Protein AF-A0A0K1QBB6-F1 (afdb_monomer)

Mean predicted aligned error: 15.77 Å

pLDDT: mean 77.92, std 25.37, range [21.81, 98.69]

Structure (mmCIF, N/CA/C/O backbone):
data_AF-A0A0K1QBB6-F1
#
_entry.id   AF-A0A0K1QBB6-F1
#
loop_
_atom_site.group_PDB
_atom_site.id
_atom_site.type_symbol
_atom_site.label_atom_id
_atom_site.label_alt_id
_atom_site.label_comp_id
_atom_site.label_asym_id
_atom_site.label_entity_id
_atom_site.label_seq_id
_atom_site.pdbx_PDB_ins_code
_atom_site.Cartn_x
_atom_site.Cartn_y
_atom_site.Cartn_z
_atom_site.occupancy
_atom_site.B_iso_or_equiv
_atom_site.auth_seq_id
_atom_site.auth_comp_id
_atom_site.auth_asym_id
_atom_site.auth_atom_id
_atom_site.pdbx_PDB_model_num
ATOM 1 N N . MET A 1 1 ? 6.448 47.707 12.117 1.00 32.66 1 MET A N 1
ATOM 2 C CA . MET A 1 1 ? 6.484 47.465 10.656 1.00 32.66 1 MET A CA 1
ATOM 3 C C . MET A 1 1 ? 7.740 46.661 10.349 1.00 32.66 1 MET A C 1
ATOM 5 O O . MET A 1 1 ? 8.640 46.738 11.169 1.00 32.66 1 MET A O 1
ATOM 9 N N . GLU A 1 2 ? 7.758 45.910 9.237 1.00 24.84 2 GLU A N 1
ATOM 10 C CA . GLU A 1 2 ? 8.889 45.075 8.753 1.00 24.84 2 GLU A CA 1
ATOM 11 C C . GLU A 1 2 ? 9.285 43.947 9.742 1.00 24.84 2 GLU A C 1
ATOM 13 O O . GLU A 1 2 ? 9.901 44.184 10.769 1.00 24.84 2 GLU A O 1
ATOM 18 N N . ILE A 1 3 ? 8.837 42.689 9.620 1.00 25.78 3 ILE A N 1
ATOM 19 C CA . ILE A 1 3 ? 8.789 41.747 8.475 1.00 25.78 3 ILE A CA 1
ATOM 20 C C . ILE A 1 3 ? 10.186 41.372 7.946 1.00 25.78 3 ILE A C 1
ATOM 22 O O . ILE A 1 3 ? 10.563 41.703 6.825 1.00 25.78 3 ILE A O 1
ATOM 26 N N . GLY A 1 4 ? 10.938 40.612 8.748 1.00 23.66 4 GLY A N 1
ATOM 27 C CA . GLY A 1 4 ? 12.129 39.893 8.289 1.00 23.66 4 GLY A CA 1
ATOM 28 C C . GLY A 1 4 ? 11.759 38.596 7.559 1.00 23.66 4 GLY A C 1
ATOM 29 O O . GLY A 1 4 ? 11.060 37.749 8.113 1.00 23.66 4 GLY A O 1
ATOM 30 N N . ARG A 1 5 ? 12.237 38.425 6.320 1.00 26.03 5 ARG A N 1
ATOM 31 C CA . ARG A 1 5 ? 12.089 37.180 5.544 1.00 26.03 5 ARG A CA 1
ATOM 32 C C . ARG A 1 5 ? 13.144 36.155 5.972 1.00 26.03 5 ARG A C 1
ATOM 34 O O . ARG A 1 5 ? 14.333 36.389 5.770 1.00 26.03 5 ARG A O 1
ATOM 41 N N . THR A 1 6 ? 12.728 34.999 6.480 1.00 26.08 6 THR A N 1
ATOM 42 C CA . THR A 1 6 ? 13.603 33.832 6.671 1.00 26.08 6 THR A CA 1
ATOM 43 C C . THR A 1 6 ? 13.519 32.895 5.466 1.00 26.08 6 THR A C 1
ATOM 45 O O . THR A 1 6 ? 12.464 32.348 5.153 1.00 26.08 6 THR A O 1
ATOM 48 N N . HIS A 1 7 ? 14.647 32.693 4.781 1.00 25.08 7 HIS A N 1
ATOM 49 C CA . HIS A 1 7 ? 14.764 31.684 3.728 1.00 25.08 7 HIS A CA 1
ATOM 50 C C . HIS A 1 7 ? 14.782 30.276 4.338 1.00 25.08 7 HIS A C 1
ATOM 52 O O . HIS A 1 7 ? 15.631 29.970 5.176 1.00 25.08 7 HIS A O 1
ATOM 58 N N . ILE A 1 8 ? 13.882 29.404 3.880 1.00 25.44 8 ILE A N 1
ATOM 59 C CA . ILE A 1 8 ? 13.918 27.971 4.193 1.00 25.44 8 ILE A CA 1
ATOM 60 C C . ILE A 1 8 ? 14.919 27.307 3.243 1.00 25.44 8 ILE A C 1
ATOM 62 O O . ILE A 1 8 ? 14.746 27.341 2.025 1.00 25.44 8 ILE A O 1
ATOM 66 N N . ALA A 1 9 ? 15.981 26.721 3.797 1.00 23.47 9 ALA A N 1
ATOM 67 C CA . ALA A 1 9 ? 16.972 25.973 3.030 1.00 23.47 9 ALA A CA 1
ATOM 68 C C . ALA A 1 9 ? 16.453 24.569 2.673 1.00 23.47 9 ALA A C 1
ATOM 70 O O . ALA A 1 9 ? 15.825 23.903 3.497 1.00 23.47 9 ALA A O 1
ATOM 71 N N . ALA A 1 10 ? 16.756 24.100 1.461 1.00 22.92 10 ALA A N 1
ATOM 72 C CA . ALA A 1 10 ? 16.454 22.732 1.046 1.00 22.92 10 ALA A CA 1
ATOM 73 C C . ALA A 1 10 ? 17.330 21.711 1.812 1.00 22.92 10 ALA A C 1
ATOM 75 O O . ALA A 1 10 ? 18.521 21.969 2.019 1.00 22.92 10 ALA A O 1
ATOM 76 N N . PRO A 1 11 ? 16.791 20.545 2.216 1.00 26.17 11 PRO A N 1
ATOM 77 C CA . PRO A 1 11 ? 17.572 19.521 2.903 1.00 26.17 11 PRO A CA 1
ATOM 78 C C . PRO A 1 11 ? 18.544 18.816 1.942 1.00 26.17 11 PRO A C 1
ATOM 80 O O . PRO A 1 11 ? 18.142 18.234 0.936 1.00 26.17 11 PRO A O 1
ATOM 83 N N . ASN A 1 12 ? 19.836 18.834 2.281 1.00 24.56 12 ASN A N 1
ATOM 84 C CA . ASN A 1 12 ? 20.863 18.050 1.592 1.00 24.56 12 ASN A CA 1
ATOM 85 C C . ASN A 1 12 ? 20.707 16.554 1.907 1.00 24.56 12 ASN A C 1
ATOM 87 O O . ASN A 1 12 ? 20.728 16.171 3.078 1.00 24.56 12 ASN A O 1
ATOM 91 N N . TRP A 1 13 ? 20.655 15.699 0.881 1.00 28.27 13 TRP A N 1
ATOM 92 C CA . TRP A 1 13 ? 20.707 14.249 1.086 1.00 28.27 13 TRP A CA 1
ATOM 93 C C . TRP A 1 13 ? 22.130 13.751 1.395 1.00 28.27 13 TRP A C 1
ATOM 95 O O . TRP A 1 13 ? 23.087 14.176 0.738 1.00 28.27 13 TRP A O 1
ATOM 105 N N . PRO A 1 14 ? 22.297 12.824 2.358 1.00 27.02 14 PRO A N 1
ATOM 106 C CA . PRO A 1 14 ? 23.594 12.243 2.665 1.00 27.02 14 PRO A CA 1
ATOM 107 C C . PRO A 1 14 ? 24.024 11.257 1.572 1.00 27.02 14 PRO A C 1
ATOM 109 O O . PRO A 1 14 ? 23.279 10.364 1.171 1.00 27.02 14 PRO A O 1
ATOM 112 N N . LYS A 1 15 ? 25.274 11.385 1.119 1.00 25.48 15 LYS A N 1
ATOM 113 C CA . LYS A 1 15 ? 25.925 10.365 0.291 1.00 25.48 15 LYS A CA 1
ATOM 114 C C . LYS A 1 15 ? 26.259 9.158 1.166 1.00 25.48 15 LYS A C 1
ATOM 116 O O . LYS A 1 15 ? 26.952 9.314 2.171 1.00 25.48 15 LYS A O 1
ATOM 121 N N . PHE A 1 16 ? 25.838 7.963 0.754 1.00 25.41 16 PHE A N 1
ATOM 122 C CA . PHE A 1 16 ? 26.303 6.717 1.364 1.00 25.41 16 PHE A CA 1
ATOM 123 C C . PHE A 1 16 ? 27.833 6.633 1.270 1.00 25.41 16 PHE A C 1
ATOM 125 O O . PHE A 1 16 ? 28.397 6.628 0.177 1.00 25.41 16 PHE A O 1
ATOM 132 N N . SER A 1 17 ? 28.510 6.563 2.417 1.00 27.92 17 SER A N 1
ATOM 133 C CA . SER A 1 17 ? 29.929 6.207 2.482 1.00 27.92 17 SER A CA 1
ATOM 134 C C . SER A 1 17 ? 30.196 5.326 3.701 1.00 27.92 17 SER A C 1
ATOM 136 O O . SER A 1 17 ? 29.800 5.645 4.820 1.00 27.92 17 SER A O 1
ATOM 138 N N . ASP A 1 18 ? 30.826 4.185 3.435 1.00 29.02 18 ASP A N 1
ATOM 139 C CA . ASP A 1 18 ? 31.117 3.106 4.380 1.00 29.02 18 ASP A CA 1
ATOM 140 C C . ASP A 1 18 ? 32.117 3.558 5.461 1.00 29.02 18 ASP A C 1
ATOM 142 O O . ASP A 1 18 ? 33.169 4.116 5.135 1.00 29.02 18 ASP A O 1
ATOM 146 N N . ARG A 1 19 ? 31.820 3.309 6.747 1.00 26.62 19 ARG A N 1
ATOM 147 C CA . ARG A 1 19 ? 32.789 3.461 7.848 1.00 26.62 19 ARG A CA 1
ATOM 148 C C . ARG A 1 19 ? 32.602 2.425 8.952 1.00 26.62 19 ARG A C 1
ATOM 150 O O . ARG A 1 19 ? 31.651 2.465 9.728 1.00 26.62 19 ARG A O 1
ATOM 157 N N . ARG A 1 20 ? 33.623 1.582 9.098 1.00 28.58 20 ARG A N 1
ATOM 158 C CA . ARG A 1 20 ? 33.893 0.770 10.293 1.00 28.58 20 ARG A CA 1
ATOM 159 C C . ARG A 1 20 ? 34.829 1.533 11.238 1.00 28.58 20 ARG A C 1
ATOM 161 O O . ARG A 1 20 ? 35.671 2.289 10.769 1.00 28.58 20 ARG A O 1
ATOM 168 N N . GLY A 1 21 ? 34.784 1.192 12.526 1.00 24.97 21 GLY A N 1
ATOM 169 C CA . GLY A 1 21 ? 35.993 1.088 13.361 1.00 24.97 21 GLY A CA 1
ATOM 170 C C . GLY A 1 21 ? 36.598 2.376 13.943 1.00 24.97 21 GLY A C 1
ATOM 171 O O . GLY A 1 21 ? 37.263 3.151 13.270 1.00 24.97 21 GLY A O 1
ATOM 172 N N . SER A 1 22 ? 36.446 2.515 15.256 1.00 25.45 22 SER A N 1
ATOM 173 C CA . SER A 1 22 ? 37.064 3.481 16.180 1.00 25.45 22 SER A CA 1
ATOM 174 C C . SER A 1 22 ? 38.594 3.670 16.123 1.00 25.45 22 SER A C 1
ATOM 176 O O . SER A 1 22 ? 39.313 2.678 16.040 1.00 25.45 22 SER A O 1
ATOM 178 N N . ALA A 1 23 ? 39.073 4.888 16.437 1.00 25.03 23 ALA A N 1
ATOM 179 C CA . ALA A 1 23 ? 40.121 5.153 17.453 1.00 25.03 23 ALA A CA 1
ATOM 180 C C . ALA A 1 23 ? 40.260 6.668 17.773 1.00 25.03 23 ALA A C 1
ATOM 182 O O . ALA A 1 23 ? 39.929 7.516 16.947 1.00 25.03 23 ALA A O 1
ATOM 183 N N . ARG A 1 24 ? 40.744 7.018 18.979 1.00 23.95 24 ARG A N 1
ATOM 184 C CA . ARG A 1 24 ? 41.030 8.402 19.443 1.00 23.95 24 ARG A CA 1
ATOM 185 C C . ARG A 1 24 ? 42.491 8.797 19.153 1.00 23.95 24 ARG A C 1
ATOM 187 O O . ARG A 1 24 ? 43.341 7.943 19.367 1.00 23.95 24 ARG A O 1
ATOM 194 N N . LEU A 1 25 ? 42.786 10.077 18.850 1.00 24.12 25 LEU A N 1
ATOM 195 C CA . LEU A 1 25 ? 43.541 11.015 19.731 1.00 24.12 25 LEU A CA 1
ATOM 196 C C . LEU A 1 25 ? 43.946 12.367 19.069 1.00 24.12 25 LEU A C 1
ATOM 198 O O . LEU A 1 25 ? 44.456 12.407 17.959 1.00 24.12 25 LEU A O 1
ATOM 202 N N . SER A 1 26 ? 43.729 13.450 19.832 1.00 23.41 26 SER A N 1
ATOM 203 C CA . SER A 1 26 ? 44.477 14.731 19.956 1.00 23.41 26 SER A CA 1
ATOM 204 C C . SER A 1 26 ? 45.086 15.515 18.763 1.00 23.41 26 SER A C 1
ATOM 206 O O . SER A 1 26 ? 46.063 15.094 18.159 1.00 23.41 26 SER A O 1
ATOM 208 N N . LEU A 1 27 ? 44.648 16.786 18.677 1.00 24.84 27 LEU A N 1
ATOM 209 C CA . LEU A 1 27 ? 45.438 18.038 18.551 1.00 24.84 27 LEU A CA 1
ATOM 210 C C . LEU A 1 27 ? 46.470 18.216 17.411 1.00 24.84 27 LEU A C 1
ATOM 212 O O . LEU A 1 27 ? 47.571 17.685 17.487 1.00 24.84 27 LEU A O 1
ATOM 216 N N . LEU A 1 28 ? 46.210 19.183 16.512 1.00 25.55 28 LEU A N 1
ATOM 217 C CA . LEU A 1 28 ? 47.060 20.381 16.308 1.00 25.55 28 LEU A CA 1
ATOM 218 C C . LEU A 1 28 ? 46.410 21.414 15.358 1.00 25.55 28 LEU A C 1
ATOM 220 O O . LEU A 1 28 ? 45.483 21.102 14.615 1.00 25.55 28 LEU A O 1
ATOM 224 N N . GLY A 1 29 ? 46.874 22.667 15.448 1.00 23.73 29 GLY A N 1
ATOM 225 C CA . GLY A 1 29 ? 46.306 23.852 14.788 1.00 23.73 29 GLY A CA 1
ATOM 226 C C . GLY A 1 29 ? 46.699 24.084 13.311 1.00 23.73 29 GLY A C 1
ATOM 227 O O . GLY A 1 29 ? 47.277 23.214 12.663 1.00 23.73 29 GLY A O 1
ATOM 228 N N . PRO A 1 30 ? 46.350 25.258 12.746 1.00 28.75 30 PRO A N 1
ATOM 229 C CA . PRO A 1 30 ? 45.914 25.360 11.350 1.00 28.75 30 PRO A CA 1
ATOM 230 C C . PRO A 1 30 ? 47.009 25.715 10.334 1.00 28.75 30 PRO A C 1
ATOM 232 O O . PRO A 1 30 ? 47.982 26.405 10.644 1.00 28.75 30 PRO A O 1
ATOM 235 N N . ARG A 1 31 ? 46.768 25.379 9.056 1.00 24.70 31 ARG A N 1
ATOM 236 C CA . ARG A 1 31 ? 47.447 26.001 7.905 1.00 24.70 31 ARG A CA 1
ATOM 237 C C . ARG A 1 31 ? 46.450 26.464 6.840 1.00 24.70 31 ARG A C 1
ATOM 239 O O . ARG A 1 31 ? 45.503 25.763 6.503 1.00 24.70 31 ARG A O 1
ATOM 246 N N . ARG A 1 32 ? 46.682 27.681 6.340 1.00 24.14 32 ARG A N 1
ATOM 247 C CA . ARG A 1 32 ? 45.864 28.388 5.340 1.00 24.14 32 ARG A CA 1
ATOM 248 C C . ARG A 1 32 ? 46.019 27.760 3.947 1.00 24.14 32 ARG A C 1
ATOM 250 O O . ARG A 1 32 ? 47.142 27.483 3.536 1.00 24.14 32 ARG A O 1
ATOM 257 N N . GLY A 1 33 ? 44.922 27.664 3.195 1.00 25.03 33 GLY A N 1
ATOM 258 C CA . GLY A 1 33 ? 44.897 27.314 1.770 1.00 25.03 33 GLY A CA 1
ATOM 259 C C . GLY A 1 33 ? 43.828 28.136 1.045 1.00 25.03 33 GLY A C 1
ATOM 260 O O . GLY A 1 33 ? 42.676 28.136 1.458 1.00 25.03 33 GLY A O 1
ATOM 261 N N . LYS A 1 34 ? 44.239 28.897 0.027 1.00 24.27 34 LYS A N 1
ATOM 262 C CA . LYS A 1 34 ? 43.464 29.937 -0.679 1.00 24.27 34 LYS A CA 1
ATOM 263 C C . LYS A 1 34 ? 42.098 29.453 -1.207 1.00 24.27 34 LYS A C 1
ATOM 265 O O . LYS A 1 34 ? 42.050 28.451 -1.913 1.00 24.27 34 LYS A O 1
ATOM 270 N N . LEU A 1 35 ? 41.039 30.242 -0.989 1.00 22.39 35 LEU A N 1
ATOM 271 C CA . LEU A 1 35 ? 39.879 30.254 -1.891 1.00 22.39 35 LEU A CA 1
ATOM 272 C C . LEU A 1 35 ? 40.231 31.044 -3.161 1.00 22.39 35 LEU A C 1
ATOM 274 O O . LEU A 1 35 ? 40.903 32.073 -3.079 1.00 22.39 35 LEU A O 1
ATOM 278 N N . ALA A 1 36 ? 39.723 30.593 -4.307 1.00 24.67 36 ALA A N 1
ATOM 279 C CA . ALA A 1 36 ? 39.559 31.414 -5.503 1.00 24.67 36 ALA A CA 1
ATOM 280 C C . ALA A 1 36 ? 38.068 31.751 -5.646 1.00 24.67 36 ALA A C 1
ATOM 282 O O . ALA A 1 36 ? 37.221 30.876 -5.464 1.00 24.67 36 ALA A O 1
ATOM 283 N N . ALA A 1 37 ? 37.756 33.018 -5.912 1.00 21.81 37 ALA A N 1
ATOM 284 C CA . ALA A 1 37 ? 36.385 33.496 -6.051 1.00 21.81 37 ALA A CA 1
ATOM 285 C C . ALA A 1 37 ? 35.818 33.192 -7.447 1.00 21.81 37 ALA A C 1
ATOM 287 O O . ALA A 1 37 ? 36.556 33.188 -8.431 1.00 21.81 37 ALA A O 1
ATOM 288 N N . ILE A 1 38 ? 34.501 32.999 -7.520 1.00 24.09 38 ILE A N 1
ATOM 289 C CA . ILE A 1 38 ? 33.714 33.082 -8.755 1.00 24.09 38 ILE A CA 1
ATOM 290 C C . ILE A 1 38 ? 32.534 34.008 -8.446 1.00 24.09 38 ILE A C 1
ATOM 292 O O . ILE A 1 38 ? 31.835 33.807 -7.453 1.00 24.09 38 ILE A O 1
ATOM 296 N N . GLU A 1 39 ? 32.374 35.051 -9.256 1.00 24.98 39 GLU A N 1
ATOM 297 C CA . GLU A 1 39 ? 31.355 36.094 -9.093 1.00 24.98 39 GLU A CA 1
ATOM 298 C C . GLU A 1 39 ? 29.965 35.637 -9.585 1.00 24.98 39 GLU A C 1
ATOM 300 O O . GLU A 1 39 ? 29.873 34.739 -10.429 1.00 24.98 39 GLU A O 1
ATOM 305 N N . PRO A 1 40 ? 28.868 36.232 -9.075 1.00 22.17 40 PRO A N 1
ATOM 306 C CA . PRO A 1 40 ? 27.514 35.909 -9.513 1.00 22.17 40 PRO A CA 1
ATOM 307 C C . PRO A 1 40 ? 27.161 36.611 -10.833 1.00 22.17 40 PRO A C 1
ATOM 309 O O . PRO A 1 40 ? 27.481 37.780 -11.032 1.00 22.17 40 PRO A O 1
ATOM 312 N N . VAL A 1 41 ? 26.423 35.923 -11.710 1.00 23.59 41 VAL A N 1
ATOM 313 C CA . VAL A 1 41 ? 25.808 36.537 -12.898 1.00 23.59 41 VAL A CA 1
ATOM 314 C C . VAL A 1 41 ? 24.328 36.779 -12.624 1.00 23.59 41 VAL A C 1
ATOM 316 O O . VAL A 1 41 ? 23.553 35.834 -12.478 1.00 23.59 41 VAL A O 1
ATOM 319 N N . GLU A 1 42 ? 23.942 38.051 -12.561 1.00 22.59 42 GLU A N 1
ATOM 320 C CA . GLU A 1 42 ? 22.547 38.468 -12.433 1.00 22.59 42 GLU A CA 1
ATOM 321 C C . GLU A 1 42 ? 21.785 38.468 -13.770 1.00 22.59 42 GLU A C 1
ATOM 323 O O . GLU A 1 42 ? 22.344 38.586 -14.861 1.00 22.59 42 GLU A O 1
ATOM 328 N N . ALA A 1 43 ? 20.466 38.351 -13.618 1.00 23.08 43 ALA A N 1
ATOM 329 C CA . ALA A 1 43 ? 19.374 38.635 -14.544 1.00 23.08 43 ALA A CA 1
ATOM 330 C C . ALA A 1 43 ? 19.689 39.236 -15.935 1.00 23.08 43 ALA A C 1
ATOM 332 O O . ALA A 1 43 ? 20.149 40.370 -16.074 1.00 23.08 43 ALA A O 1
ATOM 333 N N . ARG A 1 44 ? 19.171 38.564 -16.975 1.00 22.88 44 ARG A N 1
ATOM 334 C CA . ARG A 1 44 ? 18.618 39.235 -18.163 1.00 22.88 44 ARG A CA 1
ATOM 335 C C . ARG A 1 44 ? 17.254 38.659 -18.522 1.00 22.88 44 ARG A C 1
ATOM 337 O O . ARG A 1 44 ? 17.146 37.514 -18.948 1.00 22.88 44 ARG A O 1
ATOM 344 N N . THR A 1 45 ? 16.223 39.476 -18.353 1.00 22.77 45 THR A N 1
ATOM 345 C CA . THR A 1 45 ? 14.871 39.245 -18.865 1.00 22.77 45 THR A CA 1
ATOM 346 C C . THR A 1 45 ? 14.666 39.925 -20.224 1.00 22.77 45 THR A C 1
ATOM 348 O O . THR A 1 45 ? 15.349 40.891 -20.557 1.00 22.77 45 THR A O 1
ATOM 351 N N . ASN A 1 46 ? 13.632 39.444 -20.924 1.00 22.83 46 ASN A N 1
ATOM 352 C CA . ASN A 1 46 ? 12.883 40.056 -22.033 1.00 22.83 46 ASN A CA 1
ATOM 353 C C . ASN A 1 46 ? 13.246 39.740 -23.496 1.00 22.83 46 ASN A C 1
ATOM 355 O O . ASN A 1 46 ? 14.397 39.624 -23.899 1.00 22.83 46 ASN A O 1
ATOM 359 N N . ALA A 1 47 ? 12.150 39.728 -24.269 1.00 22.55 47 ALA A N 1
ATOM 360 C CA . ALA A 1 47 ? 12.017 39.763 -25.724 1.00 22.55 47 ALA A CA 1
ATOM 361 C C . ALA A 1 47 ? 12.367 38.488 -26.515 1.00 22.55 47 ALA A C 1
ATOM 363 O O . ALA A 1 47 ? 13.402 38.408 -27.166 1.00 22.55 47 ALA A O 1
ATOM 364 N N . LEU A 1 48 ? 11.396 37.568 -26.580 1.00 24.62 48 LEU A N 1
ATOM 365 C CA . LEU A 1 48 ? 10.969 36.916 -27.829 1.00 24.62 48 LEU A CA 1
ATOM 366 C C . LEU A 1 48 ? 9.508 36.445 -27.668 1.00 24.62 48 LEU A C 1
ATOM 368 O O . LEU A 1 48 ? 9.236 35.385 -27.110 1.00 24.62 48 LEU A O 1
ATOM 372 N N . HIS A 1 49 ? 8.569 37.287 -28.102 1.00 24.98 49 HIS A N 1
ATOM 373 C CA . HIS A 1 49 ? 7.159 36.933 -28.307 1.00 24.98 49 HIS A CA 1
ATOM 374 C C . HIS A 1 49 ? 6.934 36.563 -29.785 1.00 24.98 49 HIS A C 1
ATOM 376 O O . HIS A 1 49 ? 7.750 36.910 -30.637 1.00 24.98 49 HIS A O 1
ATOM 382 N N . ASP A 1 50 ? 5.818 35.885 -30.057 1.00 25.47 50 ASP A N 1
ATOM 383 C CA . ASP A 1 50 ? 5.253 35.603 -31.384 1.00 25.47 50 ASP A CA 1
ATOM 384 C C . ASP A 1 50 ? 6.155 34.950 -32.445 1.00 25.47 50 ASP A C 1
ATOM 386 O O . ASP A 1 50 ? 6.730 35.615 -33.308 1.00 25.47 50 ASP A O 1
ATOM 390 N N . ARG A 1 51 ? 6.088 33.610 -32.508 1.00 24.75 51 ARG A N 1
ATOM 391 C CA . ARG A 1 51 ? 5.647 32.900 -33.730 1.00 24.75 51 ARG A CA 1
ATOM 392 C C . ARG A 1 51 ? 4.718 31.751 -33.342 1.00 24.75 51 ARG A C 1
ATOM 394 O O . ARG A 1 51 ? 4.992 31.028 -32.389 1.00 24.75 51 ARG A O 1
ATOM 401 N N . GLY A 1 52 ? 3.602 31.625 -34.057 1.00 27.41 52 GLY A N 1
ATOM 402 C CA . GLY A 1 52 ? 2.472 30.803 -33.630 1.00 27.41 52 GLY A CA 1
ATOM 403 C C . GLY A 1 52 ? 2.710 29.292 -33.678 1.00 27.41 52 GLY A C 1
ATOM 404 O O . GLY A 1 52 ? 3.332 28.766 -34.598 1.00 27.41 52 GLY A O 1
ATOM 405 N N . CYS A 1 53 ? 2.108 28.593 -32.716 1.00 22.58 53 CYS A N 1
ATOM 406 C CA . CYS A 1 53 ? 1.685 27.206 -32.869 1.00 22.58 53 CYS A CA 1
ATOM 407 C C . CYS A 1 53 ? 0.156 27.186 -32.908 1.00 22.58 53 CYS A C 1
A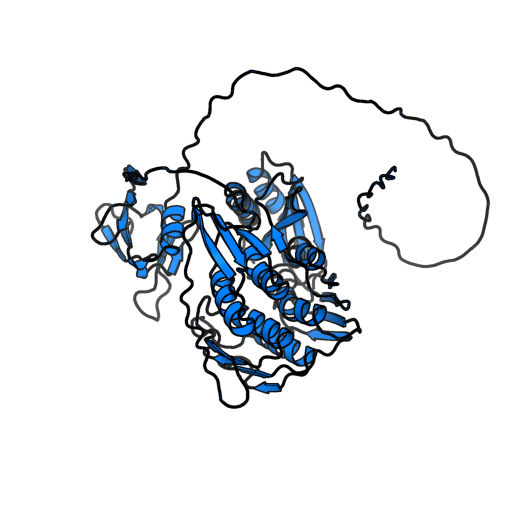TOM 409 O O . CYS A 1 53 ? -0.495 27.164 -31.865 1.00 22.58 53 CYS A O 1
ATOM 411 N N . GLU A 1 54 ? -0.420 27.207 -34.112 1.00 25.14 54 GLU A N 1
ATOM 412 C CA . GLU A 1 54 ? -1.839 26.894 -34.280 1.00 25.14 54 GLU A CA 1
ATOM 413 C C . GLU A 1 54 ? -2.123 25.488 -33.741 1.00 25.14 54 GLU A C 1
ATOM 415 O O . GLU A 1 54 ? -1.360 24.540 -33.955 1.00 25.14 54 GLU A O 1
ATOM 420 N N . GLY A 1 55 ? -3.224 25.359 -33.003 1.00 28.38 55 GLY A N 1
ATOM 421 C CA . GLY A 1 55 ? -3.529 24.149 -32.256 1.00 28.38 55 GLY A CA 1
ATOM 422 C C . GLY A 1 55 ? -3.788 22.946 -33.158 1.00 28.38 55 GLY A C 1
ATOM 423 O O . GLY A 1 55 ? -4.900 22.760 -33.655 1.00 28.38 55 GLY A O 1
ATOM 424 N N . ARG A 1 56 ? -2.819 22.027 -33.245 1.00 24.03 56 ARG A N 1
ATOM 425 C CA . ARG A 1 56 ? -3.138 20.626 -33.536 1.00 24.03 56 ARG A CA 1
ATOM 426 C C . ARG A 1 56 ? -3.920 20.063 -32.354 1.00 24.03 56 ARG A C 1
ATOM 428 O O . ARG A 1 56 ? -3.333 19.562 -31.400 1.00 24.03 56 ARG A O 1
ATOM 435 N N . LYS A 1 57 ? -5.254 20.095 -32.448 1.00 23.56 57 LYS A N 1
ATOM 436 C CA . LYS A 1 57 ? -6.118 19.180 -31.693 1.00 23.56 57 LYS A CA 1
ATOM 437 C C . LYS A 1 57 ? -5.726 17.752 -32.078 1.00 23.56 57 LYS A C 1
ATOM 439 O O . LYS A 1 57 ? -6.206 17.223 -33.080 1.00 23.56 57 LYS A O 1
ATOM 444 N N . VAL A 1 58 ? -4.829 17.141 -31.305 1.00 22.62 58 VAL A N 1
ATOM 445 C CA . VAL A 1 58 ? -4.540 15.709 -31.407 1.00 22.62 58 VAL A CA 1
ATOM 446 C C . VAL A 1 58 ? -5.804 14.987 -30.961 1.00 22.62 58 VAL A C 1
ATOM 448 O O . VAL A 1 58 ? -6.140 14.947 -29.781 1.00 22.62 58 VAL A O 1
ATOM 451 N N . ARG A 1 59 ? -6.563 14.490 -31.937 1.00 23.92 59 ARG A N 1
ATOM 452 C CA . ARG A 1 59 ? -7.801 13.751 -31.707 1.00 23.92 59 ARG A CA 1
ATOM 453 C C . ARG A 1 59 ? -7.423 12.416 -31.068 1.00 23.92 59 ARG A C 1
ATOM 455 O O . ARG A 1 59 ? -6.938 11.533 -31.769 1.00 23.92 59 ARG A O 1
ATOM 462 N N . VAL A 1 60 ? -7.606 12.296 -29.752 1.00 27.62 60 VAL A N 1
ATOM 463 C CA . VAL A 1 60 ? -7.319 11.070 -28.992 1.00 27.62 60 VAL A CA 1
ATOM 464 C C . VAL A 1 60 ? -8.120 9.920 -29.602 1.00 27.62 60 VAL A C 1
ATOM 466 O O . VAL A 1 60 ? -9.342 9.849 -29.460 1.00 27.62 60 VAL A O 1
ATOM 469 N N . MET A 1 61 ? -7.442 9.028 -30.324 1.00 29.30 61 MET A N 1
ATOM 470 C CA . MET A 1 61 ? -8.062 7.828 -30.878 1.00 29.30 61 MET A CA 1
ATOM 471 C C . MET A 1 61 ? -8.152 6.780 -29.773 1.00 29.30 61 MET A C 1
ATOM 473 O O . MET A 1 61 ? -7.263 5.946 -29.628 1.00 29.30 61 MET A O 1
ATOM 477 N N . SER A 1 62 ? -9.221 6.846 -28.976 1.00 49.00 62 SER A N 1
ATOM 478 C CA . SER A 1 62 ? -9.449 5.884 -27.896 1.00 49.00 62 SER A CA 1
ATOM 479 C C . SER A 1 62 ? -9.482 4.459 -28.444 1.00 49.00 62 SER A C 1
ATOM 481 O O . SER A 1 62 ? -10.236 4.174 -29.380 1.00 49.00 62 SER A O 1
ATOM 483 N N . THR A 1 63 ? -8.695 3.568 -27.854 1.00 70.88 63 THR A N 1
ATOM 484 C CA . THR A 1 63 ? -8.578 2.184 -28.304 1.00 70.88 63 THR A CA 1
ATOM 485 C C . THR A 1 63 ? -9.803 1.357 -27.905 1.00 70.88 63 THR A C 1
ATOM 487 O O . THR A 1 63 ? -10.594 1.724 -27.033 1.00 70.88 63 THR A O 1
ATOM 490 N N . LEU A 1 64 ? -9.936 0.175 -28.509 1.00 71.00 64 LEU A N 1
ATOM 491 C CA . LEU A 1 64 ? -10.941 -0.824 -28.135 1.00 71.00 64 LEU A CA 1
ATOM 492 C C . LEU A 1 64 ? -10.840 -1.234 -26.649 1.00 71.00 64 LEU A C 1
ATOM 494 O O . LEU A 1 64 ? -11.858 -1.458 -25.995 1.00 71.00 64 LEU A O 1
ATOM 498 N N . ARG A 1 65 ? -9.620 -1.260 -26.094 1.00 74.75 65 ARG A N 1
ATOM 499 C CA . ARG A 1 65 ? -9.370 -1.476 -24.661 1.00 74.75 65 ARG A CA 1
ATOM 500 C C . ARG A 1 65 ? -9.957 -0.343 -23.817 1.00 74.75 65 ARG A C 1
ATOM 502 O O . ARG A 1 65 ? -10.561 -0.615 -22.785 1.00 74.75 65 ARG A O 1
ATOM 509 N N . ASP A 1 66 ? -9.846 0.903 -24.272 1.00 67.50 66 ASP A N 1
ATOM 510 C CA . ASP A 1 66 ? -10.369 2.080 -23.564 1.00 67.50 66 ASP A CA 1
ATOM 511 C C . ASP A 1 66 ? -11.896 2.169 -23.645 1.00 67.50 66 ASP A C 1
ATOM 513 O O . ASP A 1 66 ? -12.540 2.634 -22.709 1.00 67.50 66 ASP A O 1
ATOM 517 N N . LEU A 1 67 ? -12.512 1.702 -24.738 1.00 77.31 67 LEU A N 1
ATOM 518 C CA . LEU A 1 67 ? -13.964 1.500 -24.803 1.00 77.31 67 LEU A CA 1
ATOM 519 C C . LEU A 1 67 ? -14.421 0.494 -23.740 1.00 77.31 67 LEU A C 1
ATOM 521 O O . LEU A 1 67 ? -15.289 0.822 -22.934 1.00 77.31 67 LEU A O 1
ATOM 525 N N . LEU A 1 68 ? -13.823 -0.701 -23.705 1.00 74.19 68 LEU A N 1
ATOM 526 C CA . LEU A 1 68 ? -14.230 -1.767 -22.782 1.00 74.19 68 LEU A CA 1
ATOM 527 C C . LEU A 1 68 ? -13.942 -1.400 -21.320 1.00 74.19 68 LEU A C 1
ATOM 529 O O . LEU A 1 68 ? -14.768 -1.653 -20.447 1.00 74.19 68 LEU A O 1
ATOM 533 N N . ASN A 1 69 ? -12.817 -0.734 -21.047 1.00 65.69 69 ASN A N 1
ATOM 534 C CA . ASN A 1 69 ? -12.533 -0.175 -19.729 1.00 65.69 69 ASN A CA 1
ATOM 535 C C . ASN A 1 69 ? -13.570 0.887 -19.332 1.00 65.69 69 ASN A C 1
ATOM 537 O O . ASN A 1 69 ? -14.112 0.800 -18.237 1.00 65.69 69 ASN A O 1
ATOM 541 N N . ARG A 1 70 ? -13.908 1.852 -20.201 1.00 66.50 70 ARG A N 1
ATOM 542 C CA . ARG A 1 70 ? -14.942 2.861 -19.890 1.00 66.50 70 AR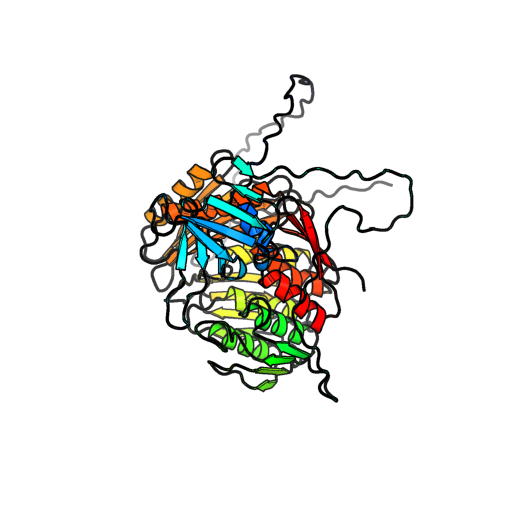G A CA 1
ATOM 543 C C . ARG A 1 70 ? -16.311 2.226 -19.633 1.00 66.50 70 ARG A C 1
ATOM 545 O O . ARG A 1 70 ? -16.978 2.613 -18.680 1.00 66.50 70 ARG A O 1
ATOM 552 N N . ALA A 1 71 ? -16.712 1.235 -20.429 1.00 69.56 71 ALA A N 1
ATOM 553 C CA . ALA A 1 71 ? -17.979 0.527 -20.242 1.00 69.56 71 ALA A CA 1
ATOM 554 C C . ALA A 1 71 ? -18.030 -0.251 -18.917 1.00 69.56 71 ALA A C 1
ATOM 556 O O . ALA A 1 71 ? -19.002 -0.137 -18.178 1.00 69.56 71 ALA A O 1
ATOM 557 N N . ARG A 1 72 ? -16.942 -0.939 -18.539 1.00 63.16 72 ARG A N 1
ATOM 558 C CA . ARG A 1 72 ? -16.807 -1.636 -17.244 1.00 63.16 72 ARG A CA 1
ATOM 559 C C . ARG A 1 72 ? -17.096 -0.754 -16.020 1.00 63.16 72 ARG A C 1
ATOM 561 O O . ARG A 1 72 ? -17.438 -1.297 -14.973 1.00 63.16 72 ARG A O 1
ATOM 568 N N . TRP A 1 73 ? -16.951 0.567 -16.133 1.00 47.31 73 TRP A N 1
ATOM 569 C CA . TRP A 1 73 ? -17.039 1.500 -15.007 1.00 47.31 73 TRP A CA 1
ATOM 570 C C . TRP A 1 73 ? -18.276 2.414 -14.999 1.00 47.31 73 TRP A C 1
ATOM 572 O O . TRP A 1 73 ? -18.385 3.244 -14.096 1.00 47.31 73 TRP A O 1
ATOM 582 N N . ARG A 1 74 ? -19.209 2.248 -15.947 1.00 57.16 74 ARG A N 1
ATOM 583 C CA . ARG A 1 74 ? -20.514 2.936 -15.976 1.00 57.16 74 ARG A CA 1
ATOM 584 C C . ARG A 1 74 ? -21.606 2.109 -15.286 1.00 57.16 74 ARG A C 1
ATOM 586 O O . ARG A 1 74 ? -21.472 0.892 -15.157 1.00 57.16 74 ARG A O 1
ATOM 593 N N . ASP A 1 75 ? -22.709 2.759 -14.912 1.00 36.31 75 ASP A N 1
ATOM 594 C CA . ASP A 1 75 ? -23.987 2.064 -14.686 1.00 36.31 75 ASP A CA 1
ATOM 595 C C . ASP A 1 75 ? -24.332 1.274 -15.964 1.00 36.31 75 ASP A C 1
ATOM 597 O O . ASP A 1 75 ? -24.073 1.775 -17.060 1.00 36.31 75 ASP A O 1
ATOM 601 N N . GLY A 1 76 ? -24.814 0.033 -15.841 1.00 51.03 76 GLY A N 1
ATOM 602 C CA . GLY A 1 76 ? -24.959 -0.890 -16.984 1.00 51.03 76 GLY A CA 1
ATOM 603 C C . GLY A 1 76 ? -23.697 -1.707 -17.335 1.00 51.03 76 GLY A C 1
ATOM 604 O O . GLY A 1 76 ? -23.761 -2.739 -18.008 1.00 51.03 76 GLY A O 1
ATOM 605 N N . GLY A 1 77 ? -22.530 -1.304 -16.815 1.00 65.69 77 GLY A N 1
ATOM 606 C CA . GLY A 1 77 ? -21.270 -2.054 -16.855 1.00 65.69 77 GLY A CA 1
ATOM 607 C C . GLY A 1 77 ? -20.885 -2.630 -18.228 1.00 65.69 77 GLY A C 1
ATOM 608 O O . GLY A 1 77 ? -21.142 -2.060 -19.285 1.00 65.69 77 GLY A O 1
ATOM 609 N N . LEU A 1 78 ? -20.263 -3.816 -18.218 1.00 74.25 78 LEU A N 1
ATOM 610 C CA . LEU A 1 78 ? -20.103 -4.626 -19.436 1.00 74.25 78 LEU A CA 1
ATOM 611 C C . LEU A 1 78 ? -21.367 -5.432 -19.780 1.00 74.25 78 LEU A C 1
ATOM 613 O O . LEU A 1 78 ? -21.419 -6.030 -20.849 1.00 74.25 78 LEU A O 1
ATOM 617 N N . HIS A 1 79 ? -22.368 -5.502 -18.898 1.00 75.94 79 HIS A N 1
ATOM 618 C CA . HIS A 1 79 ? -23.516 -6.392 -19.088 1.00 75.94 79 HIS A CA 1
ATOM 619 C C . HIS A 1 79 ? -24.500 -5.900 -20.157 1.00 75.94 79 HIS A C 1
ATOM 621 O O . HIS A 1 79 ? -25.174 -6.726 -20.763 1.00 75.94 79 HIS A O 1
ATOM 627 N N . GLU A 1 80 ? -24.513 -4.600 -20.450 1.00 76.88 80 GLU A N 1
ATOM 628 C CA . GLU A 1 80 ? -25.273 -4.008 -21.557 1.00 76.88 80 GLU A CA 1
ATOM 629 C C . GLU A 1 80 ? -24.581 -4.114 -22.930 1.00 76.88 80 GLU A C 1
ATOM 631 O O . GLU A 1 80 ? -25.123 -3.621 -23.917 1.00 76.88 80 GLU A O 1
ATOM 636 N N . LEU A 1 81 ? -23.393 -4.727 -23.033 1.00 84.19 81 LEU A N 1
ATOM 637 C CA . LEU A 1 81 ? -22.646 -4.804 -24.294 1.00 84.19 81 LEU A CA 1
ATOM 638 C C . LEU A 1 81 ? -22.757 -6.154 -25.009 1.00 84.19 81 LEU A C 1
ATOM 640 O O . LEU A 1 81 ? -22.683 -7.220 -24.399 1.00 84.19 81 LEU A O 1
ATOM 644 N N . GLU A 1 82 ? -22.778 -6.087 -26.337 1.00 88.19 82 GLU A N 1
ATOM 645 C CA . GLU A 1 82 ? -22.544 -7.207 -27.246 1.00 88.19 82 GLU A CA 1
ATOM 646 C C . GLU A 1 82 ? -21.209 -7.019 -27.974 1.00 88.19 82 GLU A C 1
ATOM 648 O O . GLU A 1 82 ? -20.938 -5.985 -28.591 1.00 88.19 82 GLU A O 1
ATOM 653 N N . VAL A 1 83 ? -20.345 -8.032 -27.894 1.00 87.06 83 VAL A N 1
ATOM 654 C CA . VAL A 1 83 ? -19.021 -8.040 -28.523 1.00 87.06 83 VAL A CA 1
ATOM 655 C C . VAL A 1 83 ? -19.018 -9.048 -29.668 1.00 87.06 83 VAL A C 1
ATOM 657 O O . VAL A 1 83 ? -19.044 -10.260 -29.455 1.00 87.06 83 VAL A O 1
ATOM 660 N N . HIS A 1 84 ? -18.962 -8.551 -30.900 1.00 87.00 84 HIS A N 1
ATOM 661 C CA . HIS A 1 84 ? -18.956 -9.370 -32.108 1.00 87.00 84 HIS A CA 1
ATOM 662 C C . HIS A 1 84 ? -17.517 -9.772 -32.435 1.00 87.00 84 HIS A C 1
ATOM 664 O O . HIS A 1 84 ? -16.656 -8.909 -32.617 1.00 87.00 84 HIS A O 1
ATOM 670 N N . VAL A 1 85 ? -17.242 -11.073 -32.538 1.00 87.25 85 VAL A N 1
ATOM 671 C CA . VAL A 1 85 ? -15.895 -11.608 -32.787 1.00 87.25 85 VAL A CA 1
ATOM 672 C C . VAL A 1 85 ? -15.865 -12.661 -33.887 1.00 87.25 85 VAL A C 1
ATOM 674 O O . VAL A 1 85 ? -16.830 -13.388 -34.122 1.00 87.25 85 VAL A O 1
ATOM 677 N N . LEU A 1 86 ? -14.702 -12.784 -34.522 1.00 81.56 86 LEU A N 1
ATOM 678 C CA . LEU A 1 86 ? -14.361 -13.877 -35.417 1.00 81.56 86 LEU A CA 1
ATOM 679 C C . LEU A 1 86 ? -13.984 -15.121 -34.599 1.00 81.56 86 LEU A C 1
ATOM 681 O O . LEU A 1 86 ? -12.970 -15.142 -33.892 1.00 81.56 86 LEU A O 1
ATOM 685 N N . HIS A 1 87 ? -14.792 -16.170 -34.690 1.00 72.75 87 HIS A N 1
ATOM 686 C CA . HIS A 1 87 ? -14.558 -17.431 -34.001 1.00 72.75 87 HIS A CA 1
ATOM 687 C C . HIS A 1 87 ? -13.540 -18.280 -34.782 1.00 72.75 87 HIS A C 1
ATOM 689 O O . HIS A 1 87 ? -13.554 -18.353 -36.009 1.00 72.75 87 HIS A O 1
ATOM 695 N N . ARG A 1 88 ? -12.567 -18.852 -34.057 1.00 67.38 88 ARG A N 1
ATOM 696 C CA . ARG A 1 88 ? -11.464 -19.705 -34.566 1.00 67.38 88 ARG A CA 1
ATOM 697 C C . ARG A 1 88 ? -10.587 -19.140 -35.702 1.00 67.38 88 ARG A C 1
ATOM 699 O O . ARG A 1 88 ? -9.647 -19.811 -36.107 1.00 67.38 88 ARG A O 1
ATOM 706 N N . GLY A 1 89 ? -10.812 -17.906 -36.156 1.00 56.59 89 GLY A N 1
ATOM 707 C CA . GLY A 1 89 ? -10.058 -17.275 -37.246 1.00 56.59 89 GLY A CA 1
ATOM 708 C C . GLY A 1 89 ? -10.637 -17.500 -38.649 1.00 56.59 89 GLY A C 1
ATOM 709 O O . GLY A 1 89 ? -10.039 -17.038 -39.616 1.00 56.59 89 GLY A O 1
ATOM 710 N N . ALA A 1 90 ? -11.784 -18.175 -38.783 1.00 58.62 90 ALA A N 1
ATOM 711 C CA . ALA A 1 90 ? -12.419 -18.401 -40.082 1.00 58.62 90 ALA A CA 1
ATOM 712 C C . ALA A 1 90 ? -13.240 -17.161 -40.510 1.00 58.62 90 ALA A C 1
ATOM 714 O O . ALA A 1 90 ? -14.083 -16.725 -39.728 1.00 58.62 90 ALA A O 1
ATOM 715 N N . PRO A 1 91 ? -13.068 -16.602 -41.731 1.00 53.50 91 PRO A N 1
ATOM 716 C CA . PRO A 1 91 ? -13.662 -15.312 -42.132 1.00 53.50 91 PRO A CA 1
ATOM 717 C C . PRO A 1 91 ? -15.188 -15.178 -41.978 1.00 53.50 91 PRO A C 1
ATOM 719 O O . PRO A 1 91 ? -15.694 -14.073 -41.777 1.00 53.50 91 PRO A O 1
ATOM 722 N N . ASN A 1 92 ? -15.910 -16.299 -42.054 1.00 65.25 92 ASN A N 1
ATOM 723 C CA . ASN A 1 92 ? -17.374 -16.349 -42.014 1.00 65.25 92 ASN A CA 1
ATOM 724 C C . ASN A 1 92 ? -17.937 -16.929 -40.701 1.00 65.25 92 ASN A C 1
ATOM 726 O O . ASN A 1 92 ? -19.153 -16.996 -40.551 1.00 65.25 92 ASN A O 1
ATOM 730 N N . ASP A 1 93 ? -17.088 -17.334 -39.750 1.00 74.75 93 ASP A N 1
ATOM 731 C CA . ASP A 1 93 ? -17.515 -17.860 -38.446 1.00 74.75 93 ASP A CA 1
ATOM 732 C C . ASP A 1 93 ? -17.538 -16.710 -37.427 1.00 74.75 93 ASP A C 1
ATOM 734 O O . ASP A 1 93 ? -16.502 -16.263 -36.927 1.00 74.75 93 ASP A O 1
ATOM 738 N N . ARG A 1 94 ? -18.730 -16.158 -37.179 1.00 83.62 94 ARG A N 1
ATOM 739 C CA . ARG A 1 94 ? -18.947 -14.998 -36.302 1.00 83.62 94 ARG A CA 1
ATOM 740 C C . ARG A 1 94 ? -19.698 -15.431 -35.048 1.00 83.62 94 ARG A C 1
ATOM 742 O O . ARG A 1 94 ? -20.702 -16.131 -35.141 1.00 83.62 94 ARG A O 1
ATOM 749 N N . ARG A 1 95 ? -19.259 -14.961 -33.879 1.00 85.62 95 ARG A N 1
ATOM 750 C CA . ARG A 1 95 ? -19.975 -15.120 -32.604 1.00 85.62 95 ARG A CA 1
ATOM 751 C C . ARG A 1 95 ? -20.229 -13.768 -31.952 1.00 85.62 95 ARG A C 1
ATOM 753 O O . ARG A 1 95 ? -19.403 -12.865 -32.059 1.00 85.62 95 ARG A O 1
ATOM 760 N N . VAL A 1 96 ? -21.344 -13.671 -31.237 1.00 86.56 96 VAL A N 1
ATOM 761 C CA . VAL A 1 96 ? -21.620 -12.584 -30.293 1.00 86.56 96 VAL A CA 1
ATOM 762 C C . VAL A 1 96 ? -21.287 -13.085 -28.892 1.00 86.56 96 VAL A C 1
ATOM 764 O O . VAL A 1 96 ? -21.720 -14.166 -28.494 1.00 86.56 96 VAL A O 1
ATOM 767 N N . ILE A 1 97 ? -20.484 -12.321 -28.161 1.00 86.75 97 ILE A N 1
ATOM 768 C CA . ILE A 1 97 ? -20.190 -12.536 -26.747 1.00 86.75 97 ILE A CA 1
ATOM 769 C C . ILE A 1 97 ? -20.977 -11.484 -25.968 1.00 86.75 97 ILE A C 1
ATOM 771 O O . ILE A 1 97 ? -20.728 -10.289 -26.128 1.00 86.75 97 ILE A O 1
ATOM 775 N N . ALA A 1 98 ? -21.897 -11.925 -25.112 1.00 84.62 98 ALA A N 1
ATOM 776 C CA . ALA A 1 98 ? -22.527 -11.050 -24.130 1.00 84.62 98 ALA A CA 1
ATOM 777 C C . ALA A 1 98 ? -21.462 -10.543 -23.145 1.00 84.62 98 ALA A C 1
ATOM 779 O O . ALA A 1 98 ? -20.691 -11.332 -22.589 1.00 84.62 98 ALA A O 1
ATOM 780 N N . GLY A 1 99 ? -21.392 -9.230 -22.931 1.00 80.06 99 GLY A N 1
ATOM 781 C CA . GLY A 1 99 ? -20.314 -8.603 -22.169 1.00 80.06 99 GLY A CA 1
ATOM 782 C C . GLY A 1 99 ? -20.322 -8.949 -20.674 1.00 80.06 99 GLY A C 1
ATOM 783 O O . GLY A 1 99 ? -19.284 -8.853 -20.021 1.00 80.06 99 GLY A O 1
ATOM 784 N N . ASN A 1 100 ? -21.432 -9.479 -20.146 1.00 80.19 100 ASN A N 1
ATOM 785 C CA . ASN A 1 100 ? -21.490 -10.082 -18.808 1.00 80.19 100 ASN A CA 1
ATOM 786 C C . ASN A 1 100 ? -20.566 -11.309 -18.643 1.00 80.19 100 ASN A C 1
ATOM 788 O O . ASN A 1 100 ? -20.209 -11.647 -17.517 1.00 80.19 100 ASN A O 1
ATOM 792 N N . ARG A 1 101 ? -20.135 -11.950 -19.739 1.00 84.12 101 ARG A N 1
ATOM 793 C CA . ARG A 1 101 ? -19.141 -13.032 -19.709 1.00 84.12 101 ARG A CA 1
ATOM 794 C C . ARG A 1 101 ? -17.712 -12.535 -19.509 1.00 84.12 101 ARG A C 1
ATOM 796 O O . ARG A 1 101 ? -16.843 -13.364 -19.263 1.00 84.12 101 ARG A O 1
ATOM 803 N N . ILE A 1 102 ? -17.434 -11.236 -19.640 1.00 83.69 102 ILE A N 1
ATOM 804 C CA . ILE A 1 102 ? -16.070 -10.693 -19.608 1.00 83.69 102 ILE A CA 1
ATOM 805 C C . ILE A 1 102 ? -15.590 -10.561 -18.159 1.00 83.69 102 ILE A C 1
ATOM 807 O O . ILE A 1 102 ? -16.058 -9.709 -17.406 1.00 83.69 102 ILE A O 1
ATOM 811 N N . THR A 1 103 ? -14.613 -11.382 -17.776 1.00 79.06 103 THR A N 1
ATOM 812 C CA . THR A 1 103 ? -14.048 -11.422 -16.417 1.00 79.06 103 THR A CA 1
ATOM 813 C C . THR A 1 103 ? -12.815 -10.532 -16.261 1.00 79.06 103 THR A C 1
ATOM 815 O O . THR A 1 103 ? -12.555 -10.033 -15.164 1.00 79.06 103 THR A O 1
ATOM 818 N N . ALA A 1 104 ? -12.071 -10.274 -17.343 1.00 73.81 104 ALA A N 1
ATOM 819 C CA . ALA A 1 104 ? -10.975 -9.307 -17.349 1.00 73.81 104 ALA A CA 1
ATOM 820 C C . ALA A 1 104 ? -10.770 -8.641 -18.718 1.00 73.81 104 ALA A C 1
ATOM 822 O O . ALA A 1 104 ? -10.907 -9.267 -19.767 1.00 73.81 104 ALA A O 1
ATOM 823 N N . VAL A 1 105 ? -10.345 -7.375 -18.691 1.00 77.88 105 VAL A N 1
ATOM 824 C CA . VAL A 1 105 ? -9.868 -6.620 -19.858 1.00 77.88 105 VAL A CA 1
ATOM 825 C C . VAL A 1 105 ? -8.343 -6.515 -19.749 1.00 77.88 105 VAL A C 1
ATOM 827 O O . VAL A 1 105 ? -7.820 -5.942 -18.792 1.00 77.88 105 VAL A O 1
ATOM 830 N N . ARG A 1 106 ? -7.610 -7.121 -20.688 1.00 72.62 106 ARG A N 1
ATOM 831 C CA . ARG A 1 106 ? -6.137 -7.193 -20.707 1.00 72.62 106 ARG A CA 1
ATOM 832 C C . ARG A 1 106 ? -5.550 -6.232 -21.746 1.00 72.62 106 ARG A C 1
ATOM 834 O O . ARG A 1 106 ? -6.270 -5.576 -22.498 1.00 72.62 106 ARG A O 1
ATOM 841 N N . ALA A 1 107 ? -4.221 -6.143 -21.804 1.00 69.38 107 ALA A N 1
ATOM 842 C CA . ALA A 1 107 ? -3.519 -5.308 -22.784 1.00 69.38 107 ALA A CA 1
ATOM 843 C C . ALA A 1 107 ? -3.689 -5.797 -24.238 1.00 69.38 107 ALA A C 1
ATOM 845 O O . ALA A 1 107 ? -3.677 -4.991 -25.160 1.00 69.38 107 ALA A O 1
ATOM 846 N N . ASN A 1 108 ? -3.889 -7.103 -24.440 1.00 75.44 108 ASN A N 1
ATOM 847 C CA . ASN A 1 108 ? -3.914 -7.775 -25.745 1.00 75.44 108 ASN A CA 1
ATOM 848 C C . ASN A 1 108 ? -5.252 -8.475 -26.083 1.00 75.44 108 ASN A C 1
ATOM 850 O O . ASN A 1 108 ? -5.388 -9.041 -27.172 1.00 75.44 108 ASN A O 1
ATOM 854 N N . GLY A 1 109 ? -6.237 -8.450 -25.182 1.00 83.06 109 GLY A N 1
ATOM 855 C CA . GLY A 1 109 ? -7.541 -9.087 -25.369 1.00 83.06 109 GLY A CA 1
ATOM 856 C C . GLY A 1 109 ? -8.416 -9.033 -24.120 1.00 83.06 109 GLY A C 1
ATOM 857 O O . GLY A 1 109 ? -8.140 -8.275 -23.192 1.00 83.06 109 GLY A O 1
ATOM 858 N N . ILE A 1 110 ? -9.440 -9.878 -24.089 1.00 85.12 110 ILE A N 1
ATOM 859 C CA . ILE A 1 110 ? -10.328 -10.091 -22.941 1.00 85.12 110 ILE A CA 1
ATOM 860 C C . ILE A 1 110 ? -10.258 -11.543 -22.460 1.00 85.12 110 ILE A C 1
ATOM 862 O O . ILE A 1 110 ? -9.976 -12.450 -23.241 1.00 85.12 110 ILE A O 1
ATOM 866 N N . GLU A 1 111 ? -10.541 -11.760 -21.181 1.00 85.19 111 GLU A N 1
ATOM 867 C CA . GLU A 1 111 ? -10.814 -13.082 -20.611 1.00 85.19 111 GLU A CA 1
ATOM 868 C C . GLU A 1 111 ? -12.318 -13.228 -20.396 1.00 85.19 111 GLU A C 1
ATOM 870 O O . GLU A 1 111 ? -12.983 -12.284 -19.957 1.00 85.19 111 GLU A O 1
ATOM 875 N N . LEU A 1 112 ? -12.846 -14.407 -20.717 1.00 84.62 112 LEU A N 1
ATOM 876 C CA . LEU A 1 112 ? -14.238 -14.772 -20.498 1.00 84.62 112 LEU A CA 1
ATOM 877 C C . LEU A 1 112 ? -14.365 -15.795 -19.372 1.00 84.62 112 LEU A C 1
ATOM 879 O O . LEU A 1 112 ? -13.474 -16.621 -19.161 1.00 84.62 112 LEU A O 1
ATOM 883 N N . ALA A 1 113 ? -15.518 -15.790 -18.712 1.00 79.56 113 ALA A N 1
ATOM 884 C CA . ALA A 1 113 ? -15.951 -16.900 -17.881 1.00 79.56 113 ALA A CA 1
ATOM 885 C C . ALA A 1 113 ? -16.024 -18.200 -18.719 1.00 79.56 113 ALA A C 1
ATOM 887 O O . ALA A 1 113 ? -16.508 -18.150 -19.867 1.00 79.56 113 ALA A O 1
ATOM 888 N N . PRO A 1 114 ? -15.542 -19.334 -18.170 1.00 75.06 114 PRO A N 1
ATOM 889 C CA . PRO A 1 114 ? -15.639 -20.644 -18.813 1.00 75.06 114 PRO A CA 1
ATOM 890 C C . PRO A 1 114 ? -17.103 -21.060 -19.039 1.00 75.06 114 PRO A C 1
ATOM 892 O O . PRO A 1 114 ? -18.016 -20.458 -18.473 1.00 75.06 114 PRO A O 1
ATOM 895 N N . GLU A 1 115 ? -17.343 -22.056 -19.901 1.00 69.94 115 GLU A N 1
ATOM 896 C CA . GLU A 1 115 ? -18.710 -22.526 -20.203 1.00 69.94 115 GLU A CA 1
ATOM 897 C C . GLU A 1 115 ? -19.192 -23.614 -19.224 1.00 69.94 115 GLU A C 1
ATOM 899 O O . GLU A 1 115 ? -20.397 -23.830 -19.105 1.00 69.94 115 GLU A O 1
ATOM 904 N N . ALA A 1 116 ? -18.273 -24.209 -18.453 1.00 67.44 116 ALA A N 1
ATOM 905 C CA . ALA A 1 116 ? -18.539 -25.046 -17.282 1.00 67.44 116 ALA A CA 1
ATOM 906 C C . ALA A 1 116 ? -17.533 -24.752 -16.147 1.00 67.44 116 ALA A C 1
ATOM 908 O O . ALA A 1 116 ? -16.426 -24.282 -16.404 1.00 67.44 116 ALA A O 1
ATOM 909 N N . ASP A 1 117 ? -17.891 -25.059 -14.894 1.00 55.94 117 ASP A N 1
ATOM 910 C CA . ASP A 1 117 ? -17.091 -24.712 -13.699 1.00 55.94 117 ASP A CA 1
ATOM 911 C C . ASP A 1 117 ? -15.690 -25.367 -13.640 1.00 55.94 117 ASP A C 1
ATOM 913 O O . ASP A 1 117 ? -14.813 -24.876 -12.927 1.00 55.94 117 ASP A O 1
ATOM 917 N N . ASP A 1 118 ? -15.467 -26.443 -14.404 1.00 51.91 118 ASP A N 1
ATOM 918 C CA . ASP A 1 118 ? -14.203 -27.195 -14.471 1.00 51.91 118 ASP A CA 1
ATOM 919 C C . ASP A 1 118 ? -13.286 -26.795 -15.656 1.00 51.91 118 ASP A C 1
ATOM 921 O O . ASP A 1 118 ? -12.240 -27.415 -15.861 1.00 51.91 118 ASP A O 1
ATOM 925 N N . GLU A 1 119 ? -13.639 -25.773 -16.449 1.00 65.50 119 GLU A N 1
ATOM 926 C CA . GLU A 1 119 ? -12.840 -25.318 -17.604 1.00 65.50 119 GLU A CA 1
ATOM 927 C C . GLU A 1 119 ? -11.970 -24.074 -17.314 1.00 65.50 119 GLU A C 1
ATOM 929 O O . GLU A 1 119 ? -12.279 -23.229 -16.471 1.00 65.50 119 GLU A O 1
ATOM 934 N N . ASP A 1 120 ? -10.871 -23.924 -18.065 1.00 65.25 120 ASP A N 1
ATOM 935 C CA . ASP A 1 120 ? -10.019 -22.730 -18.007 1.00 65.25 120 ASP A CA 1
ATOM 936 C C . ASP A 1 120 ? -10.700 -21.492 -18.650 1.00 65.25 120 ASP A C 1
ATOM 938 O O . ASP A 1 120 ? -11.409 -21.619 -19.654 1.00 65.25 120 ASP A O 1
ATOM 942 N N . PRO A 1 121 ? -10.451 -20.263 -18.145 1.00 71.06 121 PRO A N 1
ATOM 943 C CA . PRO A 1 121 ? -10.984 -19.030 -18.728 1.00 71.06 121 PRO A CA 1
ATOM 944 C C . PRO A 1 121 ? -10.604 -18.838 -20.204 1.00 71.06 121 PRO A C 1
ATOM 946 O O . PRO A 1 121 ? -9.433 -18.919 -20.586 1.00 71.06 121 PRO A O 1
ATOM 949 N N . ILE A 1 122 ? -11.586 -18.504 -21.043 1.00 84.31 122 ILE A N 1
ATOM 950 C CA . ILE A 1 122 ? -11.384 -18.382 -22.493 1.00 84.31 122 ILE A CA 1
ATOM 951 C C . ILE A 1 122 ? -10.793 -17.004 -22.819 1.00 84.31 122 ILE A C 1
ATOM 953 O O . ILE A 1 122 ? -11.444 -15.977 -22.626 1.00 84.31 122 ILE A O 1
ATOM 957 N N . PHE A 1 123 ? -9.578 -16.967 -23.368 1.00 86.44 123 PHE A N 1
ATOM 958 C CA . PHE A 1 123 ? -8.941 -15.725 -23.818 1.00 86.44 123 PHE A CA 1
ATOM 959 C C . PHE A 1 123 ? -9.295 -15.376 -25.275 1.00 86.44 123 PHE A C 1
ATOM 961 O O . PHE A 1 123 ? -9.118 -16.188 -26.188 1.00 86.44 123 PHE A O 1
ATOM 968 N N . VAL A 1 124 ? -9.738 -14.137 -25.515 1.00 83.94 124 VAL A N 1
ATOM 969 C CA . VAL A 1 124 ? -10.095 -13.617 -26.846 1.00 83.94 124 VAL A CA 1
ATOM 970 C C . VAL A 1 124 ? -9.250 -12.376 -27.181 1.00 83.94 124 VAL A C 1
ATOM 972 O O . VAL A 1 124 ? -9.473 -11.309 -26.607 1.00 83.94 124 VAL A O 1
ATOM 975 N N . PRO A 1 125 ? -8.283 -12.468 -28.116 1.00 82.12 125 PRO A N 1
ATOM 976 C CA . PRO A 1 125 ? -7.411 -11.349 -28.472 1.00 82.12 125 PRO A CA 1
ATOM 977 C C . PRO A 1 125 ? -8.115 -10.284 -29.328 1.00 82.12 125 PRO A C 1
ATOM 979 O O . PRO A 1 125 ? -8.936 -10.609 -30.190 1.00 82.12 125 PRO A O 1
ATOM 982 N N . TYR A 1 126 ? -7.726 -9.013 -29.163 1.00 82.56 126 TYR A N 1
ATOM 983 C CA . TYR A 1 126 ? -8.404 -7.868 -29.799 1.00 82.56 126 TYR A CA 1
ATOM 984 C C . TYR A 1 126 ? -8.479 -7.929 -31.334 1.00 82.56 126 TYR A C 1
ATOM 986 O O . TYR A 1 126 ? -9.458 -7.469 -31.912 1.00 82.56 126 TYR A O 1
ATOM 994 N N . HIS A 1 127 ? -7.515 -8.557 -32.017 1.00 79.75 127 HIS A N 1
ATOM 995 C CA . HIS A 1 127 ? -7.528 -8.671 -33.486 1.00 79.75 127 HIS A CA 1
ATOM 996 C C . HIS A 1 127 ? -8.730 -9.465 -34.047 1.00 79.75 127 HIS A C 1
ATOM 998 O O . HIS A 1 127 ? -9.030 -9.366 -35.243 1.00 79.75 127 HIS A O 1
ATOM 1004 N N . ARG A 1 128 ? -9.412 -10.256 -33.200 1.00 82.69 128 ARG A N 1
ATOM 1005 C CA . ARG A 1 128 ? -10.623 -11.015 -33.554 1.00 82.69 128 ARG A CA 1
ATOM 1006 C C . ARG 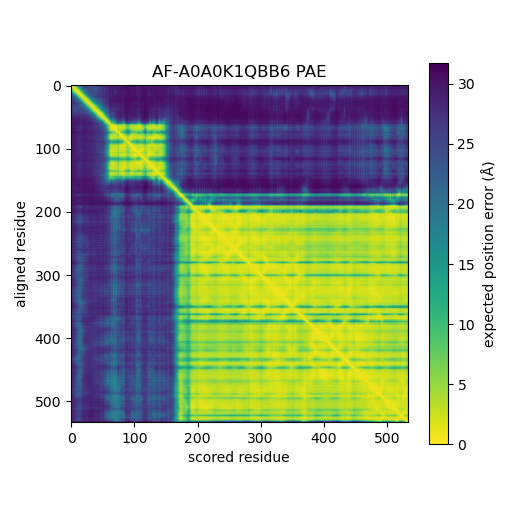A 1 128 ? -11.911 -10.206 -33.433 1.00 82.69 128 ARG A C 1
ATOM 1008 O O . ARG A 1 128 ? -12.939 -10.693 -33.887 1.00 82.69 128 ARG A O 1
ATOM 1015 N N . PHE A 1 129 ? -11.887 -9.016 -32.840 1.00 87.94 129 PHE A N 1
ATOM 1016 C CA . PHE A 1 129 ? -13.087 -8.200 -32.677 1.00 87.94 129 PHE A CA 1
ATOM 1017 C C . PHE A 1 129 ? -13.514 -7.615 -34.025 1.00 87.94 129 PHE A C 1
ATOM 1019 O O . PHE A 1 129 ? -12.677 -7.201 -34.827 1.00 87.94 129 PHE A O 1
ATOM 1026 N N . LEU A 1 130 ? -14.823 -7.613 -34.261 1.00 84.31 130 LEU A N 1
ATOM 1027 C CA . LEU A 1 130 ? -15.486 -7.094 -35.455 1.00 84.31 130 LEU A CA 1
ATOM 1028 C C . LEU A 1 130 ? -16.298 -5.840 -35.114 1.00 84.31 130 LEU A C 1
ATOM 1030 O O . LEU A 1 130 ? -16.203 -4.854 -35.836 1.00 84.31 130 LEU A O 1
ATOM 1034 N N . ALA A 1 131 ? -17.032 -5.864 -33.997 1.00 86.25 131 ALA A N 1
ATOM 1035 C CA . ALA A 1 131 ? -17.774 -4.721 -33.471 1.00 86.25 131 ALA A CA 1
ATOM 1036 C C . ALA A 1 131 ? -18.008 -4.838 -31.956 1.00 86.25 131 ALA A C 1
ATOM 1038 O O . ALA A 1 131 ? -17.922 -5.930 -31.387 1.00 86.25 131 ALA A O 1
ATOM 1039 N N . VAL A 1 132 ? -18.325 -3.713 -31.317 1.00 84.94 132 VAL A N 1
ATOM 1040 C CA . VAL A 1 132 ? -18.887 -3.635 -29.964 1.00 84.94 132 VAL A CA 1
ATOM 1041 C C . VAL A 1 132 ? -20.089 -2.699 -30.007 1.00 84.94 132 VAL A C 1
ATOM 1043 O O . VAL A 1 132 ? -19.961 -1.551 -30.434 1.00 84.94 132 VAL A O 1
ATOM 1046 N N . ALA A 1 133 ? -21.241 -3.179 -29.554 1.00 84.62 133 ALA A N 1
ATOM 1047 C CA . ALA A 1 133 ? -22.500 -2.441 -29.531 1.00 84.62 133 ALA A CA 1
ATOM 1048 C C . ALA A 1 133 ? -23.156 -2.527 -28.149 1.00 84.62 133 ALA A C 1
ATOM 1050 O O . ALA A 1 133 ? -22.830 -3.408 -27.353 1.00 84.62 133 ALA A O 1
ATOM 1051 N N . VAL A 1 134 ? -24.093 -1.621 -27.870 1.00 81.19 134 VAL A N 1
ATOM 1052 C CA . VAL A 1 134 ? -25.074 -1.829 -26.794 1.00 81.19 134 VAL A CA 1
ATOM 1053 C C . VAL A 1 134 ? -26.059 -2.906 -27.261 1.00 81.19 134 VAL A C 1
ATOM 1055 O O . VAL A 1 134 ? -26.479 -2.876 -28.417 1.00 81.19 134 VAL A O 1
ATOM 1058 N N . ALA A 1 135 ? -26.429 -3.847 -26.394 1.00 74.62 135 ALA A N 1
ATOM 1059 C CA . ALA A 1 135 ? -27.354 -4.934 -26.713 1.00 74.62 135 ALA A CA 1
ATOM 1060 C C . ALA A 1 135 ? -28.700 -4.379 -27.219 1.00 74.62 135 ALA A C 1
ATOM 1062 O O . ALA A 1 135 ? -29.381 -3.633 -26.515 1.00 74.62 135 ALA A O 1
ATOM 1063 N N . GLY A 1 136 ? -29.061 -4.695 -28.468 1.00 68.00 136 GLY A N 1
ATOM 1064 C CA . GLY A 1 136 ? -30.244 -4.132 -29.139 1.00 68.00 136 GLY A CA 1
ATOM 1065 C C . GLY A 1 136 ? -30.194 -2.616 -29.413 1.00 68.00 136 GLY A C 1
ATOM 1066 O O . GLY A 1 136 ? -31.227 -2.025 -29.723 1.00 68.00 136 GLY A O 1
ATOM 1067 N N . GLY A 1 137 ? -29.024 -1.982 -29.286 1.00 75.19 137 GLY A N 1
ATOM 1068 C CA . GLY A 1 137 ? -28.826 -0.534 -29.360 1.00 75.19 137 GLY A CA 1
ATOM 1069 C C . GLY A 1 137 ? -27.764 -0.100 -30.376 1.00 75.19 137 GLY A C 1
ATOM 1070 O O . GLY A 1 137 ? -27.577 -0.716 -31.423 1.00 75.19 137 GLY A O 1
ATOM 1071 N N . ALA A 1 138 ? -27.091 1.018 -30.092 1.00 75.94 138 ALA A N 1
ATOM 1072 C CA . ALA A 1 138 ? -26.129 1.626 -31.010 1.00 75.94 138 ALA A CA 1
ATOM 1073 C C . ALA A 1 138 ? -24.777 0.888 -31.042 1.00 75.94 138 ALA A C 1
ATOM 1075 O O . ALA A 1 138 ? -24.253 0.471 -30.004 1.00 75.94 138 ALA A O 1
ATOM 1076 N N . GLU A 1 139 ? -24.172 0.807 -32.231 1.00 79.94 139 GLU A N 1
ATOM 1077 C CA . GLU A 1 139 ? -22.771 0.409 -32.388 1.00 79.94 139 GLU A CA 1
ATOM 1078 C C . GLU A 1 139 ? -21.858 1.481 -31.776 1.00 79.94 139 GLU A C 1
ATOM 1080 O O . GLU A 1 139 ? -21.958 2.666 -32.095 1.00 79.94 139 GLU A O 1
ATOM 1085 N N . LEU A 1 140 ? -20.967 1.064 -30.877 1.00 78.81 140 LEU A N 1
ATOM 1086 C CA . LEU A 1 140 ? -20.003 1.938 -30.206 1.00 78.81 140 LEU A CA 1
ATOM 1087 C C . LEU A 1 140 ? -18.650 1.936 -30.933 1.00 78.81 140 LEU A C 1
ATOM 1089 O O . LEU A 1 140 ? -17.933 2.940 -30.921 1.00 78.81 140 LEU A O 1
ATOM 1093 N N . TRP A 1 141 ? -18.304 0.806 -31.556 1.00 86.06 141 TRP A N 1
ATOM 1094 C CA . TRP A 1 141 ? -17.079 0.610 -32.326 1.00 86.06 141 TRP A CA 1
ATOM 1095 C C . TRP A 1 141 ? -17.238 -0.509 -33.361 1.00 86.06 141 TRP A C 1
ATOM 1097 O O . TRP A 1 141 ? -17.801 -1.554 -33.034 1.00 86.06 141 TRP A O 1
ATOM 1107 N N . SER A 1 142 ? -16.645 -0.359 -34.546 1.00 83.88 142 SER A N 1
ATOM 1108 C CA . SER A 1 142 ? -16.412 -1.466 -35.488 1.00 83.88 142 SER A CA 1
ATOM 1109 C C . SER A 1 142 ? -15.007 -1.464 -36.081 1.00 83.88 142 SER A C 1
ATOM 1111 O O . SER A 1 142 ? -14.315 -0.447 -36.139 1.00 83.88 142 SER A O 1
ATOM 1113 N N . LYS A 1 143 ? -14.581 -2.641 -36.546 1.00 77.44 143 LYS A N 1
ATOM 1114 C CA . LYS A 1 143 ? -13.265 -2.882 -37.149 1.00 77.44 143 LYS A CA 1
ATOM 1115 C C . LYS A 1 143 ? -13.023 -2.053 -38.413 1.00 77.44 143 LYS A C 1
ATOM 1117 O O . LYS A 1 143 ? -11.883 -1.672 -38.663 1.00 77.44 143 LYS A O 1
ATOM 1122 N N . ASP A 1 144 ? -14.085 -1.769 -39.165 1.00 70.19 144 ASP A N 1
ATOM 1123 C CA . ASP A 1 144 ? -14.010 -1.087 -40.460 1.00 70.19 144 ASP A CA 1
ATOM 1124 C C . ASP A 1 144 ? -14.140 0.447 -40.339 1.00 70.19 144 ASP A C 1
ATOM 1126 O O . ASP A 1 144 ? -13.603 1.168 -41.178 1.00 70.19 144 ASP A O 1
ATOM 1130 N N . HIS A 1 145 ? -14.797 0.961 -39.285 1.00 60.88 145 HIS A N 1
ATOM 1131 C CA . HIS A 1 145 ? -15.090 2.400 -39.121 1.00 60.88 145 HIS A CA 1
ATOM 1132 C C . HIS A 1 145 ? -14.479 3.049 -37.864 1.00 60.88 145 HIS A C 1
ATOM 1134 O O . HIS A 1 145 ? -14.429 4.276 -37.768 1.00 60.88 145 HIS A O 1
ATOM 1140 N N . GLY A 1 146 ? -13.983 2.265 -36.903 1.00 59.66 146 GLY A N 1
ATOM 1141 C CA . GLY A 1 146 ? -13.496 2.769 -35.620 1.00 59.66 146 GLY A CA 1
ATOM 1142 C C . GLY A 1 146 ? -14.632 3.122 -34.654 1.00 59.66 146 GLY A C 1
ATOM 1143 O O . GLY A 1 146 ? -15.648 2.439 -34.610 1.00 59.66 146 GLY A O 1
ATOM 1144 N N . MET A 1 147 ? -14.437 4.159 -33.834 1.00 58.75 147 MET A N 1
ATOM 1145 C CA . MET A 1 147 ? -15.414 4.622 -32.834 1.00 58.75 147 MET A CA 1
ATOM 1146 C C . MET A 1 147 ? -16.561 5.419 -33.475 1.00 58.75 147 MET A C 1
ATOM 1148 O O . MET A 1 147 ? -16.306 6.329 -34.266 1.00 58.75 147 MET A O 1
ATOM 1152 N N . ALA A 1 148 ? -17.801 5.173 -33.048 1.00 48.50 148 ALA A N 1
ATOM 1153 C CA . ALA A 1 148 ? -18.945 5.999 -33.433 1.00 48.50 148 ALA A CA 1
ATOM 1154 C C . ALA A 1 148 ? -18.893 7.398 -32.778 1.00 48.50 148 ALA A C 1
ATOM 1156 O O . ALA A 1 148 ? -18.484 7.550 -31.624 1.00 48.50 148 ALA A O 1
ATOM 1157 N N . SER A 1 149 ? -19.320 8.435 -33.508 1.00 34.66 149 SER A N 1
ATOM 1158 C CA . SER A 1 149 ? -19.362 9.816 -32.998 1.00 34.66 149 SER A CA 1
ATOM 1159 C C . SER A 1 149 ? -20.712 10.103 -32.323 1.00 34.66 149 SER A C 1
ATOM 1161 O O . SER A 1 149 ? -21.740 9.916 -32.974 1.00 34.66 149 SER A O 1
ATOM 1163 N N . PRO A 1 150 ? -20.755 10.593 -31.069 1.00 38.38 150 PRO A N 1
ATOM 1164 C CA . PRO A 1 150 ? -22.013 10.920 -30.406 1.00 38.38 150 PRO A CA 1
ATOM 1165 C C . PRO A 1 150 ? -22.658 12.169 -31.025 1.00 38.38 150 PRO A C 1
ATOM 1167 O O . PRO A 1 150 ? -21.987 13.178 -31.252 1.00 38.38 150 PRO A O 1
ATOM 1170 N N . ALA A 1 151 ? -23.968 12.112 -31.270 1.00 27.62 151 ALA A N 1
ATOM 1171 C CA . ALA A 1 151 ? -24.766 13.282 -31.626 1.00 27.62 151 ALA A CA 1
ATOM 1172 C C . ALA A 1 151 ? -25.077 14.099 -30.359 1.00 27.62 151 ALA A C 1
ATOM 1174 O O . ALA A 1 151 ? -25.498 13.539 -29.346 1.00 27.62 151 ALA A O 1
ATOM 1175 N N . ALA A 1 152 ? -24.848 15.412 -30.402 1.00 26.05 152 ALA A N 1
ATOM 1176 C CA . ALA A 1 152 ? -25.017 16.290 -29.246 1.00 26.05 152 ALA A CA 1
ATOM 1177 C C . ALA A 1 152 ? -26.477 16.744 -29.065 1.00 26.05 152 ALA A C 1
ATOM 1179 O O . ALA A 1 152 ? -27.132 17.135 -30.030 1.00 26.05 152 ALA A O 1
ATOM 1180 N N . ALA A 1 153 ? -26.944 16.765 -27.814 1.00 24.66 153 ALA A N 1
ATOM 1181 C CA . ALA A 1 153 ? -28.144 17.490 -27.395 1.00 24.66 153 ALA A CA 1
ATOM 1182 C C . ALA A 1 153 ? -27.731 18.816 -26.713 1.00 24.66 153 ALA A C 1
ATOM 1184 O O . ALA A 1 153 ? -26.701 18.836 -26.033 1.00 24.66 153 ALA A O 1
ATOM 1185 N N . PRO A 1 154 ? -28.475 19.923 -26.896 1.00 25.19 154 PRO A N 1
ATOM 1186 C CA . PRO A 1 154 ? -28.069 21.239 -26.406 1.00 25.19 154 PRO A CA 1
ATOM 1187 C C . PRO A 1 154 ? -28.402 21.456 -24.921 1.00 25.19 154 PRO A C 1
ATOM 1189 O O . PRO A 1 154 ? -29.404 20.953 -24.416 1.00 25.19 154 PRO A O 1
ATOM 1192 N N . VAL A 1 155 ? -27.590 22.277 -24.250 1.00 25.55 155 VAL A N 1
ATOM 1193 C CA . VAL A 1 155 ? -27.817 22.791 -22.888 1.00 25.55 155 VAL A CA 1
ATOM 1194 C C . VAL A 1 155 ? -27.802 24.323 -22.950 1.00 25.55 155 VAL A C 1
ATOM 1196 O O . VAL A 1 155 ? -27.031 24.888 -23.723 1.00 25.55 155 VAL A O 1
ATOM 1199 N N . ALA A 1 156 ? -28.675 24.984 -22.186 1.00 25.31 156 ALA A N 1
ATOM 1200 C CA . ALA A 1 156 ? -28.810 26.444 -22.154 1.00 25.31 156 ALA A CA 1
ATOM 1201 C C . ALA A 1 156 ? -28.014 27.083 -20.996 1.00 25.31 156 ALA A C 1
ATOM 1203 O O . ALA A 1 156 ? -27.826 26.459 -19.953 1.00 25.31 156 ALA A O 1
ATOM 1204 N N . GLU A 1 157 ? -27.572 28.329 -21.186 1.00 26.14 157 GLU A N 1
ATOM 1205 C CA . GLU A 1 157 ? -26.713 29.098 -20.265 1.00 26.14 157 GLU A CA 1
ATOM 1206 C C . GLU A 1 157 ? -27.508 30.022 -19.311 1.00 26.14 157 GLU A C 1
ATOM 1208 O O . GLU A 1 157 ? -28.650 30.384 -19.601 1.00 26.14 157 GLU A O 1
ATOM 1213 N N . GLY A 1 158 ? -26.892 30.450 -18.193 1.00 24.61 158 GLY A N 1
ATOM 1214 C CA . GLY A 1 158 ? -27.428 31.490 -17.292 1.00 24.61 158 GLY A CA 1
ATOM 1215 C C . GLY A 1 158 ? -26.549 31.827 -16.063 1.00 24.61 158 GLY A C 1
ATOM 1216 O O . GLY A 1 158 ? -26.009 30.927 -15.425 1.00 24.61 158 GLY A O 1
ATOM 1217 N N . GLU A 1 159 ? -26.442 33.122 -15.721 1.00 26.02 159 GLU A N 1
ATOM 1218 C CA . GLU A 1 159 ? -25.569 33.737 -14.683 1.00 26.02 159 GLU A CA 1
ATOM 1219 C C . GLU A 1 159 ? -26.391 34.349 -13.502 1.00 26.02 159 GLU A C 1
ATOM 1221 O O . GLU A 1 159 ? -27.618 34.360 -13.570 1.00 26.02 159 GLU A O 1
ATOM 1226 N N . GLU A 1 160 ? -25.863 34.886 -12.383 1.00 26.83 160 GLU A N 1
ATOM 1227 C CA . GLU A 1 160 ? -24.482 35.128 -11.903 1.00 26.83 160 GLU A CA 1
ATOM 1228 C C . GLU A 1 160 ? -24.404 35.020 -10.344 1.00 26.83 160 GLU A C 1
ATOM 1230 O O . GLU A 1 160 ? -25.355 35.350 -9.639 1.00 26.83 160 GLU A O 1
ATOM 1235 N N . ALA A 1 161 ? -23.216 34.683 -9.819 1.00 24.52 161 ALA A N 1
ATOM 1236 C CA . ALA A 1 161 ? -22.548 35.331 -8.666 1.00 24.52 161 ALA A CA 1
ATOM 1237 C C . ALA A 1 161 ? -22.909 35.141 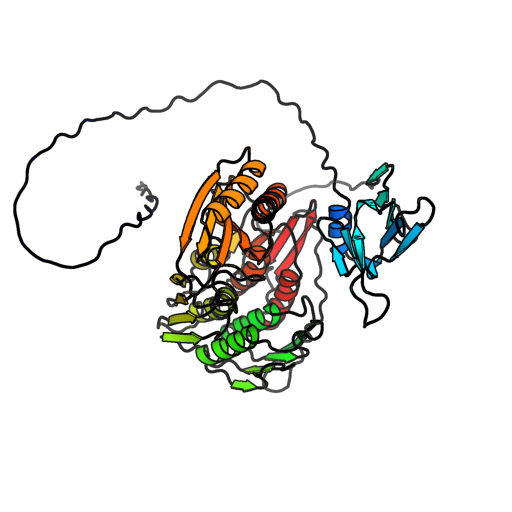-7.160 1.00 24.52 161 ALA A C 1
ATOM 1239 O O . ALA A 1 161 ? -23.970 35.500 -6.662 1.00 24.52 161 ALA A O 1
ATOM 1240 N N . ARG A 1 162 ? -21.805 34.897 -6.416 1.00 24.12 162 ARG A N 1
ATOM 1241 C CA . ARG A 1 162 ? -21.429 35.343 -5.042 1.00 24.12 162 ARG A CA 1
ATOM 1242 C C . ARG A 1 162 ? -21.979 34.626 -3.793 1.00 24.12 162 ARG A C 1
ATOM 1244 O O . ARG A 1 162 ? -23.011 34.976 -3.234 1.00 24.12 162 ARG A O 1
ATOM 1251 N N . GLY A 1 163 ? -21.088 33.833 -3.188 1.00 22.80 163 GLY A N 1
ATOM 1252 C CA . GLY A 1 163 ? -21.052 33.520 -1.752 1.00 22.80 163 GLY A CA 1
ATOM 1253 C C . GLY A 1 163 ? -19.915 32.540 -1.446 1.00 22.80 163 GLY A C 1
ATOM 1254 O O . GLY A 1 163 ? -19.889 31.460 -2.015 1.00 22.80 163 GLY A O 1
ATOM 1255 N N . ALA A 1 164 ? -18.939 32.897 -0.603 1.00 30.91 164 ALA A N 1
ATOM 1256 C CA . ALA A 1 164 ? -17.724 32.087 -0.429 1.00 30.91 164 ALA A CA 1
ATOM 1257 C C . ALA A 1 164 ? -17.954 30.800 0.396 1.00 30.91 164 ALA A C 1
ATOM 1259 O O . ALA A 1 164 ? -17.691 30.754 1.599 1.00 30.91 164 ALA A O 1
ATOM 1260 N N . ARG A 1 165 ? -18.389 29.7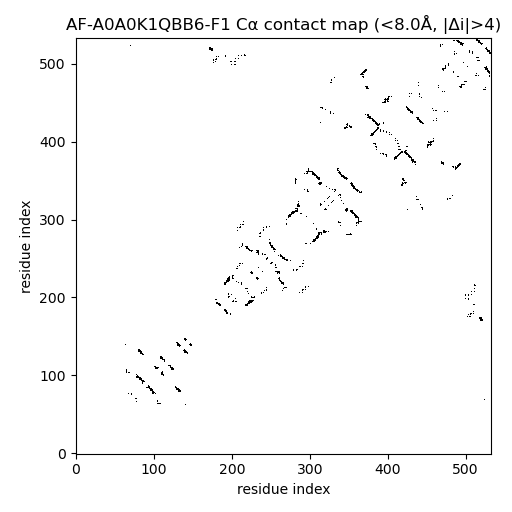36 -0.282 1.00 27.73 165 ARG A N 1
ATOM 1261 C CA . ARG A 1 165 ? -18.194 28.330 0.098 1.00 27.73 165 ARG A CA 1
ATOM 1262 C C . ARG A 1 165 ? -17.241 27.675 -0.904 1.00 27.73 165 ARG A C 1
ATOM 1264 O O . ARG A 1 165 ? -17.147 28.104 -2.049 1.00 27.73 165 ARG A O 1
ATOM 1271 N N . LEU A 1 166 ? -16.571 26.599 -0.489 1.00 31.27 166 LEU A N 1
ATOM 1272 C CA . LEU A 1 166 ? -16.040 25.611 -1.434 1.00 31.27 166 LEU A CA 1
ATOM 1273 C C . LEU A 1 166 ? -17.216 24.764 -1.934 1.00 31.27 166 LEU A C 1
ATOM 1275 O O . LEU A 1 166 ? -17.399 23.620 -1.518 1.00 31.27 166 LEU A O 1
ATOM 1279 N N . ASP A 1 167 ? -18.054 25.368 -2.775 1.00 27.22 167 ASP A N 1
ATOM 1280 C CA . ASP A 1 167 ? -19.117 24.643 -3.455 1.00 27.22 167 ASP A CA 1
ATOM 1281 C C . ASP A 1 167 ? -18.480 23.681 -4.463 1.00 27.22 167 ASP A C 1
ATOM 1283 O O . ASP A 1 167 ? -17.607 24.048 -5.253 1.00 27.22 167 ASP A O 1
ATOM 1287 N N . VAL A 1 168 ? -18.903 22.417 -4.412 1.00 36.84 168 VAL A N 1
ATOM 1288 C CA . VAL A 1 168 ? -18.445 21.366 -5.326 1.00 36.84 168 VAL A CA 1
ATOM 1289 C C . VAL A 1 168 ? -19.137 21.573 -6.673 1.00 36.84 168 VAL A C 1
ATOM 1291 O O . VAL A 1 168 ? -20.105 20.893 -7.001 1.00 36.84 168 VAL A O 1
ATOM 1294 N N . VAL A 1 169 ? -18.645 22.542 -7.444 1.00 39.56 169 VAL A N 1
ATOM 1295 C CA . VAL A 1 169 ? -19.111 22.826 -8.803 1.00 39.56 169 VAL A CA 1
ATOM 1296 C C . VAL A 1 169 ? -17.956 22.616 -9.772 1.00 39.56 169 VAL A C 1
ATOM 1298 O O . VAL A 1 169 ? -17.237 23.551 -10.104 1.00 39.56 169 VAL A O 1
ATOM 1301 N N . ASP A 1 170 ? -17.777 21.370 -10.217 1.00 41.91 170 ASP A N 1
ATOM 1302 C CA . ASP A 1 170 ? -17.164 21.123 -11.524 1.00 41.91 170 ASP A CA 1
ATOM 1303 C C . ASP A 1 170 ? -17.589 19.764 -12.116 1.00 41.91 170 ASP A C 1
ATOM 1305 O O . ASP A 1 170 ? -17.126 18.711 -11.673 1.00 41.91 170 ASP A O 1
ATOM 1309 N N . ALA A 1 171 ? -18.516 19.843 -13.077 1.00 47.34 171 ALA A N 1
ATOM 1310 C CA . ALA A 1 171 ? -18.809 18.973 -14.232 1.00 47.34 171 ALA A CA 1
ATOM 1311 C C . ALA A 1 171 ? -18.797 17.421 -14.159 1.00 47.34 171 ALA A C 1
ATOM 1313 O O . ALA A 1 171 ? -19.088 16.789 -15.174 1.00 47.34 171 ALA A O 1
ATOM 1314 N N . GLY A 1 172 ? -18.492 16.774 -13.033 1.00 46.25 172 GLY A N 1
ATOM 1315 C CA . GLY A 1 172 ? -18.372 15.313 -12.962 1.00 46.25 172 GLY A CA 1
ATOM 1316 C C . GLY A 1 172 ? -19.669 14.569 -12.622 1.00 46.25 172 GLY A C 1
ATOM 1317 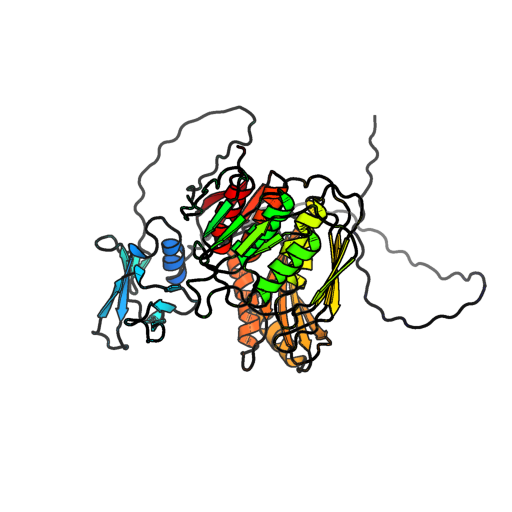O O . GLY A 1 172 ? -20.416 14.991 -11.737 1.00 46.25 172 GLY A O 1
ATOM 1318 N N . LYS A 1 173 ? -19.915 13.406 -13.247 1.00 66.38 173 LYS A N 1
ATOM 1319 C CA . LYS A 1 173 ? -21.015 12.513 -12.828 1.00 66.38 173 LYS A CA 1
ATOM 1320 C C . LYS A 1 173 ? -20.624 11.810 -11.526 1.00 66.38 173 LYS A C 1
ATOM 1322 O O . LYS A 1 173 ? -19.600 11.130 -11.481 1.00 66.38 173 LYS A O 1
ATOM 1327 N N . GLU A 1 174 ? -21.440 11.942 -10.481 1.00 70.00 174 GLU A N 1
ATOM 1328 C CA . GLU A 1 174 ? -21.245 11.188 -9.237 1.00 70.00 174 GLU A CA 1
ATOM 1329 C C . GLU A 1 174 ? -21.392 9.679 -9.489 1.00 70.00 174 GLU A C 1
ATOM 1331 O O . GLU A 1 174 ? -22.360 9.226 -10.102 1.00 70.00 174 GLU A O 1
ATOM 1336 N N . ILE A 1 175 ? -20.419 8.904 -9.010 1.00 64.06 175 ILE A N 1
ATOM 1337 C CA . ILE A 1 175 ? -20.425 7.444 -9.058 1.00 64.06 175 ILE A CA 1
ATOM 1338 C C . ILE A 1 175 ? -20.927 6.943 -7.708 1.00 64.06 175 ILE A C 1
ATOM 1340 O O . ILE A 1 175 ? -20.200 6.992 -6.712 1.00 64.06 175 ILE A O 1
ATOM 1344 N N . VAL A 1 176 ? -22.149 6.416 -7.684 1.00 58.28 176 VAL A N 1
ATOM 1345 C CA . VAL A 1 176 ? -22.661 5.709 -6.509 1.00 58.28 176 VAL A CA 1
ATOM 1346 C C . VAL A 1 176 ? -21.974 4.346 -6.421 1.00 58.28 176 VAL A C 1
ATOM 1348 O O . VAL A 1 176 ? -21.839 3.612 -7.401 1.00 58.28 176 VAL A O 1
ATOM 1351 N N . SER A 1 177 ? -21.489 4.026 -5.229 1.00 52.91 177 SER A N 1
ATOM 1352 C CA . SER A 1 177 ? -20.941 2.721 -4.890 1.00 52.91 177 SER A CA 1
ATOM 1353 C C . SER A 1 177 ? -22.051 1.914 -4.218 1.00 52.91 177 SER A C 1
ATOM 1355 O O . SER A 1 177 ? -22.441 2.211 -3.095 1.00 52.91 177 SER A O 1
ATOM 1357 N N . GLU A 1 178 ? -22.604 0.922 -4.918 1.00 49.53 178 GLU A N 1
ATOM 1358 C CA . GLU A 1 178 ? -23.581 -0.011 -4.347 1.00 49.53 178 GLU A CA 1
ATOM 1359 C C . GLU A 1 178 ? -22.918 -1.371 -4.097 1.00 49.53 178 GLU A C 1
ATOM 1361 O O . GLU A 1 178 ? -22.922 -2.262 -4.947 1.00 49.53 178 GLU A O 1
ATOM 1366 N N . PHE A 1 179 ? -22.336 -1.543 -2.907 1.00 52.09 179 PHE A N 1
ATOM 1367 C CA . PHE A 1 179 ? -21.885 -2.849 -2.419 1.00 52.09 179 PHE A CA 1
ATOM 1368 C C . PHE A 1 179 ? -22.436 -3.112 -1.018 1.00 52.09 179 PHE A C 1
ATOM 1370 O O . PHE A 1 179 ? -22.409 -2.250 -0.145 1.00 52.09 179 PHE A O 1
ATOM 1377 N N . GLY A 1 180 ? -22.929 -4.331 -0.792 1.00 46.16 180 GLY A N 1
ATOM 1378 C CA . GLY A 1 180 ? -23.607 -4.715 0.446 1.00 46.16 180 GLY A CA 1
ATOM 1379 C C . GLY A 1 180 ? -22.685 -4.871 1.659 1.00 46.16 180 GLY A C 1
ATOM 1380 O O . GLY A 1 180 ? -22.453 -5.992 2.108 1.00 46.16 180 GLY A O 1
ATOM 1381 N N . VAL A 1 181 ? -22.220 -3.766 2.249 1.00 46.94 181 VAL A N 1
ATOM 1382 C CA . VAL A 1 181 ? -21.777 -3.759 3.653 1.00 46.94 181 VAL A CA 1
ATOM 1383 C C . VAL A 1 181 ? -23.021 -3.670 4.533 1.00 46.94 181 VAL A C 1
ATOM 1385 O O . VAL A 1 181 ? -23.575 -2.597 4.765 1.00 46.94 181 VAL A O 1
ATOM 1388 N N . VAL A 1 182 ? -23.505 -4.825 4.992 1.00 45.81 182 VAL A N 1
ATOM 1389 C CA . VAL A 1 182 ? -24.738 -4.895 5.781 1.00 45.81 182 VAL A CA 1
ATOM 1390 C C . VAL A 1 182 ? -24.456 -4.517 7.235 1.00 45.81 182 VAL A C 1
ATOM 1392 O O . VAL A 1 182 ? -24.125 -5.368 8.059 1.00 45.81 182 VAL A O 1
ATOM 1395 N N . LEU A 1 183 ? -24.648 -3.237 7.559 1.00 44.34 183 LEU A N 1
ATOM 1396 C CA . LEU A 1 183 ? -24.684 -2.744 8.936 1.00 44.34 183 LEU A CA 1
ATOM 1397 C C . LEU A 1 183 ? -25.819 -3.442 9.708 1.00 44.34 183 LEU A C 1
ATOM 1399 O O . LEU A 1 183 ? -26.981 -3.051 9.621 1.00 44.34 183 LEU A O 1
ATOM 1403 N N . ARG A 1 184 ? -25.483 -4.501 10.451 1.00 45.00 184 ARG A N 1
ATOM 1404 C CA . ARG A 1 184 ? -26.377 -5.162 11.407 1.00 45.00 184 ARG A CA 1
ATOM 1405 C C . ARG A 1 184 ? -25.903 -4.835 12.809 1.00 45.00 184 ARG A C 1
ATOM 1407 O O . ARG A 1 184 ? -24.876 -5.357 13.227 1.00 45.00 184 ARG A O 1
ATOM 1414 N N . GLU A 1 185 ? -26.657 -4.017 13.532 1.00 39.88 185 GLU A N 1
ATOM 1415 C CA . GLU A 1 185 ? -26.433 -3.843 14.965 1.00 39.88 185 GLU A CA 1
ATOM 1416 C C . GLU A 1 185 ? -26.741 -5.162 15.686 1.00 39.88 185 GLU A C 1
ATOM 1418 O O . GLU A 1 185 ? -27.898 -5.534 15.884 1.00 39.88 185 GLU A O 1
ATOM 1423 N N . ALA A 1 186 ? -25.693 -5.892 16.072 1.00 38.56 186 ALA A N 1
ATOM 1424 C CA . ALA A 1 186 ? -25.822 -6.896 17.117 1.00 38.56 186 ALA A CA 1
ATOM 1425 C C . ALA A 1 186 ? -26.041 -6.163 18.451 1.00 38.56 186 ALA A C 1
ATOM 1427 O O . ALA A 1 186 ? -25.333 -5.212 18.776 1.00 38.56 186 ALA A O 1
ATOM 1428 N N . THR A 1 187 ? -27.061 -6.566 19.202 1.00 42.34 187 THR A N 1
ATOM 1429 C CA . THR A 1 187 ? -27.544 -5.835 20.382 1.00 42.34 187 THR A CA 1
ATOM 1430 C C . THR A 1 187 ? -26.519 -5.758 21.522 1.00 42.34 187 THR A C 1
ATOM 1432 O O . THR A 1 187 ? -25.837 -6.738 21.809 1.00 42.34 187 THR A O 1
ATOM 1435 N N . ASN A 1 188 ? -26.509 -4.619 22.225 1.00 44.53 188 ASN A N 1
ATOM 1436 C CA . ASN A 1 188 ? -25.700 -4.256 23.406 1.00 44.53 188 ASN A CA 1
ATOM 1437 C C . ASN A 1 188 ? -24.176 -4.094 23.255 1.00 44.53 188 ASN A C 1
ATOM 1439 O O . ASN A 1 188 ? -23.594 -3.431 24.105 1.00 44.53 188 ASN A O 1
ATOM 1443 N N . ASP A 1 189 ? -23.555 -4.565 22.175 1.00 54.41 189 ASP A N 1
ATOM 1444 C CA . ASP A 1 189 ? -22.217 -4.132 21.741 1.00 54.41 189 ASP A CA 1
ATOM 1445 C C . ASP A 1 189 ? -22.285 -3.903 20.230 1.00 54.41 189 ASP A C 1
ATOM 1447 O O . ASP A 1 189 ? -22.404 -4.872 19.477 1.00 54.41 189 ASP A O 1
ATOM 1451 N N . SER A 1 190 ? -22.247 -2.641 19.780 1.00 69.38 190 SER A N 1
ATOM 1452 C CA . SER A 1 190 ? -22.523 -2.243 18.388 1.00 69.38 190 SER A CA 1
ATOM 1453 C C . SER A 1 190 ? -21.450 -2.728 17.405 1.00 69.38 190 SER A C 1
ATOM 1455 O O . SER A 1 190 ? -20.540 -2.014 16.981 1.00 69.38 190 SER A O 1
ATOM 1457 N N . LEU A 1 191 ? -21.574 -4.000 17.046 1.00 81.00 191 LEU A N 1
ATOM 1458 C CA . LEU A 1 191 ? -20.634 -4.739 16.227 1.00 81.00 191 LEU A CA 1
ATOM 1459 C C . LEU A 1 191 ? -20.962 -4.598 14.740 1.00 81.00 191 LEU A C 1
ATOM 1461 O O . LEU A 1 191 ? -22.074 -4.878 14.305 1.00 81.00 191 LEU A O 1
ATOM 1465 N N . LEU A 1 192 ? -19.963 -4.213 13.949 1.00 88.94 192 LEU A N 1
ATOM 1466 C CA . LEU A 1 192 ? -20.092 -4.091 12.498 1.00 88.94 192 LEU A CA 1
ATOM 1467 C C . LEU A 1 192 ? -19.981 -5.469 11.834 1.00 88.94 192 LEU A C 1
ATOM 1469 O O . LEU A 1 192 ? -19.031 -6.201 12.094 1.00 88.94 192 LEU A O 1
ATOM 1473 N N . VAL A 1 193 ? -20.909 -5.820 10.942 1.00 89.19 193 VAL A N 1
ATOM 1474 C CA . VAL A 1 193 ? -20.831 -7.048 10.132 1.00 89.19 193 VAL A CA 1
ATOM 1475 C C . VAL A 1 193 ? -20.432 -6.684 8.704 1.00 89.19 193 VAL A C 1
ATOM 1477 O O . VAL A 1 193 ? -21.012 -5.788 8.095 1.00 89.19 193 VAL A O 1
ATOM 1480 N N . ILE A 1 194 ? -19.413 -7.360 8.175 1.00 88.88 194 ILE A N 1
ATOM 1481 C CA . ILE A 1 194 ? -18.790 -7.040 6.888 1.00 88.88 194 ILE A CA 1
ATOM 1482 C C . ILE A 1 194 ? -18.716 -8.304 6.030 1.00 88.88 194 ILE A C 1
ATOM 1484 O O . ILE A 1 194 ? -18.286 -9.365 6.487 1.00 88.88 194 ILE A O 1
ATOM 1488 N N . ASP A 1 195 ? -19.106 -8.185 4.763 1.00 87.00 195 ASP A N 1
ATOM 1489 C CA . ASP A 1 195 ? -19.045 -9.275 3.794 1.00 87.00 195 ASP A CA 1
ATOM 1490 C C . ASP A 1 195 ? -17.706 -9.276 3.040 1.00 87.00 195 ASP A C 1
ATOM 1492 O O . ASP A 1 195 ? -17.486 -8.516 2.099 1.00 87.00 195 ASP A O 1
ATOM 1496 N N . GLY A 1 196 ? -16.807 -10.178 3.433 1.00 85.25 196 GLY A N 1
ATOM 1497 C CA . GLY A 1 196 ? -15.477 -10.382 2.855 1.00 85.25 196 GLY A CA 1
ATOM 1498 C C . GLY A 1 196 ? -15.445 -10.974 1.443 1.00 85.25 196 GLY A C 1
ATOM 1499 O O . GLY A 1 196 ? -14.356 -11.293 0.951 1.00 85.25 196 GLY A O 1
ATOM 1500 N N . SER A 1 197 ? -16.603 -11.142 0.799 1.00 81.50 197 SER A N 1
ATOM 1501 C CA . SER A 1 197 ? -16.729 -11.490 -0.620 1.00 81.50 197 SER A CA 1
ATOM 1502 C C . SER A 1 197 ? -17.210 -10.332 -1.502 1.00 81.50 197 SER A C 1
ATOM 1504 O O . SER A 1 197 ? -17.075 -10.425 -2.721 1.00 81.50 197 SER A O 1
ATOM 1506 N N . ALA A 1 198 ? -17.709 -9.240 -0.912 1.00 69.88 198 ALA A N 1
ATOM 1507 C CA . ALA A 1 198 ? -18.098 -8.037 -1.642 1.00 69.88 198 ALA A CA 1
ATOM 1508 C C . ALA A 1 198 ? -16.878 -7.279 -2.207 1.00 69.88 198 ALA A C 1
ATOM 1510 O O . ALA A 1 198 ? -15.732 -7.488 -1.790 1.00 69.88 198 ALA A O 1
ATOM 1511 N N . GLY A 1 199 ? -17.133 -6.383 -3.167 1.00 72.62 199 GLY A N 1
ATOM 1512 C CA . GLY A 1 199 ? -16.105 -5.554 -3.797 1.00 72.62 199 GLY A CA 1
ATOM 1513 C C . GLY A 1 199 ? -15.016 -6.393 -4.471 1.00 72.62 199 GLY A C 1
ATOM 1514 O O . GLY A 1 199 ? -15.279 -7.162 -5.391 1.00 72.62 199 GLY A O 1
ATOM 1515 N N . GLU A 1 200 ? -13.771 -6.260 -4.017 1.00 76.69 200 GLU A N 1
ATOM 1516 C CA . GLU A 1 200 ? -12.640 -7.024 -4.562 1.00 76.69 200 GLU A CA 1
ATOM 1517 C C . GLU A 1 200 ? -12.618 -8.520 -4.144 1.00 76.69 200 GLU A C 1
ATOM 1519 O O . GLU A 1 200 ? -11.797 -9.290 -4.659 1.00 76.69 200 GLU A O 1
ATOM 1524 N N . GLY A 1 201 ? -13.394 -8.920 -3.123 1.00 69.00 201 GLY A N 1
ATOM 1525 C CA . GLY A 1 201 ? -13.333 -10.252 -2.498 1.00 69.00 201 GLY A CA 1
ATOM 1526 C C . GLY A 1 201 ? -11.916 -10.677 -2.072 1.00 69.00 201 GLY A C 1
ATOM 1527 O O . GLY A 1 201 ? -11.475 -11.788 -2.381 1.00 69.00 201 GLY A O 1
ATOM 1528 N N . GLY A 1 202 ? -11.136 -9.766 -1.483 1.00 79.50 202 GLY A N 1
ATOM 1529 C CA . GLY A 1 202 ? -9.678 -9.878 -1.346 1.00 79.50 202 GLY A CA 1
ATOM 1530 C C . GLY A 1 202 ? -9.144 -9.656 0.066 1.00 79.50 202 GLY A C 1
ATOM 1531 O O . GLY A 1 202 ? -9.718 -10.110 1.051 1.00 79.50 202 GLY A O 1
ATOM 1532 N N . GLY A 1 203 ? -7.959 -9.053 0.147 1.00 84.81 203 GLY A N 1
ATOM 1533 C CA . GLY A 1 203 ? -7.231 -8.858 1.402 1.00 84.81 203 GLY A CA 1
ATOM 1534 C C . GLY A 1 203 ? -7.313 -7.435 1.954 1.00 84.81 203 GLY A C 1
ATOM 1535 O O . GLY A 1 203 ? -7.017 -7.250 3.132 1.00 84.81 203 GLY A O 1
ATOM 1536 N N . GLN A 1 204 ? -7.688 -6.443 1.139 1.00 90.00 204 GLN A N 1
ATOM 1537 C CA . GLN A 1 204 ? -7.753 -5.043 1.560 1.00 90.00 204 GLN A CA 1
ATOM 1538 C C . GLN A 1 204 ? -8.922 -4.811 2.510 1.00 90.00 204 GLN A C 1
ATOM 1540 O O . GLN A 1 204 ? -8.709 -4.208 3.554 1.00 90.00 204 GLN A O 1
ATOM 1545 N N . ILE A 1 205 ? -10.104 -5.377 2.221 1.00 91.88 205 ILE A N 1
ATOM 1546 C CA . ILE A 1 205 ? -11.291 -5.267 3.089 1.00 91.88 205 ILE A CA 1
ATOM 1547 C C . ILE A 1 205 ? -10.967 -5.614 4.550 1.00 91.88 205 ILE A C 1
ATOM 1549 O O . ILE A 1 205 ? -11.335 -4.882 5.465 1.00 91.88 205 ILE A O 1
ATOM 1553 N N . LEU A 1 206 ? -10.178 -6.672 4.762 1.00 94.81 206 LEU A N 1
ATOM 1554 C CA . LEU A 1 206 ? -9.701 -7.091 6.076 1.00 94.81 206 LEU A CA 1
ATOM 1555 C C . LEU A 1 206 ? -8.724 -6.080 6.688 1.00 94.81 206 LEU A C 1
ATOM 1557 O O . LEU A 1 206 ? -8.891 -5.715 7.845 1.00 94.81 206 LEU A O 1
ATOM 1561 N N . ARG A 1 207 ? -7.707 -5.634 5.938 1.00 96.12 207 ARG A N 1
ATOM 1562 C CA . ARG A 1 207 ? -6.698 -4.681 6.437 1.00 96.12 207 ARG A CA 1
ATOM 1563 C C . ARG A 1 207 ? -7.328 -3.345 6.819 1.00 96.12 207 ARG A C 1
ATOM 1565 O O . ARG A 1 207 ? -7.138 -2.898 7.943 1.00 96.12 207 ARG A O 1
ATOM 1572 N N . THR A 1 208 ? -8.139 -2.769 5.932 1.00 96.31 208 THR A N 1
ATOM 1573 C CA . THR A 1 208 ? -8.880 -1.526 6.177 1.00 96.31 208 THR A CA 1
ATOM 1574 C C . THR A 1 208 ? -9.795 -1.669 7.398 1.00 96.31 208 THR A C 1
ATOM 1576 O O . THR A 1 208 ? -9.786 -0.793 8.260 1.00 96.31 208 THR A O 1
ATOM 1579 N N . SER A 1 209 ? -10.501 -2.800 7.544 1.00 96.25 209 SER A N 1
ATOM 1580 C CA . SER A 1 209 ? -11.338 -3.070 8.727 1.00 96.25 209 SER A CA 1
ATOM 1581 C C . SER A 1 209 ? -10.526 -3.196 10.019 1.00 96.25 209 SER A C 1
ATOM 1583 O O . SER A 1 209 ? -10.918 -2.627 11.030 1.00 96.25 209 SER A O 1
ATOM 1585 N N . LEU A 1 210 ? -9.375 -3.881 10.005 1.00 98.31 210 LEU A N 1
ATOM 1586 C CA . LEU A 1 210 ? -8.480 -3.974 11.167 1.00 98.31 210 LEU A CA 1
ATOM 1587 C C . LEU A 1 210 ? -7.964 -2.590 11.582 1.00 98.31 210 LEU A C 1
ATOM 1589 O O . LEU A 1 210 ? -8.043 -2.239 12.758 1.00 98.31 210 LEU A O 1
ATOM 1593 N N . SER A 1 211 ? -7.475 -1.786 10.631 1.00 98.12 211 SER A N 1
ATOM 1594 C CA . SER A 1 211 ? -6.987 -0.431 10.909 1.00 98.12 211 SER A CA 1
ATOM 1595 C C . SER A 1 211 ? -8.079 0.463 11.488 1.00 98.12 211 SER A C 1
ATOM 1597 O O . SER A 1 211 ? -7.862 1.118 12.504 1.00 98.12 211 SER A O 1
ATOM 1599 N N . LEU A 1 212 ? -9.264 0.475 10.875 1.00 97.31 212 LEU A N 1
ATOM 1600 C CA . LEU A 1 212 ? -10.387 1.288 11.337 1.00 97.31 212 LEU A CA 1
ATOM 1601 C C . LEU A 1 212 ? -10.934 0.807 12.680 1.00 97.31 212 LEU A C 1
ATOM 1603 O O . LEU A 1 212 ? -11.245 1.634 13.531 1.00 97.31 212 LEU A O 1
ATOM 1607 N N . SER A 1 213 ? -10.999 -0.503 12.909 1.00 97.56 213 SER A N 1
ATOM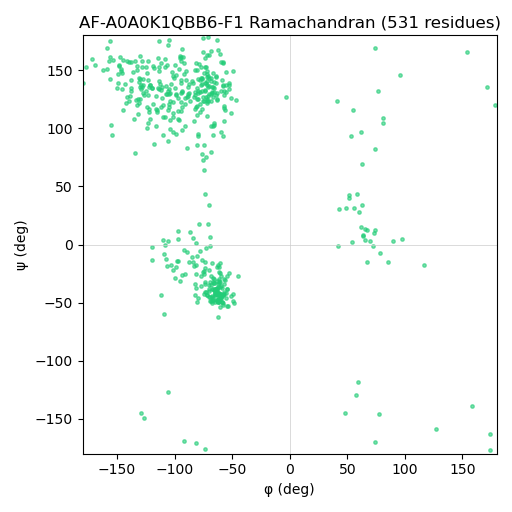 1608 C CA . SER A 1 213 ? -11.384 -1.083 14.195 1.00 97.56 213 SER A CA 1
ATOM 1609 C C . SER A 1 213 ? -10.442 -0.625 15.311 1.00 97.56 213 SER A C 1
ATOM 1611 O O . SER A 1 213 ? -10.905 -0.065 16.301 1.00 97.56 213 SER A O 1
ATOM 1613 N N . MET A 1 214 ? -9.122 -0.731 15.112 1.00 97.50 214 MET A N 1
ATOM 1614 C CA . MET A 1 214 ? -8.132 -0.228 16.075 1.00 97.50 214 MET A CA 1
ATOM 1615 C C . MET A 1 214 ? -8.221 1.291 16.285 1.00 97.50 214 MET A C 1
ATOM 1617 O O . MET A 1 214 ? -8.137 1.749 17.419 1.00 97.50 214 MET A O 1
ATOM 1621 N N . ALA A 1 215 ? -8.410 2.076 15.218 1.00 95.44 215 ALA A N 1
ATOM 1622 C CA . ALA A 1 215 ? -8.470 3.538 15.301 1.00 95.44 215 ALA A CA 1
ATOM 1623 C C . ALA A 1 215 ? -9.783 4.084 15.897 1.00 95.44 215 ALA A C 1
ATOM 1625 O O . ALA A 1 215 ? -9.795 5.194 16.419 1.00 95.44 215 ALA A O 1
ATOM 1626 N N . THR A 1 216 ? -10.891 3.340 15.805 1.00 94.38 216 THR A N 1
ATOM 1627 C CA . THR A 1 216 ? -12.225 3.784 16.267 1.00 94.38 216 THR A CA 1
ATOM 1628 C C . THR A 1 216 ? -12.728 3.057 17.514 1.00 94.38 216 THR A C 1
ATOM 1630 O O . THR A 1 216 ? -13.775 3.426 18.041 1.00 94.38 216 THR A O 1
ATOM 1633 N N . GLY A 1 217 ? -12.038 2.005 17.965 1.00 94.88 217 GLY A N 1
ATOM 1634 C CA . GLY A 1 217 ? -12.491 1.125 19.047 1.00 94.88 217 GLY A CA 1
ATOM 1635 C C . GLY A 1 217 ? -13.690 0.235 18.686 1.00 94.88 217 GLY A C 1
ATOM 1636 O O . GLY A 1 217 ? -14.176 -0.502 19.539 1.00 94.88 217 GLY A O 1
ATOM 1637 N N . LYS A 1 218 ? -14.187 0.275 17.441 1.00 94.25 218 LYS A N 1
ATOM 1638 C CA . LYS A 1 218 ? -15.384 -0.474 17.036 1.00 94.25 218 LYS A CA 1
ATOM 1639 C C . LYS A 1 218 ? -15.057 -1.942 16.732 1.00 94.25 218 LYS A C 1
ATOM 1641 O O . LYS A 1 218 ? -14.202 -2.192 15.874 1.00 94.25 218 LYS A O 1
ATOM 1646 N N . PRO A 1 219 ? -15.732 -2.920 17.362 1.00 95.56 219 PRO A N 1
ATOM 1647 C CA . PRO A 1 219 ? -15.563 -4.329 17.033 1.00 95.56 219 PRO A CA 1
ATOM 1648 C C . PRO A 1 219 ? -16.241 -4.674 15.699 1.00 95.56 219 PRO A C 1
ATOM 1650 O O . PRO A 1 219 ? -17.231 -4.050 15.309 1.00 95.56 219 PRO A O 1
ATOM 1653 N N . PHE A 1 220 ? -15.735 -5.696 15.007 1.00 94.62 220 PHE A N 1
ATOM 1654 C CA . PHE A 1 220 ? -16.339 -6.174 13.761 1.00 94.62 220 PHE A CA 1
ATOM 1655 C C . PHE A 1 220 ? -16.309 -7.696 13.604 1.00 94.62 220 PHE A C 1
ATOM 1657 O O . PHE A 1 220 ? -15.484 -8.402 14.185 1.00 94.62 220 PHE A O 1
ATOM 1664 N N . VAL A 1 221 ? -17.212 -8.188 12.762 1.00 95.12 221 VAL A N 1
ATOM 1665 C CA . VAL A 1 221 ? -17.202 -9.521 12.167 1.00 95.12 221 VAL A CA 1
ATOM 1666 C C . VAL A 1 221 ? -16.944 -9.361 10.676 1.00 95.12 221 VAL A C 1
ATOM 1668 O O . VAL A 1 221 ? -17.605 -8.563 10.015 1.00 95.12 221 VAL A O 1
ATOM 1671 N N . LEU A 1 222 ? -16.023 -10.152 10.130 1.00 93.31 222 LEU A N 1
ATOM 1672 C CA . LEU A 1 222 ? -15.838 -10.284 8.686 1.00 93.31 222 LEU A CA 1
ATOM 1673 C C . LEU A 1 222 ? -16.173 -11.718 8.287 1.00 93.31 222 LEU A C 1
ATOM 1675 O O . LEU A 1 222 ? -15.495 -12.649 8.721 1.00 93.31 222 LEU A O 1
ATOM 1679 N N . GLU A 1 223 ? -17.212 -11.888 7.476 1.00 93.00 223 GLU A N 1
ATOM 1680 C CA . GLU A 1 223 ? -17.706 -13.185 6.998 1.00 93.00 223 GLU A CA 1
ATOM 1681 C C . GLU A 1 223 ? -17.327 -13.411 5.530 1.00 93.00 223 GLU A C 1
ATOM 1683 O O . GLU A 1 223 ? -16.812 -12.513 4.870 1.00 93.00 223 GLU A O 1
ATOM 1688 N N . ARG A 1 224 ? -17.555 -14.620 5.003 1.00 89.94 224 ARG A N 1
ATOM 1689 C CA . ARG A 1 224 ? -17.297 -14.997 3.595 1.00 89.94 224 ARG A CA 1
ATOM 1690 C C . ARG A 1 224 ? -15.901 -14.600 3.078 1.00 89.94 224 ARG A C 1
ATOM 1692 O O . ARG A 1 224 ? -15.736 -14.319 1.890 1.00 89.94 224 ARG A O 1
ATOM 1699 N N . ILE A 1 225 ? -14.889 -14.587 3.955 1.00 92.69 225 ILE A N 1
ATOM 1700 C CA . ILE A 1 225 ? -13.542 -14.062 3.673 1.00 92.69 225 ILE A CA 1
ATOM 1701 C C . ILE A 1 225 ? -13.000 -14.678 2.382 1.00 92.69 225 ILE A C 1
ATOM 1703 O O . ILE A 1 225 ? -12.705 -15.874 2.330 1.00 92.69 225 ILE A O 1
ATOM 1707 N N . ARG A 1 226 ? -12.837 -13.851 1.342 1.00 90.00 226 ARG A N 1
ATOM 1708 C CA . ARG A 1 226 ? -12.270 -14.248 0.044 1.00 90.00 226 ARG A CA 1
ATOM 1709 C C . ARG A 1 226 ? -12.999 -15.419 -0.629 1.00 90.00 226 ARG A C 1
ATOM 1711 O O . ARG A 1 226 ? -12.360 -16.186 -1.348 1.00 90.00 226 ARG A O 1
ATOM 1718 N N . ALA A 1 227 ? -14.309 -15.565 -0.416 1.00 88.00 227 ALA A N 1
ATOM 1719 C CA . ALA A 1 227 ? -15.091 -16.687 -0.948 1.00 88.00 227 ALA A CA 1
ATOM 1720 C C . ALA A 1 227 ? -14.967 -16.846 -2.478 1.00 88.00 227 ALA A C 1
ATOM 1722 O O . ALA A 1 227 ? -14.814 -17.961 -2.960 1.00 88.00 227 ALA A O 1
ATOM 1723 N N . GLY A 1 228 ? -14.922 -15.740 -3.232 1.00 82.69 228 GLY A N 1
ATOM 1724 C CA . GLY A 1 228 ? -14.741 -15.737 -4.693 1.00 82.69 228 GLY A CA 1
ATOM 1725 C C . GLY A 1 228 ? -13.301 -15.940 -5.195 1.00 82.69 228 GLY A C 1
ATOM 1726 O O . GLY A 1 228 ? -12.993 -15.572 -6.326 1.00 82.69 228 GLY A O 1
ATOM 1727 N N . ARG A 1 229 ? -12.367 -16.448 -4.377 1.00 84.88 229 ARG A N 1
ATOM 1728 C CA . ARG A 1 229 ? -10.960 -16.668 -4.774 1.00 84.88 229 ARG A CA 1
ATOM 1729 C C . ARG A 1 229 ? -10.629 -18.161 -4.800 1.00 84.88 229 ARG A C 1
ATOM 1731 O O . ARG A 1 229 ? -10.930 -18.862 -3.844 1.00 84.88 229 ARG A O 1
ATOM 1738 N N . LYS A 1 230 ? -9.842 -18.604 -5.798 1.00 86.56 230 LYS A N 1
ATOM 1739 C CA . LYS A 1 230 ? -9.350 -19.999 -5.986 1.00 86.56 230 LYS A CA 1
ATOM 1740 C C . LYS A 1 230 ? -8.813 -20.695 -4.721 1.00 86.56 230 LYS A C 1
ATOM 1742 O O . LYS A 1 230 ? -8.824 -21.915 -4.628 1.00 86.56 230 LYS A O 1
ATOM 1747 N N . LYS A 1 231 ? -8.304 -19.928 -3.755 1.00 86.56 231 LYS A N 1
ATOM 1748 C CA . LYS A 1 231 ? -8.050 -20.388 -2.382 1.00 86.56 231 LYS A CA 1
ATOM 1749 C C . LYS A 1 231 ? -8.808 -19.444 -1.448 1.00 86.56 231 LYS A C 1
ATOM 1751 O O . LYS A 1 231 ? -8.292 -18.334 -1.273 1.00 86.56 231 LYS A O 1
ATOM 1756 N N . PRO A 1 232 ? -9.989 -19.801 -0.915 1.00 91.81 232 PRO A N 1
ATOM 1757 C CA . PRO A 1 232 ? -10.783 -18.918 -0.059 1.00 91.81 232 PRO A CA 1
ATOM 1758 C C . PRO A 1 232 ? -10.192 -18.795 1.358 1.00 91.81 232 PRO A C 1
ATOM 1760 O O . PRO A 1 232 ? -9.157 -19.388 1.668 1.00 91.81 232 PRO A O 1
ATOM 1763 N N . GLY A 1 233 ? -10.813 -17.972 2.203 1.00 94.50 233 GLY A N 1
ATOM 1764 C CA . GLY A 1 233 ? -10.467 -17.801 3.616 1.00 94.50 233 GLY A CA 1
ATOM 1765 C C . GLY A 1 233 ? -9.189 -17.001 3.901 1.00 94.50 233 GLY A C 1
ATOM 1766 O O . GLY A 1 233 ? -8.588 -16.364 3.024 1.00 94.50 233 GLY A O 1
ATOM 1767 N N . LEU A 1 234 ? -8.754 -17.010 5.162 1.00 94.06 234 LEU A N 1
ATOM 1768 C CA . LEU A 1 234 ? -7.495 -16.396 5.590 1.00 94.06 234 LEU A CA 1
ATOM 1769 C C . LEU A 1 234 ? -6.276 -17.152 5.029 1.00 94.06 234 LEU A C 1
ATOM 1771 O O . LEU A 1 234 ? -6.062 -18.332 5.296 1.00 94.06 234 LEU A O 1
ATOM 1775 N N . MET A 1 235 ? -5.412 -16.431 4.314 1.00 91.62 235 MET A N 1
ATOM 1776 C CA . MET A 1 235 ? -4.073 -16.893 3.927 1.00 91.62 235 MET A CA 1
ATOM 1777 C C . MET A 1 235 ? -3.066 -16.414 4.976 1.00 91.62 235 MET A C 1
ATOM 1779 O O . MET A 1 235 ? -3.387 -15.518 5.755 1.00 91.62 235 MET A O 1
ATOM 1783 N N . ARG A 1 236 ? -1.825 -16.924 4.954 1.00 89.25 236 ARG A N 1
ATOM 1784 C CA . ARG A 1 236 ? -0.775 -16.534 5.920 1.00 89.25 236 ARG A CA 1
ATOM 1785 C C . ARG A 1 236 ? -0.644 -15.017 6.084 1.00 89.25 236 ARG A C 1
ATOM 1787 O O . ARG A 1 236 ? -0.778 -14.541 7.197 1.00 89.25 236 ARG A O 1
ATOM 1794 N N . GLN A 1 237 ? -0.528 -14.259 4.989 1.00 87.69 237 GLN A N 1
ATOM 1795 C CA . GLN A 1 237 ? -0.437 -12.791 5.045 1.00 87.69 237 GLN A CA 1
ATOM 1796 C C . GLN A 1 237 ? -1.651 -12.119 5.723 1.00 87.69 237 GLN A C 1
ATOM 1798 O O . GLN A 1 237 ? -1.488 -11.152 6.460 1.00 87.69 237 GLN A O 1
ATOM 1803 N N . HIS A 1 238 ? -2.866 -12.646 5.515 1.00 92.44 238 HIS A N 1
ATOM 1804 C CA . HIS A 1 238 ? -4.095 -12.130 6.130 1.00 92.44 238 HIS A CA 1
ATOM 1805 C C . HIS A 1 238 ? -4.098 -12.432 7.631 1.00 92.44 238 HIS A C 1
ATOM 1807 O O . HIS A 1 238 ? -4.361 -11.552 8.445 1.00 92.44 238 HIS A O 1
ATOM 1813 N N . LEU A 1 239 ? -3.726 -13.663 7.992 1.00 94.62 239 LEU A N 1
ATOM 1814 C CA . LEU A 1 239 ? -3.601 -14.092 9.377 1.00 94.62 239 LEU A CA 1
ATOM 1815 C C . LEU A 1 239 ? -2.509 -13.314 10.127 1.00 94.62 239 LEU A C 1
ATOM 1817 O O . LEU A 1 239 ? -2.717 -12.969 11.286 1.00 94.62 239 LEU A O 1
ATOM 1821 N N . THR A 1 240 ? -1.381 -12.987 9.487 1.00 94.81 240 THR A N 1
ATOM 1822 C CA . THR A 1 240 ? -0.354 -12.140 10.109 1.00 94.81 240 THR A CA 1
ATOM 1823 C C . THR A 1 240 ? -0.866 -10.723 10.345 1.00 94.81 240 THR A C 1
ATOM 1825 O O . THR A 1 240 ? -0.617 -10.195 11.420 1.00 94.81 240 THR A O 1
ATOM 1828 N N . CYS A 1 241 ? -1.643 -10.130 9.427 1.00 96.56 241 CYS A N 1
ATOM 1829 C CA . CYS A 1 241 ? -2.276 -8.824 9.671 1.00 96.56 241 CYS A CA 1
ATOM 1830 C C . CYS A 1 241 ? -3.217 -8.868 10.890 1.00 96.56 241 CYS A C 1
ATOM 1832 O O . CYS A 1 241 ? -3.123 -8.005 11.758 1.00 96.56 241 CYS A O 1
ATOM 1834 N N . VAL A 1 242 ? -4.064 -9.902 11.003 1.00 97.69 242 VAL A N 1
ATOM 1835 C CA . VAL A 1 242 ? -4.964 -10.097 12.160 1.00 97.69 242 VAL A CA 1
ATOM 1836 C C . VAL A 1 242 ? -4.175 -10.262 13.461 1.00 97.69 242 VAL A C 1
ATOM 1838 O O . VAL A 1 242 ? -4.460 -9.581 14.441 1.00 97.69 242 VAL A O 1
ATOM 1841 N N . LYS A 1 243 ? -3.156 -11.132 13.476 1.00 97.12 243 LYS A N 1
ATOM 1842 C CA . LYS A 1 243 ? -2.317 -11.374 14.661 1.00 97.12 243 LYS A CA 1
ATOM 1843 C C . LYS A 1 243 ? -1.502 -10.146 15.066 1.00 97.12 243 LYS A C 1
ATOM 1845 O O . LYS A 1 243 ? -1.364 -9.887 16.254 1.00 97.12 243 LYS A O 1
ATOM 1850 N N . ALA A 1 244 ? -0.988 -9.389 14.101 1.00 97.44 244 ALA A N 1
ATOM 1851 C CA . ALA A 1 244 ? -0.249 -8.157 14.345 1.00 97.44 244 ALA A CA 1
ATOM 1852 C C . ALA A 1 244 ? -1.151 -7.059 14.926 1.00 97.44 244 ALA A C 1
ATOM 1854 O O . ALA A 1 244 ? -0.786 -6.433 15.916 1.00 97.44 244 ALA A O 1
ATOM 1855 N N . ALA A 1 245 ? -2.350 -6.875 14.364 1.00 98.25 245 ALA A N 1
ATOM 1856 C CA . ALA A 1 245 ? -3.351 -5.966 14.912 1.00 98.25 245 ALA A CA 1
ATOM 1857 C C . ALA A 1 245 ? -3.740 -6.372 16.345 1.00 98.25 245 ALA A C 1
ATOM 1859 O O . ALA A 1 245 ? -3.736 -5.539 17.248 1.00 98.25 245 ALA A O 1
ATOM 1860 N N . ALA A 1 246 ? -3.988 -7.665 16.581 1.00 98.06 246 ALA A N 1
ATOM 1861 C CA . ALA A 1 246 ? -4.324 -8.190 17.902 1.00 98.06 246 ALA A CA 1
ATOM 1862 C C . ALA A 1 246 ? -3.193 -8.031 18.929 1.00 98.06 246 ALA A C 1
ATOM 1864 O O . ALA A 1 246 ? -3.465 -7.701 20.077 1.00 98.06 246 ALA A O 1
ATOM 1865 N N . LEU A 1 247 ? -1.932 -8.205 18.523 1.00 97.12 247 LEU A N 1
ATOM 1866 C CA . LEU A 1 247 ? -0.762 -7.933 19.362 1.00 97.12 247 LEU A CA 1
ATOM 1867 C C . LEU A 1 247 ? -0.694 -6.447 19.755 1.00 97.12 247 LEU A C 1
ATOM 1869 O O . LEU A 1 247 ? -0.539 -6.126 20.933 1.00 97.12 247 LEU A O 1
ATOM 1873 N N . VAL A 1 248 ? -0.857 -5.554 18.773 1.00 96.88 248 VAL A N 1
ATOM 1874 C CA . VAL A 1 248 ? -0.724 -4.102 18.950 1.00 96.88 248 VAL A CA 1
ATOM 1875 C C . VAL A 1 248 ? -1.857 -3.495 19.778 1.00 96.88 248 VAL A C 1
ATOM 1877 O O . VAL A 1 248 ? -1.585 -2.613 20.582 1.00 96.88 248 VAL A O 1
ATOM 1880 N N . CYS A 1 249 ? -3.108 -3.943 19.645 1.00 97.00 249 CYS A N 1
ATOM 1881 C CA . CYS A 1 249 ? -4.229 -3.417 20.446 1.00 97.00 249 CYS A CA 1
ATOM 1882 C C . CYS A 1 249 ? -4.727 -4.356 21.553 1.00 97.00 249 CYS A C 1
ATOM 1884 O O . CYS A 1 249 ? -5.682 -4.035 22.250 1.00 97.00 249 CYS A O 1
ATOM 1886 N N . GLY A 1 250 ? -4.099 -5.518 21.746 1.00 96.50 250 GLY A N 1
ATOM 1887 C CA . GLY A 1 250 ? -4.549 -6.497 22.734 1.00 96.50 250 GLY A CA 1
ATOM 1888 C C . GLY A 1 250 ? -5.949 -7.053 22.468 1.00 96.50 250 GLY A C 1
ATOM 1889 O O . GLY A 1 250 ? -6.680 -7.273 23.429 1.00 96.50 250 GLY A O 1
ATOM 1890 N N . ALA A 1 251 ? -6.328 -7.211 21.197 1.00 97.69 251 ALA A N 1
ATOM 1891 C CA . ALA A 1 251 ? -7.681 -7.598 20.802 1.00 97.69 251 ALA A CA 1
ATOM 1892 C C . ALA A 1 251 ? -8.061 -9.019 21.230 1.00 97.69 251 ALA A C 1
ATOM 1894 O O . ALA A 1 251 ? -7.249 -9.945 21.148 1.00 97.69 251 ALA A O 1
ATOM 1895 N N . GLU A 1 252 ? -9.344 -9.211 21.534 1.00 98.00 252 GLU A N 1
ATOM 1896 C CA . GLU A 1 252 ? -9.960 -10.536 21.503 1.00 98.00 252 GLU A CA 1
ATOM 1897 C C . GLU A 1 252 ? -10.300 -10.889 20.052 1.00 98.00 252 GLU A C 1
ATOM 1899 O O . GLU A 1 252 ? -10.865 -10.073 19.314 1.00 98.00 252 GLU A O 1
ATOM 1904 N N . VAL A 1 253 ? -9.933 -12.099 19.617 1.00 98.06 253 VAL A N 1
ATOM 1905 C CA . VAL A 1 253 ? -10.111 -12.519 18.223 1.00 98.06 253 VAL A CA 1
ATOM 1906 C C . VAL A 1 253 ? -10.580 -13.965 18.126 1.00 98.06 253 VAL A C 1
ATOM 1908 O O . VAL A 1 253 ? -9.895 -14.889 18.564 1.00 98.06 253 VAL A O 1
ATOM 1911 N N . GLU A 1 254 ? -11.710 -14.167 17.456 1.00 97.88 254 GLU A N 1
ATOM 1912 C CA . GLU A 1 254 ? -12.239 -15.484 17.102 1.00 97.88 254 GLU A CA 1
ATOM 1913 C C . GLU A 1 254 ? -11.967 -15.787 15.622 1.00 97.88 254 GLU A C 1
ATOM 1915 O O . GLU A 1 254 ? -11.957 -14.891 14.775 1.00 97.88 254 GLU A O 1
ATOM 1920 N N . GLY A 1 255 ? -11.776 -17.064 15.278 1.00 96.25 255 GLY A N 1
ATOM 1921 C CA . GLY A 1 255 ? -11.639 -17.500 13.880 1.00 96.25 255 GLY A CA 1
ATOM 1922 C C . GLY A 1 255 ? -10.313 -17.135 13.197 1.00 96.25 255 GLY A C 1
ATOM 1923 O O . GLY A 1 255 ? -10.181 -17.327 11.989 1.00 96.25 255 GLY A O 1
ATOM 1924 N N . ALA A 1 256 ? -9.311 -16.641 13.933 1.00 96.12 256 ALA A N 1
ATOM 1925 C CA . ALA A 1 256 ? -7.978 -16.313 13.413 1.00 96.12 256 ALA A CA 1
ATOM 1926 C C . ALA A 1 256 ? -7.117 -17.565 13.129 1.00 96.12 256 ALA A C 1
ATOM 1928 O O . ALA A 1 256 ? -6.064 -17.789 13.732 1.00 96.12 256 ALA A O 1
ATOM 1929 N N . THR A 1 257 ? -7.557 -18.386 12.176 1.00 96.31 257 THR A N 1
ATOM 1930 C CA . THR A 1 257 ? -6.879 -19.604 11.707 1.00 96.31 257 THR A CA 1
ATOM 1931 C C . THR A 1 257 ? -6.738 -19.599 10.182 1.00 96.31 257 THR A C 1
ATOM 1933 O O . THR A 1 257 ? -7.451 -18.889 9.472 1.00 96.31 257 THR A O 1
ATOM 1936 N N . LEU A 1 258 ? -5.779 -20.363 9.645 1.00 95.19 258 LEU A N 1
ATOM 1937 C CA . LEU A 1 258 ? -5.613 -20.484 8.191 1.00 95.19 258 LEU A CA 1
ATOM 1938 C C . LEU A 1 258 ? -6.839 -21.156 7.564 1.00 95.19 258 LEU A C 1
ATOM 1940 O O . LEU A 1 258 ? -7.362 -22.123 8.105 1.00 95.19 258 LEU A O 1
ATOM 1944 N N . GLY A 1 259 ? -7.277 -20.643 6.416 1.00 94.94 259 GLY A N 1
ATOM 1945 C CA . GLY A 1 259 ? -8.474 -21.107 5.715 1.00 94.94 259 GLY A CA 1
ATOM 1946 C C . GLY A 1 259 ? -9.797 -20.606 6.301 1.00 94.94 259 GLY A C 1
ATOM 1947 O O . GLY A 1 259 ? -10.824 -20.799 5.659 1.00 94.94 259 GLY A O 1
ATOM 1948 N N . SER A 1 260 ? -9.800 -19.923 7.455 1.00 96.94 260 SER A N 1
ATOM 1949 C CA . SER A 1 260 ? -11.046 -19.439 8.057 1.00 96.94 260 SER A CA 1
ATOM 1950 C C . SER A 1 260 ? -11.795 -18.474 7.137 1.00 96.94 260 SER A C 1
ATOM 1952 O O . SER A 1 260 ? -11.210 -17.527 6.603 1.00 96.94 260 SER A O 1
ATOM 1954 N N . SER A 1 261 ? -13.097 -18.713 6.976 1.00 95.12 261 SER A N 1
ATOM 1955 C CA . SER A 1 261 ? -14.033 -17.874 6.225 1.00 95.12 261 SER A CA 1
ATOM 1956 C C . SER A 1 261 ? -14.690 -16.784 7.077 1.00 95.12 261 SER A C 1
ATOM 1958 O O . SER A 1 261 ? -15.403 -15.948 6.521 1.00 95.12 261 SER A O 1
ATOM 1960 N N . ARG A 1 262 ? -14.461 -16.776 8.399 1.00 95.69 262 ARG A N 1
ATOM 1961 C CA . ARG A 1 262 ? -15.058 -15.829 9.348 1.00 95.69 262 ARG A CA 1
ATOM 1962 C C . ARG A 1 262 ? -14.079 -15.441 10.455 1.00 95.69 262 ARG A C 1
ATOM 1964 O O . ARG A 1 262 ? -13.419 -16.309 11.022 1.00 95.69 262 ARG A O 1
ATOM 1971 N N . ILE A 1 263 ? -14.037 -14.159 10.812 1.00 97.19 263 ILE A N 1
ATOM 1972 C CA . ILE A 1 263 ? -13.404 -13.687 12.053 1.00 97.19 263 ILE A CA 1
ATOM 1973 C C . ILE A 1 263 ? -14.350 -12.803 12.857 1.00 97.19 263 ILE A C 1
ATOM 1975 O O . ILE A 1 263 ? -15.196 -12.121 12.280 1.00 97.19 263 ILE A O 1
ATOM 1979 N N . VAL A 1 264 ? -14.148 -12.781 14.173 1.00 97.31 264 VAL A N 1
ATOM 1980 C CA . VAL A 1 264 ? -14.626 -11.720 15.070 1.00 97.31 264 VAL A CA 1
ATOM 1981 C C . VAL A 1 264 ? -13.390 -11.015 15.615 1.00 97.31 264 VAL A C 1
ATOM 1983 O O . VAL A 1 264 ? -12.447 -11.694 16.015 1.00 97.31 264 VAL A O 1
ATOM 1986 N N . PHE A 1 265 ? -13.368 -9.686 15.618 1.00 97.94 265 PHE A N 1
ATOM 1987 C CA . PHE A 1 265 ? -12.250 -8.890 16.118 1.00 97.94 265 PHE A CA 1
ATOM 1988 C C . PHE A 1 265 ? -12.774 -7.785 17.039 1.00 97.94 265 PHE A C 1
ATOM 1990 O O . PHE A 1 265 ? -13.574 -6.944 16.616 1.00 97.94 265 PHE A O 1
ATOM 1997 N N . ARG A 1 266 ? -12.329 -7.794 18.299 1.00 97.94 266 ARG A N 1
ATOM 1998 C CA . ARG A 1 266 ? -12.686 -6.804 19.324 1.00 97.94 266 ARG A CA 1
ATOM 1999 C C . ARG A 1 266 ? -11.427 -6.040 19.733 1.00 97.94 266 ARG A C 1
ATOM 2001 O O . ARG A 1 266 ? -10.607 -6.609 20.452 1.00 97.94 266 ARG A O 1
ATOM 2008 N N . PRO A 1 267 ? -11.219 -4.804 19.251 1.00 97.62 267 PRO A N 1
ATOM 2009 C CA . PRO A 1 267 ? -10.014 -4.042 19.555 1.00 97.62 267 PRO A CA 1
ATOM 2010 C C . PRO A 1 267 ? -9.971 -3.700 21.047 1.00 97.62 267 PRO A C 1
ATOM 2012 O O . PRO A 1 267 ? -10.960 -3.241 21.613 1.00 97.62 267 PRO A O 1
ATOM 2015 N N . GLY A 1 268 ? -8.813 -3.892 21.675 1.00 96.69 268 GLY A N 1
ATOM 2016 C CA . GLY A 1 268 ? -8.518 -3.289 22.972 1.00 96.69 268 GLY A CA 1
ATOM 2017 C C . GLY A 1 268 ? -7.826 -1.931 22.806 1.00 96.69 268 GLY A C 1
ATOM 2018 O O . GLY A 1 268 ? -7.722 -1.384 21.705 1.00 96.69 268 GLY A O 1
ATOM 2019 N N . ALA A 1 269 ? -7.307 -1.385 23.906 1.00 95.06 269 ALA A N 1
ATOM 2020 C CA . ALA A 1 269 ? -6.478 -0.183 23.861 1.00 95.06 269 ALA A CA 1
ATOM 2021 C C . ALA A 1 269 ? -5.134 -0.451 23.152 1.00 95.06 269 ALA A C 1
ATOM 2023 O O . ALA A 1 269 ? -4.456 -1.441 23.437 1.00 95.06 269 ALA A O 1
ATOM 2024 N N . ILE A 1 270 ? -4.726 0.459 22.262 1.00 95.75 270 ILE A N 1
ATOM 2025 C CA . ILE A 1 270 ? -3.451 0.375 21.532 1.00 95.75 270 ILE A CA 1
ATOM 2026 C C . ILE A 1 270 ? -2.266 0.444 22.506 1.00 95.75 270 ILE A C 1
ATOM 2028 O O . ILE A 1 270 ? -2.124 1.387 23.284 1.00 95.75 270 ILE A O 1
ATOM 2032 N N . ARG A 1 271 ? -1.398 -0.566 22.431 1.00 94.62 271 ARG A N 1
ATOM 2033 C CA . ARG A 1 271 ? -0.231 -0.793 23.285 1.00 94.62 271 ARG A CA 1
ATOM 2034 C C . ARG A 1 271 ? 1.027 -0.304 22.571 1.00 94.62 271 ARG A C 1
ATOM 2036 O O . ARG A 1 271 ? 1.620 -1.037 21.774 1.00 94.62 271 ARG A O 1
ATOM 2043 N N . SER A 1 272 ? 1.429 0.932 22.861 1.00 93.69 272 SER A N 1
ATOM 2044 C CA . SER A 1 272 ? 2.711 1.472 22.395 1.00 93.69 272 SER A CA 1
ATOM 2045 C C . SER A 1 272 ? 3.900 0.623 22.855 1.00 93.69 272 SER A C 1
ATOM 2047 O O . SER A 1 272 ? 3.830 -0.053 23.883 1.00 93.69 272 SER A O 1
ATOM 2049 N N . GLY A 1 273 ? 5.007 0.720 22.123 1.00 94.62 273 GLY A N 1
ATOM 2050 C CA . GLY A 1 273 ? 6.285 0.098 22.467 1.00 94.62 273 GLY A CA 1
ATOM 2051 C C . GLY A 1 273 ? 6.860 -0.760 21.343 1.00 94.62 273 GLY A C 1
ATOM 2052 O O . GLY A 1 273 ? 6.527 -0.589 20.166 1.00 94.62 273 GLY A O 1
ATOM 2053 N N . ASP A 1 274 ? 7.748 -1.673 21.720 1.00 97.50 274 ASP A N 1
ATOM 2054 C CA . ASP A 1 274 ? 8.526 -2.481 20.786 1.00 97.50 274 ASP A CA 1
ATOM 2055 C C . ASP A 1 274 ? 7.809 -3.796 20.466 1.00 97.50 274 ASP A C 1
ATOM 2057 O O . ASP A 1 274 ? 7.560 -4.621 21.346 1.00 97.50 274 ASP A O 1
ATOM 2061 N N . HIS A 1 275 ? 7.518 -4.019 19.183 1.00 96.81 275 HIS A N 1
ATOM 2062 C CA . HIS A 1 275 ? 6.857 -5.231 18.693 1.00 96.81 275 HIS A CA 1
ATOM 2063 C C . HIS A 1 275 ? 7.648 -5.832 17.530 1.00 96.81 275 HIS A C 1
ATOM 2065 O O . HIS A 1 275 ? 8.087 -5.116 16.630 1.00 96.81 275 HIS A O 1
ATOM 2071 N N . THR A 1 276 ? 7.800 -7.158 17.513 1.00 97.56 276 THR A N 1
ATOM 2072 C CA . THR A 1 276 ? 8.402 -7.894 16.386 1.00 97.56 276 THR A CA 1
ATOM 2073 C C . THR A 1 276 ? 7.367 -8.822 15.762 1.00 97.56 276 THR A C 1
ATOM 2075 O O . THR A 1 276 ? 6.727 -9.604 16.464 1.00 97.56 276 THR A O 1
ATOM 2078 N N . ILE A 1 277 ? 7.190 -8.729 14.443 1.00 96.69 277 ILE A N 1
ATOM 2079 C CA . ILE A 1 277 ? 6.187 -9.474 13.679 1.00 96.69 277 ILE A CA 1
ATOM 2080 C C . ILE A 1 277 ? 6.882 -10.302 12.599 1.00 96.69 277 ILE A C 1
ATOM 2082 O O . ILE A 1 277 ? 7.428 -9.778 11.628 1.00 96.69 277 ILE A O 1
ATOM 2086 N N . GLU A 1 278 ? 6.794 -11.619 12.745 1.00 93.75 278 GLU A N 1
ATOM 2087 C CA . GLU A 1 278 ? 7.308 -12.593 11.785 1.00 93.75 278 GLU A CA 1
ATOM 2088 C C . GLU A 1 278 ? 6.187 -13.019 10.820 1.00 93.75 278 GLU A C 1
ATOM 2090 O O . GLU A 1 278 ? 5.212 -13.659 11.222 1.00 93.75 278 GLU A O 1
ATOM 2095 N N . ILE A 1 279 ? 6.307 -12.701 9.525 1.00 90.44 279 ILE A N 1
ATOM 2096 C CA . ILE A 1 279 ? 5.377 -13.206 8.494 1.00 90.44 279 ILE A CA 1
ATOM 2097 C C . ILE A 1 279 ? 5.669 -14.687 8.171 1.00 90.44 279 ILE A C 1
ATOM 2099 O O . ILE A 1 279 ? 4.792 -15.414 7.693 1.00 90.44 279 ILE A O 1
ATOM 2103 N N . GLY A 1 280 ? 6.902 -15.148 8.423 1.00 77.88 280 GLY A N 1
ATOM 2104 C CA . GLY A 1 280 ? 7.338 -16.544 8.262 1.00 77.88 280 GLY A CA 1
ATOM 2105 C C . GLY A 1 280 ? 7.332 -17.074 6.820 1.00 77.88 280 GLY A C 1
ATOM 2106 O O . GLY A 1 280 ? 7.570 -18.255 6.596 1.00 77.88 280 GLY A O 1
ATOM 2107 N N . THR A 1 281 ? 7.020 -16.222 5.839 1.00 76.12 281 THR A N 1
ATOM 2108 C CA . THR A 1 281 ? 6.980 -16.505 4.394 1.00 76.12 281 THR A CA 1
ATOM 2109 C C . THR A 1 281 ? 7.174 -15.197 3.616 1.00 76.12 281 THR A C 1
ATOM 2111 O O . THR A 1 281 ? 7.172 -14.120 4.213 1.00 76.12 281 THR A O 1
ATOM 2114 N N . ALA A 1 282 ? 7.263 -15.258 2.284 1.00 76.75 282 ALA A N 1
ATOM 2115 C CA . ALA A 1 282 ? 7.319 -14.089 1.393 1.00 76.75 282 ALA A CA 1
ATOM 2116 C C . ALA A 1 282 ? 5.995 -13.285 1.290 1.00 76.75 282 ALA A C 1
ATOM 2118 O O . ALA A 1 282 ? 5.665 -12.747 0.236 1.00 76.75 282 ALA A O 1
ATOM 2119 N N . GLY A 1 283 ? 5.218 -13.200 2.375 1.00 87.88 283 GLY A N 1
ATOM 2120 C CA . GLY A 1 283 ? 4.119 -12.240 2.480 1.00 87.88 283 GLY A CA 1
ATOM 2121 C C . GLY A 1 283 ? 4.657 -10.816 2.642 1.00 87.88 283 GLY A C 1
ATOM 2122 O O . GLY A 1 283 ? 5.738 -10.611 3.196 1.00 87.88 283 GLY A O 1
ATOM 2123 N N . SER A 1 284 ? 3.906 -9.839 2.140 1.00 94.25 284 SER A N 1
ATOM 2124 C CA . SER A 1 284 ? 4.352 -8.446 2.076 1.00 94.25 284 SER A CA 1
ATOM 2125 C C . SER A 1 284 ? 4.417 -7.781 3.450 1.00 94.25 284 SER A C 1
ATOM 2127 O O . SER A 1 284 ? 3.405 -7.680 4.149 1.00 94.25 284 SER A O 1
ATOM 2129 N N . ILE A 1 285 ? 5.599 -7.268 3.795 1.00 97.12 285 ILE A N 1
ATOM 2130 C CA . ILE A 1 285 ? 5.820 -6.397 4.954 1.00 97.12 285 ILE A CA 1
ATOM 2131 C C . ILE A 1 285 ? 4.981 -5.121 4.835 1.00 97.12 285 ILE A C 1
ATOM 2133 O O . ILE A 1 285 ? 4.339 -4.719 5.805 1.00 97.12 285 ILE A O 1
ATOM 2137 N N . SER A 1 286 ? 4.921 -4.523 3.641 1.00 96.75 286 SER A N 1
ATOM 2138 C CA . SER A 1 286 ? 4.234 -3.252 3.399 1.00 96.75 286 SER A CA 1
ATOM 2139 C C . SER A 1 286 ? 2.767 -3.283 3.830 1.00 96.75 286 SER A C 1
ATOM 2141 O O . SER A 1 286 ? 2.284 -2.362 4.484 1.00 96.75 286 SER A O 1
ATOM 2143 N N . LEU A 1 287 ? 2.077 -4.390 3.534 1.00 96.00 287 LEU A N 1
ATOM 2144 C CA . LEU A 1 287 ? 0.667 -4.579 3.874 1.00 96.00 287 LEU A CA 1
ATOM 2145 C C . LEU A 1 287 ? 0.437 -4.702 5.390 1.00 96.00 287 LEU A C 1
ATOM 2147 O O . LEU A 1 287 ? -0.582 -4.227 5.893 1.00 96.00 287 LEU A O 1
ATOM 2151 N N . VAL A 1 288 ? 1.376 -5.309 6.126 1.00 97.38 288 VAL A N 1
ATOM 2152 C CA . VAL A 1 288 ? 1.330 -5.361 7.597 1.00 97.38 288 VAL A CA 1
ATOM 2153 C C . VAL A 1 288 ? 1.567 -3.966 8.169 1.00 97.38 288 VAL A C 1
ATOM 2155 O O . VAL A 1 288 ? 0.773 -3.507 8.984 1.00 97.38 288 VAL A O 1
ATOM 2158 N N . LEU A 1 289 ? 2.601 -3.260 7.701 1.00 97.88 289 LEU A N 1
ATOM 2159 C CA . LEU A 1 289 ? 2.934 -1.914 8.175 1.00 97.88 289 LEU A CA 1
ATOM 2160 C C . LEU A 1 289 ? 1.774 -0.933 7.987 1.00 97.88 289 LEU A C 1
ATOM 2162 O O . LEU A 1 289 ? 1.348 -0.308 8.956 1.00 97.88 289 LEU A O 1
ATOM 2166 N N . GLN A 1 290 ? 1.192 -0.862 6.787 1.00 96.44 290 GLN A N 1
ATOM 2167 C CA . GLN A 1 290 ? 0.047 0.016 6.515 1.00 96.44 290 GLN A CA 1
ATOM 2168 C C . GLN A 1 290 ? -1.187 -0.318 7.363 1.00 96.44 290 GLN A C 1
ATOM 2170 O O . GLN A 1 290 ? -1.940 0.589 7.710 1.00 96.44 290 GLN A O 1
ATOM 2175 N N . THR A 1 291 ? -1.371 -1.586 7.755 1.00 97.62 291 THR A N 1
ATOM 2176 C CA . THR A 1 291 ? -2.470 -1.986 8.652 1.00 97.62 291 THR A CA 1
ATOM 2177 C C . THR A 1 291 ? -2.314 -1.373 10.056 1.00 97.62 291 THR A C 1
ATOM 2179 O O . THR A 1 291 ? -3.312 -1.060 10.707 1.00 97.62 291 THR A O 1
ATOM 2182 N N . LEU A 1 292 ? -1.076 -1.185 10.528 1.00 97.94 292 LEU A N 1
ATOM 2183 C CA . LEU A 1 292 ? -0.759 -0.757 11.898 1.00 97.94 292 LEU A CA 1
ATOM 2184 C C . LEU A 1 292 ? -0.434 0.738 12.026 1.00 97.94 292 LEU A C 1
ATOM 2186 O O . LEU A 1 292 ? -0.650 1.320 13.086 1.00 97.94 292 LEU A O 1
ATOM 2190 N N . ALA A 1 293 ? 0.107 1.352 10.973 1.00 97.00 293 ALA A N 1
ATOM 2191 C CA . ALA A 1 293 ? 0.798 2.637 11.055 1.00 97.00 293 ALA A CA 1
ATOM 2192 C C . ALA A 1 293 ? -0.085 3.808 11.519 1.00 97.00 293 ALA A C 1
ATOM 2194 O O . ALA A 1 293 ? 0.300 4.539 12.427 1.00 97.00 293 ALA A O 1
ATOM 2195 N N . LEU A 1 294 ? -1.271 3.986 10.925 1.00 96.38 294 LEU A N 1
ATOM 2196 C CA . LEU A 1 294 ? -2.163 5.096 11.288 1.00 96.38 294 LEU A CA 1
ATOM 2197 C C . LEU A 1 294 ? -2.805 4.909 12.674 1.00 96.38 294 LEU A C 1
ATOM 2199 O O . LEU A 1 294 ? -2.772 5.866 13.442 1.00 96.38 294 LEU A O 1
ATOM 2203 N N . PRO A 1 295 ? -3.303 3.715 13.063 1.00 96.38 295 PRO A N 1
ATOM 2204 C CA . PRO A 1 295 ? -3.740 3.471 14.441 1.00 96.38 295 PRO A CA 1
ATOM 2205 C C . PRO A 1 295 ? -2.641 3.731 15.483 1.00 96.38 295 PRO A C 1
ATOM 2207 O O . PRO A 1 295 ? -2.907 4.349 16.510 1.00 96.38 295 PRO A O 1
ATOM 2210 N N . LEU A 1 296 ? -1.394 3.330 15.205 1.00 96.12 296 LEU A N 1
ATOM 2211 C CA . LEU A 1 296 ? -0.245 3.616 16.075 1.00 96.12 296 LEU A CA 1
ATOM 2212 C C . LEU A 1 296 ? 0.140 5.101 16.126 1.00 96.12 296 LEU A C 1
ATOM 2214 O O . LEU A 1 296 ? 0.721 5.523 17.119 1.00 96.12 296 LEU A O 1
ATOM 2218 N N . ALA A 1 297 ? -0.146 5.886 15.085 1.00 94.81 297 ALA A N 1
ATOM 2219 C CA . ALA A 1 297 ? 0.125 7.325 15.072 1.00 94.81 297 ALA A CA 1
ATOM 2220 C C . ALA A 1 297 ? -0.981 8.131 15.776 1.00 94.81 297 ALA A C 1
ATOM 2222 O O . ALA A 1 297 ? -0.690 9.137 16.414 1.00 94.81 297 ALA A O 1
ATOM 2223 N N . LEU A 1 298 ? -2.234 7.674 15.666 1.00 93.75 298 LEU A N 1
ATOM 2224 C CA . LEU A 1 298 ? -3.448 8.333 16.170 1.00 93.75 298 LEU A CA 1
ATOM 2225 C C . LEU A 1 298 ? -3.866 7.903 17.586 1.00 93.75 298 LEU A C 1
ATOM 2227 O O . LEU A 1 298 ? -4.837 8.430 18.126 1.00 93.75 298 LEU A O 1
ATOM 2231 N N . THR A 1 299 ? -3.176 6.930 18.182 1.00 91.94 299 THR A N 1
ATOM 2232 C CA . THR A 1 299 ? -3.414 6.522 19.572 1.00 91.94 299 THR A CA 1
ATOM 2233 C C . THR A 1 299 ? -3.213 7.704 20.534 1.00 91.94 299 THR A C 1
ATOM 2235 O O . THR A 1 299 ? -2.264 8.468 20.365 1.00 91.94 299 THR A O 1
ATOM 2238 N N . PRO A 1 300 ? -4.029 7.849 21.598 1.00 88.75 300 PRO A N 1
ATOM 2239 C CA . PRO A 1 300 ? -3.817 8.876 22.624 1.00 88.75 300 PRO A CA 1
ATOM 2240 C C . PRO A 1 300 ? -2.574 8.627 23.504 1.00 88.75 300 PRO A C 1
ATOM 2242 O O . PRO A 1 300 ? -2.289 9.413 24.407 1.00 88.75 300 PRO A O 1
ATOM 2245 N N . SER A 1 301 ? -1.842 7.527 23.288 1.00 87.19 301 SER A N 1
ATOM 2246 C CA . SER A 1 301 ? -0.607 7.218 24.011 1.00 87.19 301 SER A CA 1
ATOM 2247 C C . SER A 1 301 ? 0.519 8.200 23.675 1.00 87.19 301 SER A C 1
ATOM 2249 O O . SER A 1 301 ? 0.869 8.409 22.517 1.00 87.19 301 SER A O 1
ATOM 2251 N N . THR A 1 302 ? 1.167 8.729 24.712 1.00 87.00 302 THR A N 1
ATOM 2252 C CA . THR A 1 302 ? 2.358 9.590 24.614 1.00 87.00 302 THR A CA 1
ATOM 2253 C C . THR A 1 302 ? 3.673 8.808 24.494 1.00 87.00 302 THR A C 1
ATOM 2255 O O . THR A 1 302 ? 4.747 9.406 24.504 1.00 87.00 302 THR A O 1
ATOM 2258 N N . SER A 1 303 ? 3.616 7.476 24.375 1.00 93.31 303 SER A N 1
ATOM 2259 C CA . SER A 1 303 ? 4.798 6.622 24.194 1.00 93.31 303 SER A CA 1
ATOM 2260 C C . SER A 1 303 ? 4.995 6.237 22.724 1.00 93.31 303 SER A C 1
ATOM 2262 O O . SER A 1 303 ? 4.025 5.820 22.079 1.00 93.31 303 SER A O 1
ATOM 2264 N N . PRO A 1 304 ? 6.227 6.319 22.185 1.00 95.00 304 PRO A N 1
ATOM 2265 C CA . PRO A 1 304 ? 6.517 5.882 20.824 1.00 95.00 304 PRO A CA 1
ATOM 2266 C C . PRO A 1 304 ? 6.395 4.359 20.679 1.00 95.00 304 PRO A C 1
ATOM 2268 O O . PRO A 1 304 ? 6.343 3.621 21.663 1.00 95.00 304 PRO A O 1
ATOM 2271 N N . SER A 1 305 ? 6.364 3.889 19.434 1.00 96.56 305 SER A N 1
ATOM 2272 C CA . SER A 1 305 ? 6.354 2.464 19.093 1.00 96.56 305 SER A CA 1
ATOM 2273 C C . SER A 1 305 ? 7.407 2.134 18.043 1.00 96.56 305 SER A C 1
ATOM 2275 O O . SER A 1 305 ? 7.596 2.901 17.098 1.00 96.56 305 SER A O 1
ATOM 2277 N N . ARG A 1 306 ? 8.050 0.971 18.171 1.00 98.06 306 ARG A N 1
ATOM 2278 C CA . ARG A 1 306 ? 9.024 0.452 17.204 1.00 98.06 306 ARG A CA 1
ATOM 2279 C C . ARG A 1 306 ? 8.574 -0.921 16.718 1.00 98.06 306 ARG A C 1
ATOM 2281 O O . ARG A 1 306 ? 8.685 -1.920 17.424 1.00 98.06 306 ARG A O 1
ATOM 2288 N N . ILE A 1 307 ? 8.054 -0.971 15.498 1.00 98.31 307 ILE A N 1
ATOM 2289 C CA . ILE A 1 307 ? 7.501 -2.184 14.896 1.00 98.31 307 ILE A CA 1
ATOM 2290 C C . ILE A 1 307 ? 8.522 -2.763 13.918 1.00 98.31 307 ILE A C 1
ATOM 2292 O O . ILE A 1 307 ? 8.758 -2.194 12.855 1.00 98.31 307 ILE A O 1
ATOM 2296 N N . THR A 1 308 ? 9.125 -3.898 14.262 1.00 98.56 308 THR A N 1
ATOM 2297 C CA . THR A 1 308 ? 10.022 -4.643 13.363 1.00 98.56 308 THR A CA 1
ATOM 2298 C C . THR A 1 308 ? 9.213 -5.718 12.646 1.00 98.56 308 THR A C 1
ATOM 2300 O O . THR A 1 308 ? 8.593 -6.553 13.304 1.00 98.56 308 THR A O 1
ATOM 2303 N N . VAL A 1 309 ? 9.193 -5.722 11.312 1.00 98.06 309 VAL A N 1
ATOM 2304 C CA . VAL A 1 309 ? 8.441 -6.713 10.522 1.00 98.06 309 VAL A CA 1
ATOM 2305 C C . VAL A 1 309 ? 9.372 -7.446 9.565 1.00 98.06 309 VAL A C 1
ATOM 2307 O O . VAL A 1 309 ? 10.087 -6.812 8.787 1.00 98.06 309 VAL A O 1
ATOM 2310 N N . ARG A 1 310 ? 9.323 -8.783 9.589 1.00 96.38 310 ARG A N 1
ATOM 2311 C CA . ARG A 1 310 ? 10.121 -9.663 8.723 1.00 96.38 310 ARG A CA 1
ATOM 2312 C C . ARG A 1 310 ? 9.272 -10.439 7.726 1.00 96.38 310 ARG A C 1
ATOM 2314 O O . ARG A 1 310 ? 8.217 -10.969 8.077 1.00 96.38 310 ARG A O 1
ATOM 2321 N N . GLY A 1 311 ? 9.749 -10.542 6.486 1.00 94.88 311 GLY A N 1
ATOM 2322 C CA . GLY A 1 311 ? 9.024 -11.142 5.364 1.00 94.88 311 GLY A CA 1
ATOM 2323 C C . GLY A 1 311 ? 9.539 -10.673 4.001 1.00 94.88 311 GLY A C 1
ATOM 2324 O O . GLY A 1 311 ? 10.745 -10.593 3.778 1.00 94.88 311 GLY A O 1
ATOM 2325 N N . GLY A 1 312 ? 8.631 -10.405 3.062 1.00 95.75 312 GLY A N 1
ATOM 2326 C CA . GLY A 1 312 ? 8.962 -9.875 1.737 1.00 95.75 312 GLY A CA 1
ATOM 2327 C C . GLY A 1 312 ? 8.861 -8.349 1.673 1.00 95.75 312 GLY A C 1
ATOM 2328 O O . GLY A 1 312 ? 7.832 -7.791 2.050 1.00 95.75 312 GLY A O 1
ATOM 2329 N N . THR A 1 313 ? 9.896 -7.676 1.159 1.00 96.69 313 THR A N 1
ATOM 2330 C CA . THR A 1 313 ? 9.889 -6.220 0.896 1.00 96.69 313 THR A CA 1
ATOM 2331 C C . THR A 1 313 ? 9.665 -5.881 -0.576 1.00 96.69 313 THR A C 1
ATOM 2333 O O . THR A 1 313 ? 9.216 -4.781 -0.886 1.00 96.69 313 THR A O 1
ATOM 2336 N N . HIS A 1 314 ? 9.946 -6.826 -1.477 1.00 95.62 314 HIS A N 1
ATOM 2337 C CA . HIS A 1 314 ? 9.794 -6.692 -2.925 1.00 95.62 314 HIS A CA 1
ATOM 2338 C C . HIS A 1 314 ? 9.099 -7.951 -3.459 1.00 95.62 314 HIS A C 1
ATOM 2340 O O . HIS A 1 314 ? 9.741 -8.886 -3.939 1.00 95.62 314 HIS A O 1
ATOM 2346 N N . VAL A 1 315 ? 7.773 -8.020 -3.287 1.00 92.25 315 VAL A N 1
ATOM 2347 C CA . VAL A 1 315 ? 6.967 -9.204 -3.632 1.00 92.25 315 VAL A CA 1
ATOM 2348 C C . VAL A 1 315 ? 5.736 -8.835 -4.471 1.00 92.25 315 VAL A C 1
ATOM 2350 O O . VAL A 1 315 ? 5.135 -7.785 -4.224 1.00 92.25 315 VAL A O 1
ATOM 2353 N N . PRO A 1 316 ? 5.338 -9.676 -5.452 1.00 89.06 316 PRO A N 1
ATOM 2354 C CA . PRO A 1 316 ? 4.207 -9.387 -6.335 1.00 89.06 316 PRO A CA 1
ATOM 2355 C C . PRO A 1 316 ? 2.887 -9.159 -5.588 1.00 89.06 316 PRO A C 1
ATOM 2357 O O . PRO A 1 316 ? 2.687 -9.672 -4.488 1.00 89.06 316 PRO A O 1
ATOM 2360 N N . TRP A 1 317 ? 1.955 -8.451 -6.234 1.00 87.81 317 TRP A N 1
ATOM 2361 C CA . TRP A 1 317 ? 0.606 -8.168 -5.713 1.00 87.81 317 TRP A CA 1
ATOM 2362 C C . TRP A 1 317 ? 0.585 -7.387 -4.386 1.00 87.81 317 TRP A C 1
ATOM 2364 O O . TRP A 1 317 ? -0.352 -7.507 -3.596 1.00 87.81 317 TRP A O 1
ATOM 2374 N N . SER A 1 318 ? 1.621 -6.582 -4.139 1.00 92.31 318 SER A N 1
ATOM 2375 C CA . SER A 1 318 ? 1.708 -5.667 -3.001 1.00 92.31 318 SER A CA 1
ATOM 2376 C C . SER A 1 318 ? 2.621 -4.474 -3.316 1.00 92.31 318 SER A C 1
ATOM 2378 O O . SER A 1 318 ? 3.478 -4.611 -4.193 1.00 92.31 318 SER A O 1
ATOM 2380 N N . PRO A 1 319 ? 2.499 -3.339 -2.603 1.00 95.00 319 PRO A N 1
ATOM 2381 C CA . PRO A 1 319 ? 3.444 -2.234 -2.731 1.00 95.00 319 PRO A CA 1
ATOM 2382 C C . PRO A 1 319 ? 4.854 -2.674 -2.292 1.00 95.00 319 PRO A C 1
ATOM 2384 O O . PRO A 1 319 ? 5.002 -3.148 -1.159 1.00 95.00 319 PRO A O 1
ATOM 2387 N N . PRO A 1 320 ? 5.902 -2.532 -3.124 1.00 96.88 320 PRO A N 1
ATOM 2388 C CA . PRO A 1 320 ? 7.274 -2.771 -2.682 1.00 96.88 320 PRO A CA 1
ATOM 2389 C C . PRO A 1 320 ? 7.740 -1.652 -1.736 1.00 96.88 320 PRO A C 1
ATOM 2391 O O . PRO A 1 320 ? 7.145 -0.575 -1.705 1.00 96.88 320 PRO A O 1
ATOM 2394 N N . PHE A 1 321 ? 8.819 -1.864 -0.977 1.00 97.75 321 PHE A N 1
ATOM 2395 C CA . PHE A 1 321 ? 9.300 -0.863 -0.009 1.00 97.75 321 PHE A CA 1
ATOM 2396 C C . PHE A 1 321 ? 9.488 0.563 -0.590 1.00 97.75 321 PHE A C 1
ATOM 2398 O O . PHE A 1 321 ? 8.992 1.503 0.037 1.00 97.75 321 PHE A O 1
ATOM 2405 N N . PRO A 1 322 ? 10.079 0.769 -1.791 1.00 97.44 322 PRO A N 1
ATOM 2406 C CA . PRO A 1 322 ? 10.218 2.104 -2.385 1.00 97.44 322 PRO A CA 1
ATOM 2407 C C . PRO A 1 322 ? 8.884 2.818 -2.648 1.00 97.44 322 PRO A C 1
ATOM 2409 O O . PRO A 1 322 ? 8.835 4.046 -2.659 1.00 97.44 322 PRO A O 1
ATOM 2412 N N . PHE A 1 323 ? 7.783 2.076 -2.818 1.00 98.38 323 PHE A N 1
ATOM 2413 C CA . PHE A 1 323 ? 6.446 2.663 -2.904 1.00 98.38 323 PHE A CA 1
ATOM 2414 C C . PHE A 1 323 ? 6.039 3.287 -1.566 1.00 98.38 323 PHE A C 1
ATOM 2416 O O . PHE A 1 323 ? 5.595 4.436 -1.522 1.00 98.38 323 PHE A O 1
ATOM 2423 N N . LEU A 1 324 ? 6.222 2.558 -0.458 1.00 97.81 324 LEU A N 1
ATOM 2424 C CA . LEU A 1 324 ? 5.935 3.108 0.865 1.00 97.81 324 LEU A CA 1
ATOM 2425 C C . LEU A 1 324 ? 6.817 4.319 1.155 1.00 97.81 324 LEU A C 1
ATOM 2427 O O . LEU A 1 324 ? 6.294 5.362 1.525 1.00 97.81 324 LEU A O 1
ATOM 2431 N N . GLU A 1 325 ? 8.125 4.198 0.941 1.00 97.06 325 GLU A N 1
ATOM 2432 C CA . GLU A 1 325 ? 9.107 5.252 1.200 1.00 97.06 325 GLU A CA 1
ATOM 2433 C C . GLU A 1 325 ? 8.839 6.534 0.392 1.00 97.06 325 GLU A C 1
ATOM 2435 O O . GLU A 1 325 ? 8.915 7.635 0.940 1.00 97.06 325 GLU A O 1
ATOM 2440 N N . GLN A 1 326 ? 8.534 6.415 -0.906 1.00 96.62 326 GLN A N 1
ATOM 2441 C CA . GLN A 1 326 ? 8.583 7.560 -1.826 1.00 96.62 326 GLN A CA 1
ATOM 2442 C C . GLN A 1 326 ? 7.213 8.098 -2.252 1.00 96.62 326 GLN A C 1
ATOM 2444 O O . GLN A 1 326 ? 7.159 9.259 -2.674 1.00 96.62 326 GLN A O 1
ATOM 2449 N N . ALA A 1 327 ? 6.140 7.310 -2.094 1.00 96.94 327 ALA A N 1
ATOM 2450 C CA . ALA A 1 327 ? 4.762 7.693 -2.415 1.00 96.94 327 ALA A CA 1
ATOM 2451 C C . ALA A 1 327 ? 3.887 7.889 -1.169 1.00 96.94 327 ALA A C 1
ATOM 2453 O O . ALA A 1 327 ? 3.369 8.982 -0.931 1.00 96.94 327 ALA A O 1
ATOM 2454 N N . TRP A 1 328 ? 3.739 6.843 -0.353 1.00 97.69 328 TRP A N 1
ATOM 2455 C CA . TRP A 1 328 ? 2.767 6.822 0.746 1.00 97.69 328 TRP A CA 1
ATOM 2456 C C . TRP A 1 328 ? 3.258 7.559 2.005 1.00 97.69 328 TRP A C 1
ATOM 2458 O O . TRP A 1 328 ? 2.560 8.432 2.529 1.00 97.69 328 TRP A O 1
ATOM 2468 N N . LEU A 1 329 ? 4.477 7.262 2.467 1.00 96.81 329 LEU A N 1
ATOM 2469 C CA . LEU A 1 329 ? 5.063 7.823 3.688 1.00 96.81 329 LEU A CA 1
ATOM 2470 C C . LEU A 1 329 ? 5.154 9.364 3.663 1.00 96.81 329 LEU A C 1
ATOM 2472 O O . LEU A 1 329 ? 4.779 9.981 4.663 1.00 96.81 329 LEU A O 1
ATOM 2476 N N . PRO A 1 330 ? 5.578 10.028 2.565 1.00 95.50 330 PRO A N 1
ATOM 2477 C CA . PRO A 1 330 ? 5.638 11.488 2.520 1.00 95.50 330 PRO A CA 1
ATOM 2478 C C . PRO A 1 330 ? 4.265 12.143 2.699 1.00 95.50 330 PRO A C 1
ATOM 2480 O O . PRO A 1 330 ? 4.171 13.204 3.312 1.00 95.50 330 PRO A O 1
ATOM 2483 N N . LEU A 1 331 ? 3.194 11.506 2.212 1.00 95.50 331 LEU A N 1
ATOM 2484 C CA . LEU A 1 331 ? 1.834 12.035 2.311 1.00 95.50 331 LEU A CA 1
ATOM 2485 C C . LEU A 1 331 ? 1.257 11.909 3.722 1.00 95.50 331 LEU A C 1
ATOM 2487 O O . LEU A 1 331 ? 0.695 12.883 4.222 1.00 95.50 331 LEU A O 1
ATOM 2491 N N . VAL A 1 332 ? 1.461 10.778 4.405 1.00 95.31 332 VAL A N 1
ATOM 2492 C CA . VAL A 1 332 ? 1.028 10.640 5.809 1.00 95.31 332 VAL A CA 1
ATOM 2493 C C . VAL A 1 332 ? 1.872 11.498 6.760 1.00 95.31 332 VAL A C 1
ATOM 2495 O O . VAL A 1 332 ? 1.318 12.101 7.676 1.00 95.31 332 VAL A O 1
ATOM 2498 N N . ARG A 1 333 ? 3.180 11.667 6.502 1.00 94.62 333 ARG A N 1
ATOM 2499 C CA . ARG A 1 333 ? 4.026 12.617 7.253 1.00 94.62 333 ARG A CA 1
ATOM 2500 C C . ARG A 1 333 ? 3.599 14.065 7.035 1.00 94.62 333 ARG A C 1
ATOM 2502 O O . ARG A 1 333 ? 3.560 14.830 7.993 1.00 94.62 333 ARG A O 1
ATOM 2509 N N . ARG A 1 334 ? 3.220 14.447 5.809 1.00 93.50 334 ARG A N 1
ATOM 2510 C CA . ARG A 1 334 ? 2.681 15.788 5.516 1.00 93.50 334 ARG A CA 1
ATOM 2511 C C . ARG A 1 334 ? 1.333 16.042 6.196 1.00 93.50 334 ARG A C 1
ATOM 2513 O O . ARG A 1 334 ? 1.052 17.179 6.554 1.00 93.50 334 ARG A O 1
ATOM 2520 N N . ALA A 1 335 ? 0.539 14.997 6.422 1.00 95.38 335 ALA A N 1
ATOM 2521 C CA . ALA A 1 335 ? -0.656 15.058 7.262 1.00 95.38 335 ALA A CA 1
ATOM 2522 C C . ALA A 1 335 ? -0.342 15.161 8.771 1.00 95.38 335 ALA A C 1
ATOM 2524 O O . ALA A 1 335 ? -1.262 15.283 9.567 1.00 95.38 335 ALA A O 1
ATOM 2525 N N . GLY A 1 336 ? 0.928 15.119 9.189 1.00 95.44 336 GLY A N 1
ATOM 2526 C CA . GLY A 1 336 ? 1.345 15.232 10.590 1.00 95.44 336 GLY A CA 1
ATOM 2527 C C . GLY A 1 336 ? 1.619 13.903 11.299 1.00 95.44 336 GLY A C 1
ATOM 2528 O O . GLY A 1 336 ? 1.923 13.919 12.490 1.00 95.44 336 GLY A O 1
ATOM 2529 N N . ALA A 1 337 ? 1.557 12.758 10.607 1.00 95.56 337 ALA A N 1
ATOM 2530 C CA . ALA A 1 337 ? 1.880 11.470 11.216 1.00 95.56 337 ALA A CA 1
ATOM 2531 C C . ALA A 1 337 ? 3.393 11.346 11.473 1.00 95.56 337 ALA A C 1
ATOM 2533 O O . ALA A 1 337 ? 4.201 11.376 10.541 1.00 95.56 337 ALA A O 1
ATOM 2534 N N . GLY A 1 338 ? 3.780 11.134 12.729 1.00 94.31 338 GLY A N 1
ATOM 2535 C CA . GLY A 1 338 ? 5.155 10.924 13.191 1.00 94.31 338 GLY A CA 1
ATOM 2536 C C . GLY A 1 338 ? 5.730 9.548 12.841 1.00 94.31 338 GLY A C 1
ATOM 2537 O O . GLY A 1 338 ? 6.342 8.911 13.692 1.00 94.31 338 GLY A O 1
ATOM 2538 N N . ILE A 1 339 ? 5.509 9.068 11.616 1.00 96.56 339 ILE A N 1
ATOM 2539 C CA . ILE A 1 339 ? 5.945 7.749 11.137 1.00 96.56 339 ILE A CA 1
ATOM 2540 C C . ILE A 1 339 ? 7.290 7.879 10.411 1.00 96.56 339 ILE A C 1
ATOM 2542 O O . ILE A 1 339 ? 7.485 8.798 9.615 1.00 96.56 339 ILE A O 1
ATOM 2546 N N . ASP A 1 340 ? 8.193 6.931 10.638 1.00 96.69 340 ASP A N 1
ATOM 2547 C CA . ASP A 1 340 ? 9.437 6.731 9.891 1.00 96.69 340 ASP A CA 1
ATOM 2548 C C . ASP A 1 340 ? 9.601 5.246 9.515 1.00 96.69 340 ASP A C 1
ATOM 2550 O O . ASP A 1 340 ? 9.088 4.377 10.226 1.00 96.69 340 ASP A O 1
ATOM 2554 N N . LEU A 1 341 ? 10.272 4.953 8.395 1.00 97.62 341 LEU A N 1
ATOM 2555 C CA . LEU A 1 341 ? 10.456 3.601 7.854 1.00 97.62 341 LEU A CA 1
ATOM 2556 C C . LEU A 1 341 ? 11.918 3.378 7.451 1.00 97.62 341 LEU A C 1
ATOM 2558 O O . LEU A 1 341 ? 12.433 4.084 6.588 1.00 97.62 341 LEU A O 1
ATOM 2562 N N . GLU A 1 342 ? 12.541 2.338 7.998 1.00 97.81 342 GLU A N 1
ATOM 2563 C CA . GLU A 1 342 ? 13.922 1.943 7.716 1.00 97.81 342 GLU A CA 1
ATOM 2564 C C . GLU A 1 342 ? 13.965 0.527 7.115 1.00 97.81 342 GLU A C 1
ATOM 2566 O O . GLU A 1 342 ? 13.516 -0.440 7.738 1.00 97.81 342 GLU A O 1
ATOM 2571 N N . LEU A 1 343 ? 14.507 0.387 5.900 1.00 97.38 343 LEU A N 1
ATOM 2572 C CA . LEU A 1 343 ? 14.753 -0.909 5.258 1.00 97.38 343 LEU A CA 1
ATOM 2573 C C . LEU A 1 343 ? 16.082 -1.495 5.754 1.00 97.38 343 LEU A C 1
ATOM 2575 O O . LEU A 1 343 ? 17.149 -1.062 5.325 1.00 97.38 343 LEU A O 1
ATOM 2579 N N . ILE A 1 344 ? 16.012 -2.514 6.610 1.00 97.50 344 ILE A N 1
ATOM 2580 C CA . ILE A 1 344 ? 17.188 -3.186 7.182 1.00 97.50 344 ILE A CA 1
ATOM 2581 C C . ILE A 1 344 ? 17.745 -4.239 6.215 1.00 97.50 344 ILE A C 1
ATOM 2583 O O . ILE A 1 344 ? 18.956 -4.333 6.009 1.00 97.50 344 ILE A O 1
ATOM 2587 N N . SER A 1 345 ? 16.871 -5.031 5.588 1.00 95.69 345 SER A N 1
ATOM 2588 C CA . SER A 1 345 ? 17.265 -6.032 4.589 1.00 95.69 345 SER A CA 1
ATOM 2589 C C . SER A 1 345 ? 16.218 -6.202 3.490 1.00 95.69 345 SER A C 1
ATOM 2591 O O . SER A 1 345 ? 15.015 -6.028 3.696 1.00 95.69 345 SER A O 1
ATOM 2593 N N . THR A 1 346 ? 16.674 -6.572 2.290 1.00 96.62 346 THR A N 1
ATOM 2594 C CA . THR A 1 346 ? 15.781 -6.825 1.154 1.00 96.62 346 THR A CA 1
ATOM 2595 C C . THR A 1 346 ? 15.312 -8.278 1.150 1.00 96.62 346 THR A C 1
ATOM 2597 O O . THR A 1 346 ? 16.121 -9.188 1.317 1.00 96.62 346 THR A O 1
ATOM 2600 N N . GLY A 1 347 ? 14.014 -8.503 0.922 1.00 94.56 347 GLY A N 1
ATOM 2601 C CA . GLY A 1 347 ? 13.418 -9.836 0.838 1.00 94.56 347 GLY A CA 1
ATOM 2602 C C . GLY A 1 347 ? 12.545 -10.008 -0.398 1.00 94.56 347 GLY A C 1
ATOM 2603 O O . GLY A 1 347 ? 11.559 -9.283 -0.561 1.00 94.56 347 GLY A O 1
ATOM 2604 N N . PHE A 1 348 ? 12.882 -10.998 -1.225 1.00 93.12 348 PHE A N 1
ATOM 2605 C CA . PHE A 1 348 ? 12.148 -11.371 -2.437 1.00 93.12 348 PHE A CA 1
ATOM 2606 C C . PHE A 1 348 ? 11.398 -12.701 -2.263 1.00 93.12 348 PHE A C 1
ATOM 2608 O O . PHE A 1 348 ? 11.718 -13.522 -1.405 1.00 93.12 348 PHE A O 1
ATOM 2615 N N . ASN A 1 349 ? 10.389 -12.942 -3.097 1.00 86.06 349 ASN A N 1
ATOM 2616 C CA . ASN A 1 349 ? 9.705 -14.236 -3.168 1.00 86.06 349 ASN A CA 1
ATOM 2617 C C . ASN A 1 349 ? 10.583 -15.250 -3.940 1.00 86.06 349 ASN A C 1
ATOM 2619 O O . ASN A 1 349 ? 11.028 -14.897 -5.029 1.00 86.06 349 ASN A O 1
ATOM 2623 N N . PRO A 1 350 ? 10.810 -16.493 -3.458 1.00 80.25 350 PRO A N 1
ATOM 2624 C CA . PRO A 1 350 ? 10.150 -17.155 -2.325 1.00 80.25 350 PRO A CA 1
ATOM 2625 C C . PRO A 1 350 ? 10.901 -17.111 -0.983 1.00 80.25 350 PRO A C 1
ATOM 2627 O O . PRO A 1 350 ? 10.289 -17.416 0.039 1.00 80.25 350 PRO A O 1
ATOM 2630 N N . ALA A 1 351 ? 12.189 -16.754 -0.966 1.00 80.88 351 ALA A N 1
ATOM 2631 C CA . ALA A 1 351 ? 13.050 -16.887 0.217 1.00 80.88 351 ALA A CA 1
ATOM 2632 C C . ALA A 1 351 ? 12.715 -15.913 1.368 1.00 80.88 351 ALA A C 1
ATOM 2634 O O . ALA A 1 351 ? 13.027 -16.198 2.523 1.00 80.88 351 ALA A O 1
ATOM 2635 N N . ALA A 1 352 ? 12.043 -14.795 1.074 1.00 81.56 352 ALA A N 1
ATOM 2636 C CA . ALA A 1 352 ? 11.734 -13.721 2.017 1.00 81.56 352 ALA A CA 1
ATOM 2637 C C . ALA A 1 352 ? 13.009 -13.141 2.666 1.00 81.56 352 ALA A C 1
ATOM 2639 O O . ALA A 1 352 ? 13.927 -12.756 1.949 1.00 81.56 352 ALA A O 1
ATOM 2640 N N . GLY A 1 353 ? 13.056 -13.031 3.999 1.00 87.19 353 GLY A N 1
ATOM 2641 C CA . GLY A 1 353 ? 14.231 -12.567 4.752 1.00 87.19 353 GLY A CA 1
ATOM 2642 C C . GLY A 1 353 ? 14.527 -11.067 4.679 1.00 87.19 353 GLY A C 1
ATOM 2643 O O . GLY A 1 353 ? 15.599 -10.631 5.099 1.00 87.19 353 GLY A O 1
ATOM 2644 N N . GLY A 1 354 ? 13.581 -10.279 4.170 1.00 95.38 354 GLY A N 1
ATOM 2645 C CA . GLY A 1 354 ? 13.588 -8.833 4.322 1.00 95.38 354 GLY A CA 1
ATOM 2646 C C . GLY A 1 354 ? 13.127 -8.430 5.721 1.00 95.38 354 GLY A C 1
ATOM 2647 O O . GLY A 1 354 ? 12.335 -9.140 6.345 1.00 95.38 354 GLY A O 1
ATOM 2648 N N . GLU A 1 355 ? 13.597 -7.282 6.188 1.00 97.31 355 GLU A N 1
ATOM 2649 C CA . GLU A 1 355 ? 13.252 -6.678 7.473 1.00 97.31 355 GLU A CA 1
ATOM 2650 C C . GLU A 1 355 ? 13.061 -5.171 7.272 1.00 97.31 355 GLU A C 1
ATOM 2652 O O . GLU A 1 355 ? 13.892 -4.508 6.645 1.00 97.31 355 GLU A O 1
ATOM 2657 N N . VAL A 1 356 ? 11.958 -4.637 7.799 1.00 98.44 356 VAL A N 1
ATOM 2658 C CA . VAL A 1 356 ? 11.696 -3.194 7.876 1.00 98.44 356 VAL A CA 1
ATOM 2659 C C . VAL A 1 356 ? 11.358 -2.842 9.315 1.00 98.44 356 VAL A C 1
ATOM 2661 O O . VAL A 1 356 ? 10.577 -3.541 9.969 1.00 98.44 356 VAL A O 1
ATOM 2664 N N . VAL A 1 357 ? 11.919 -1.736 9.786 1.00 98.56 357 VAL A N 1
ATOM 2665 C CA . VAL A 1 357 ? 11.596 -1.134 11.076 1.00 98.56 357 VAL A CA 1
ATOM 2666 C C . VAL A 1 357 ? 10.729 0.089 10.818 1.00 98.56 357 VAL A C 1
ATOM 2668 O O . VAL A 1 357 ? 11.120 0.994 10.088 1.00 98.56 357 VAL A O 1
ATOM 2671 N N . MET A 1 358 ? 9.549 0.124 11.427 1.00 98.62 358 MET A N 1
ATOM 2672 C CA . MET A 1 358 ? 8.704 1.310 11.478 1.00 98.62 358 MET A CA 1
ATOM 2673 C C . MET A 1 358 ? 8.788 1.930 12.866 1.00 98.62 358 MET A C 1
ATOM 2675 O O . MET A 1 358 ? 8.424 1.291 13.854 1.00 98.62 358 MET A O 1
ATOM 2679 N N . THR A 1 359 ? 9.224 3.183 12.932 1.00 98.00 359 THR A N 1
ATOM 2680 C CA . THR A 1 359 ? 9.164 3.982 14.160 1.00 98.00 359 THR A CA 1
ATOM 2681 C C . THR A 1 359 ? 7.941 4.882 14.084 1.00 98.00 359 THR A C 1
ATOM 2683 O O . THR A 1 359 ? 7.742 5.566 13.083 1.00 98.00 359 THR A O 1
ATOM 2686 N N . VAL A 1 360 ? 7.113 4.883 15.126 1.00 96.50 360 VAL A N 1
ATOM 2687 C CA . VAL A 1 360 ? 5.926 5.737 15.221 1.00 96.50 360 VAL A CA 1
ATOM 2688 C C . VAL A 1 360 ? 6.017 6.571 16.488 1.00 96.50 360 VAL A C 1
ATOM 2690 O O . VAL A 1 360 ? 6.065 6.036 17.595 1.00 96.50 360 VAL A O 1
ATOM 2693 N N . LEU A 1 361 ? 6.059 7.887 16.319 1.00 92.75 361 LEU A N 1
ATOM 2694 C CA . LEU A 1 361 ? 5.998 8.858 17.402 1.00 92.75 361 LEU A CA 1
ATOM 2695 C C . LEU A 1 361 ? 4.534 9.248 17.678 1.00 92.75 361 LEU A C 1
ATOM 2697 O O . LEU A 1 361 ? 3.733 9.284 16.735 1.00 92.75 361 LEU A O 1
ATOM 2701 N N . PRO A 1 362 ? 4.181 9.588 18.933 1.00 85.75 362 PRO A N 1
ATOM 2702 C CA . PRO A 1 362 ? 2.879 10.164 19.258 1.00 85.75 362 PRO A CA 1
ATOM 2703 C C . PRO A 1 362 ? 2.589 11.360 18.352 1.00 85.75 362 PRO A C 1
ATOM 2705 O O . PRO A 1 362 ? 3.410 12.274 18.248 1.00 85.75 362 PRO A O 1
ATOM 2708 N N . SER A 1 363 ? 1.443 11.338 17.677 1.00 87.25 363 SER A N 1
ATOM 2709 C CA . SER A 1 363 ? 1.048 12.373 16.721 1.00 87.25 363 SER A CA 1
ATOM 2710 C C . SER A 1 363 ? -0.232 13.063 17.186 1.00 87.25 363 SER A C 1
ATOM 2712 O O . SER A 1 363 ? -1.052 12.478 17.889 1.00 87.25 363 SER A O 1
ATOM 2714 N N . GLY A 1 364 ? -0.406 14.326 16.796 1.00 82.19 364 GLY A N 1
ATOM 2715 C CA . GLY A 1 364 ? -1.694 15.003 16.942 1.00 82.19 364 GLY A CA 1
ATOM 2716 C C . GLY A 1 364 ? -2.724 14.500 15.918 1.00 82.19 364 GLY A C 1
ATOM 2717 O O . GLY A 1 364 ? -2.427 13.605 15.121 1.00 82.19 364 GLY A O 1
ATOM 2718 N N . PRO A 1 365 ? -3.924 15.106 15.887 1.00 91.44 365 PRO A N 1
ATOM 2719 C CA . PRO A 1 365 ? -4.873 14.909 14.796 1.00 91.44 365 PRO A CA 1
ATOM 2720 C C . PRO A 1 365 ? -4.214 15.177 13.439 1.00 91.44 365 PRO A C 1
ATOM 2722 O O . PRO A 1 365 ? -3.449 16.133 13.296 1.00 91.44 365 PRO A O 1
ATOM 2725 N N . LEU A 1 366 ? -4.519 14.343 12.445 1.00 95.19 366 LEU A N 1
ATOM 2726 C CA . LEU A 1 366 ? -3.960 14.503 11.105 1.00 95.19 366 LEU A CA 1
ATOM 2727 C C . LEU A 1 366 ? -4.613 15.684 10.377 1.00 95.19 366 LEU A C 1
ATOM 2729 O O . LEU A 1 366 ? -5.825 15.876 10.438 1.00 95.19 366 LEU A O 1
ATOM 2733 N N . ALA A 1 367 ? -3.803 16.454 9.656 1.00 96.06 367 ALA A N 1
ATOM 2734 C CA . ALA A 1 367 ? -4.258 17.536 8.796 1.00 96.06 367 ALA A CA 1
ATOM 2735 C C . ALA A 1 367 ? -4.859 16.993 7.479 1.00 96.06 367 ALA A C 1
ATOM 2737 O O . ALA A 1 367 ? -4.312 16.038 6.913 1.00 96.06 367 ALA A O 1
ATOM 2738 N N . PRO A 1 368 ? -5.930 17.614 6.944 1.00 95.75 368 PRO A N 1
ATOM 2739 C CA . PRO A 1 368 ? -6.539 17.223 5.674 1.00 95.75 368 PRO A CA 1
ATOM 2740 C C . PRO A 1 368 ? -5.558 17.135 4.497 1.00 95.75 368 PRO A C 1
ATOM 2742 O O . PRO A 1 368 ? -4.723 18.018 4.288 1.00 95.75 368 PRO A O 1
ATOM 2745 N N . ILE A 1 369 ? -5.691 16.088 3.676 1.00 94.12 369 ILE A N 1
ATOM 2746 C CA . ILE A 1 369 ? -4.804 15.846 2.526 1.00 94.12 369 ILE A CA 1
ATOM 2747 C C . ILE A 1 369 ? -5.505 16.274 1.233 1.00 94.12 369 ILE A C 1
ATOM 2749 O O . ILE A 1 369 ? -6.261 15.508 0.639 1.00 94.12 369 ILE A O 1
ATOM 2753 N N . HIS A 1 370 ? -5.221 17.490 0.769 1.00 93.75 370 HIS A N 1
ATOM 2754 C CA . HIS A 1 370 ? -5.679 17.980 -0.533 1.00 93.75 370 HIS A CA 1
ATOM 2755 C C . HIS A 1 370 ? -4.555 17.901 -1.569 1.00 93.75 370 HIS A C 1
ATOM 2757 O O . HIS A 1 370 ? -3.470 18.450 -1.371 1.00 93.75 370 HIS A O 1
ATOM 2763 N N . LEU A 1 371 ? -4.812 17.187 -2.664 1.00 92.19 371 LEU A N 1
ATOM 2764 C CA . LEU A 1 371 ? -3.932 17.040 -3.818 1.00 92.19 371 LEU A CA 1
ATOM 2765 C C . LEU A 1 371 ? -4.590 17.750 -5.007 1.00 92.19 371 LEU A C 1
ATOM 2767 O O . LEU A 1 371 ? -5.695 17.387 -5.412 1.00 92.19 371 LEU A O 1
ATOM 2771 N N . GLY A 1 372 ? -3.915 18.768 -5.545 1.00 82.12 372 GLY A N 1
ATOM 2772 C CA . GLY A 1 372 ? -4.277 19.366 -6.832 1.00 82.12 372 GLY A CA 1
ATOM 2773 C C . GLY A 1 372 ? -3.951 18.429 -7.998 1.00 82.12 372 GLY A C 1
ATOM 2774 O O . GLY A 1 372 ? -3.416 17.338 -7.797 1.00 82.12 372 GLY A O 1
ATOM 2775 N N . GLU A 1 373 ? -4.267 18.845 -9.221 1.00 76.88 373 GLU A N 1
ATOM 2776 C CA . GLU A 1 373 ? -3.862 18.123 -10.437 1.00 76.88 373 GLU A CA 1
ATOM 2777 C C . GLU A 1 373 ? -2.331 18.014 -10.543 1.00 76.88 373 GLU A C 1
ATOM 2779 O O . GLU A 1 373 ? -1.606 18.804 -9.929 1.00 76.88 373 GLU A O 1
ATOM 2784 N N . SER A 1 374 ? -1.822 17.032 -11.297 1.00 78.75 374 SER A N 1
ATOM 2785 C CA . SER A 1 374 ? -0.375 16.927 -11.494 1.00 78.75 374 SER A CA 1
ATOM 2786 C C . SER A 1 374 ? 0.124 18.070 -12.375 1.00 78.75 374 SER A C 1
ATOM 2788 O O . SER A 1 374 ? -0.455 18.405 -13.406 1.00 78.75 374 SER A O 1
ATOM 2790 N N . THR A 1 375 ? 1.240 18.654 -11.960 1.00 79.94 375 THR A N 1
ATOM 2791 C CA . THR A 1 375 ? 1.865 19.824 -12.563 1.00 79.94 375 THR A CA 1
ATOM 2792 C C . THR A 1 375 ? 3.120 19.406 -13.344 1.00 79.94 375 THR A C 1
ATOM 2794 O O . THR A 1 375 ? 3.081 18.528 -14.219 1.00 79.94 375 THR A O 1
ATOM 2797 N N . VAL A 1 376 ? 4.255 20.036 -13.049 1.00 88.31 376 VAL A N 1
ATOM 2798 C CA . VAL A 1 376 ? 5.570 19.701 -13.593 1.00 88.31 376 VAL A CA 1
ATOM 2799 C C . VAL A 1 376 ? 6.141 18.541 -12.782 1.00 88.31 376 VAL A C 1
ATOM 2801 O O . VAL A 1 376 ? 6.151 18.569 -11.551 1.00 88.31 376 VAL A O 1
ATOM 2804 N N . LEU A 1 377 ? 6.627 17.516 -13.481 1.00 90.69 377 LEU A N 1
ATOM 2805 C CA . LEU A 1 377 ? 7.409 16.456 -12.857 1.00 90.69 377 LEU A CA 1
ATOM 2806 C C . LEU A 1 377 ? 8.879 16.860 -12.833 1.00 90.69 377 LEU A C 1
ATOM 2808 O O . LEU A 1 377 ? 9.410 17.328 -13.843 1.00 90.69 377 LEU A O 1
ATOM 2812 N N . SER A 1 378 ? 9.544 16.589 -11.714 1.00 91.44 378 SER A N 1
ATOM 2813 C CA . SER A 1 378 ? 10.998 16.622 -11.639 1.00 91.44 378 SER A CA 1
ATOM 2814 C C . SER A 1 378 ? 11.600 15.561 -12.564 1.00 91.44 378 SER A C 1
ATOM 2816 O O . SER A 1 378 ? 10.900 14.702 -13.110 1.00 91.44 378 SER A O 1
ATOM 2818 N N . ARG A 1 379 ? 12.935 15.533 -12.659 1.00 94.12 379 ARG A N 1
ATOM 2819 C CA . ARG A 1 379 ? 13.658 14.396 -13.253 1.00 94.12 379 ARG A CA 1
ATOM 2820 C C . ARG A 1 379 ? 13.113 13.071 -12.700 1.00 94.12 379 ARG A C 1
ATOM 2822 O O . ARG A 1 379 ? 13.073 12.883 -11.482 1.00 94.12 379 ARG A O 1
ATOM 2829 N N . LEU A 1 380 ? 12.688 12.186 -13.599 1.00 97.56 380 LEU A N 1
ATOM 2830 C CA . LEU A 1 380 ? 12.221 10.844 -13.267 1.00 97.56 380 LEU A CA 1
ATOM 2831 C C . LEU A 1 380 ? 13.409 10.026 -12.768 1.00 97.56 380 LEU A C 1
ATOM 2833 O O . LEU A 1 380 ? 14.508 10.149 -13.306 1.00 97.56 380 LEU A O 1
ATOM 2837 N N . ARG A 1 381 ? 13.199 9.162 -11.778 1.00 98.06 381 ARG A N 1
ATOM 2838 C CA . ARG A 1 381 ? 14.236 8.232 -11.307 1.00 98.06 381 ARG A CA 1
ATOM 2839 C C . ARG A 1 381 ? 13.782 6.813 -11.575 1.00 98.06 381 ARG A C 1
ATOM 2841 O O . ARG A 1 381 ? 12.769 6.402 -11.020 1.00 98.06 381 ARG A O 1
ATOM 2848 N N . LEU A 1 382 ? 14.506 6.088 -12.417 1.00 98.44 382 LEU A N 1
ATOM 2849 C CA . LEU A 1 382 ? 14.252 4.684 -12.709 1.00 98.44 382 LEU A CA 1
ATOM 2850 C C . LEU A 1 382 ? 15.382 3.844 -12.108 1.00 98.44 382 LEU A C 1
ATOM 2852 O O . LEU A 1 382 ? 16.552 4.013 -12.458 1.00 98.44 382 LEU A O 1
ATOM 2856 N N . GLN A 1 383 ? 15.020 2.945 -11.198 1.00 98.38 383 GLN A N 1
ATOM 2857 C CA . GLN A 1 383 ? 15.961 2.155 -10.419 1.00 98.38 383 GLN A CA 1
ATOM 2858 C C . GLN A 1 383 ? 15.647 0.662 -10.526 1.00 98.38 383 GLN A C 1
ATOM 2860 O O . GLN A 1 383 ? 14.503 0.251 -10.341 1.00 98.38 383 GLN A O 1
ATOM 2865 N N . GLY A 1 384 ? 16.672 -0.140 -10.821 1.00 98.19 384 GLY A N 1
ATOM 2866 C CA . GLY A 1 384 ? 16.607 -1.601 -10.856 1.00 98.19 384 GLY A CA 1
ATOM 2867 C C . GLY A 1 384 ? 17.570 -2.222 -9.845 1.00 98.19 384 GLY A C 1
ATOM 2868 O O . GLY A 1 384 ? 18.726 -1.805 -9.756 1.00 98.19 384 GLY A O 1
ATOM 2869 N N . ILE A 1 385 ? 17.120 -3.221 -9.088 1.00 98.12 385 ILE A N 1
ATOM 2870 C CA . ILE A 1 385 ? 17.960 -3.965 -8.138 1.00 98.12 385 ILE A CA 1
ATOM 2871 C C . ILE A 1 385 ? 17.872 -5.470 -8.368 1.00 98.12 385 ILE A C 1
ATOM 2873 O O . ILE A 1 385 ? 16.792 -6.006 -8.611 1.00 98.12 385 ILE A O 1
ATOM 2877 N N . VAL A 1 386 ? 19.004 -6.154 -8.205 1.00 97.69 386 VAL A N 1
ATOM 2878 C CA . VAL A 1 386 ? 19.100 -7.621 -8.248 1.00 97.69 386 VAL A CA 1
ATOM 2879 C C . VAL A 1 386 ? 19.739 -8.197 -6.984 1.00 97.69 386 VAL A C 1
ATOM 2881 O O . VAL A 1 386 ? 20.564 -7.551 -6.346 1.00 97.69 386 VAL A O 1
ATOM 2884 N N . SER A 1 387 ? 19.388 -9.435 -6.648 1.00 96.56 387 SER A N 1
ATOM 2885 C CA . SER A 1 387 ? 20.067 -10.295 -5.670 1.00 96.56 387 SER A CA 1
ATOM 2886 C C . SER A 1 387 ? 20.295 -11.656 -6.321 1.00 96.56 387 SER A C 1
ATOM 2888 O O . SER A 1 387 ? 19.425 -12.106 -7.063 1.00 96.56 387 SER A O 1
ATOM 2890 N N . ASP A 1 388 ? 21.456 -12.278 -6.096 1.00 94.81 388 ASP A N 1
ATOM 2891 C CA . ASP A 1 388 ? 21.910 -13.557 -6.688 1.00 94.81 388 ASP A CA 1
ATOM 2892 C C . ASP A 1 388 ? 21.636 -13.729 -8.202 1.00 94.81 388 ASP A C 1
ATOM 2894 O O . ASP A 1 388 ? 21.455 -14.834 -8.712 1.00 94.81 388 ASP A O 1
ATOM 2898 N N . LEU A 1 389 ? 21.624 -12.614 -8.937 1.00 94.62 389 LEU A N 1
ATOM 2899 C CA . LEU A 1 389 ? 21.418 -12.524 -10.380 1.00 94.62 389 LEU A CA 1
ATOM 2900 C C . LEU A 1 389 ? 22.409 -11.511 -10.967 1.00 94.62 389 LEU A C 1
ATOM 2902 O O . LEU A 1 389 ? 22.908 -10.627 -10.272 1.00 94.62 389 LEU A O 1
ATOM 2906 N N . SER A 1 390 ? 22.696 -11.624 -12.265 1.00 95.38 390 SER A N 1
ATOM 2907 C CA . SER A 1 390 ? 23.582 -10.677 -12.949 1.00 95.38 390 SER A CA 1
ATOM 2908 C C . SER A 1 390 ? 22.944 -9.291 -13.037 1.00 95.38 390 SER A C 1
ATOM 2910 O O . SER A 1 390 ? 21.837 -9.150 -13.549 1.00 95.38 390 SER A O 1
ATOM 2912 N N . GLU A 1 391 ? 23.678 -8.247 -12.655 1.00 96.88 391 GLU A N 1
ATOM 2913 C CA . GLU A 1 391 ? 23.256 -6.845 -12.810 1.00 96.88 391 GLU A CA 1
ATOM 2914 C C . GLU A 1 391 ? 23.026 -6.446 -14.286 1.00 96.88 391 GLU A C 1
ATOM 2916 O O . GLU A 1 391 ? 22.346 -5.465 -14.582 1.00 96.88 391 GLU A O 1
ATOM 2921 N N . ALA A 1 392 ? 23.530 -7.239 -15.243 1.00 96.94 392 ALA A N 1
ATOM 2922 C CA . ALA A 1 392 ? 23.172 -7.094 -16.654 1.00 96.94 392 ALA A CA 1
ATOM 2923 C C . ALA A 1 392 ? 21.666 -7.302 -16.917 1.00 96.94 392 ALA A C 1
ATOM 2925 O O . ALA A 1 392 ? 21.159 -6.773 -17.903 1.00 96.94 392 ALA A O 1
ATOM 2926 N N . LEU A 1 393 ? 20.956 -8.029 -16.042 1.00 96.81 393 LEU A N 1
ATOM 2927 C CA . LEU A 1 393 ? 19.499 -8.152 -16.068 1.00 96.81 393 LEU A CA 1
ATOM 2928 C C . LEU A 1 393 ? 18.852 -6.781 -15.843 1.00 96.81 393 LEU A C 1
ATOM 2930 O O . LEU A 1 393 ? 18.257 -6.249 -16.773 1.00 96.81 393 LEU A O 1
ATOM 2934 N N . ALA A 1 394 ? 19.075 -6.163 -14.677 1.00 97.50 394 ALA A N 1
ATOM 2935 C CA . ALA A 1 394 ? 18.541 -4.836 -14.353 1.00 97.50 394 ALA A CA 1
ATOM 2936 C C . ALA A 1 394 ? 18.912 -3.783 -15.412 1.00 97.50 394 ALA A C 1
ATOM 2938 O O . ALA A 1 394 ? 18.084 -2.955 -15.777 1.00 97.50 394 ALA A O 1
ATOM 2939 N N . ARG A 1 395 ? 20.130 -3.833 -15.975 1.00 98.00 395 ARG A N 1
ATOM 2940 C CA . ARG A 1 395 ? 20.520 -2.919 -17.064 1.00 98.00 395 ARG A CA 1
ATOM 2941 C C . ARG A 1 395 ? 19.682 -3.090 -18.336 1.00 98.00 395 ARG A C 1
ATOM 2943 O O . ARG A 1 395 ? 19.333 -2.079 -18.933 1.00 98.00 395 ARG A O 1
ATOM 2950 N N . ARG A 1 396 ? 19.308 -4.315 -18.731 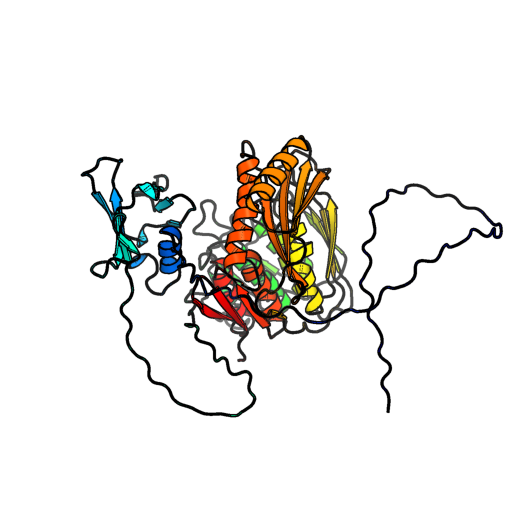1.00 98.19 396 ARG A N 1
ATOM 2951 C CA . ARG A 1 396 ? 18.389 -4.549 -19.868 1.00 98.19 396 ARG A CA 1
ATOM 2952 C C . ARG A 1 396 ? 17.008 -3.946 -19.611 1.00 98.19 396 ARG A C 1
ATOM 2954 O O . ARG A 1 396 ? 16.454 -3.299 -20.495 1.00 98.19 396 ARG A O 1
ATOM 2961 N N . GLU A 1 397 ? 16.491 -4.096 -18.394 1.00 98.50 397 GLU A N 1
ATOM 2962 C CA . GLU A 1 397 ? 15.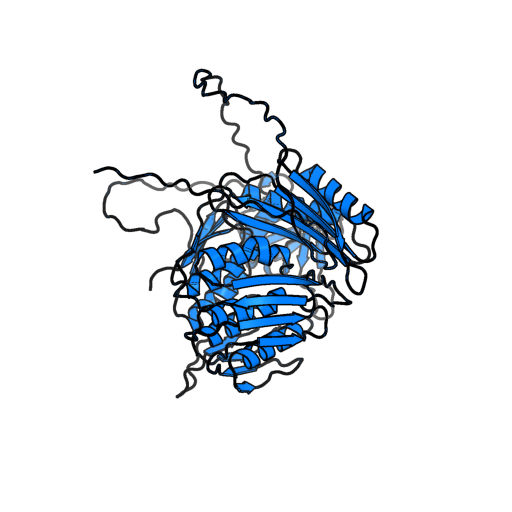201 -3.525 -17.985 1.00 98.50 397 GLU A CA 1
ATOM 2963 C C . GLU A 1 397 ? 15.230 -1.989 -18.012 1.00 98.50 397 GLU A C 1
ATOM 2965 O O . GLU A 1 397 ? 14.354 -1.360 -18.607 1.00 98.50 397 GLU A O 1
ATOM 2970 N N . LEU A 1 398 ? 16.280 -1.387 -17.436 1.00 98.50 398 LEU A N 1
ATOM 2971 C CA . LEU A 1 398 ? 16.529 0.058 -17.458 1.00 98.50 398 LEU A CA 1
ATOM 2972 C C . LEU A 1 398 ? 16.625 0.603 -18.889 1.00 98.50 398 LEU A C 1
ATOM 2974 O O . LEU A 1 398 ? 16.044 1.647 -19.181 1.00 98.50 398 LEU A O 1
ATOM 2978 N N . THR A 1 399 ? 17.329 -0.094 -19.788 1.00 98.25 399 THR A N 1
ATOM 2979 C CA . THR A 1 399 ? 17.423 0.289 -21.204 1.00 98.25 399 THR A CA 1
ATOM 2980 C C . THR A 1 399 ? 16.063 0.204 -21.895 1.00 98.25 399 THR A C 1
ATOM 2982 O O . THR A 1 399 ? 15.653 1.175 -22.524 1.00 98.25 399 THR A O 1
ATOM 2985 N N . ALA A 1 400 ? 15.330 -0.903 -21.751 1.00 98.31 400 ALA A N 1
ATOM 2986 C CA . ALA A 1 400 ? 14.030 -1.081 -22.401 1.00 98.31 400 ALA A CA 1
ATOM 2987 C C . ALA A 1 400 ? 12.980 -0.058 -21.936 1.00 98.31 400 ALA A C 1
ATOM 2989 O O . ALA A 1 400 ? 12.190 0.432 -22.742 1.00 98.31 400 ALA A O 1
ATOM 2990 N N . ALA A 1 401 ? 13.000 0.302 -20.652 1.00 98.31 401 ALA A N 1
ATOM 2991 C CA . ALA A 1 401 ? 12.187 1.383 -20.108 1.00 98.31 401 ALA A CA 1
ATOM 2992 C C . ALA A 1 401 ? 12.642 2.759 -20.632 1.00 98.31 401 ALA A C 1
ATOM 2994 O O . ALA A 1 401 ? 11.827 3.547 -21.107 1.00 98.31 401 ALA A O 1
ATOM 2995 N N . GLY A 1 402 ? 13.949 3.046 -20.582 1.00 97.69 402 GLY A N 1
ATOM 2996 C CA . GLY A 1 402 ? 14.534 4.317 -21.018 1.00 97.69 402 GLY A CA 1
ATOM 2997 C C . GLY A 1 402 ? 14.299 4.630 -22.498 1.00 97.69 402 GLY A C 1
ATOM 2998 O O . GLY A 1 402 ? 14.108 5.790 -22.853 1.00 97.69 402 GLY A O 1
ATOM 2999 N N . GLU A 1 403 ? 14.238 3.603 -23.348 1.00 97.56 403 GLU A N 1
ATOM 3000 C CA . GLU A 1 403 ? 13.879 3.724 -24.765 1.00 97.56 403 GLU A CA 1
ATOM 3001 C C . GLU A 1 403 ? 12.445 4.242 -24.977 1.00 97.56 403 GLU A C 1
ATOM 3003 O O . GLU A 1 403 ? 12.234 5.077 -25.856 1.00 97.56 403 GLU A O 1
ATOM 3008 N N . LEU A 1 404 ? 11.474 3.817 -24.155 1.00 97.94 404 LEU A N 1
ATOM 3009 C CA . LEU A 1 404 ? 10.100 4.342 -24.197 1.00 97.94 404 LEU A CA 1
ATOM 3010 C C . LEU A 1 404 ? 9.968 5.728 -23.548 1.00 97.94 404 LEU A C 1
ATOM 3012 O O . LEU A 1 404 ? 9.099 6.505 -23.928 1.00 97.94 404 LEU A O 1
ATOM 3016 N N . LEU A 1 405 ? 10.837 6.059 -22.591 1.00 97.31 405 LEU A N 1
ATOM 3017 C CA . LEU A 1 405 ? 10.826 7.340 -21.873 1.00 97.31 405 LEU A CA 1
ATOM 3018 C C . LEU A 1 405 ? 11.609 8.455 -22.596 1.00 97.31 405 LEU A C 1
ATOM 3020 O O . LEU A 1 405 ? 11.838 9.525 -22.024 1.00 97.31 405 LEU A O 1
ATOM 3024 N N . LYS A 1 406 ? 12.009 8.237 -23.856 1.00 93.44 406 LYS A N 1
ATOM 3025 C CA . LYS A 1 406 ? 12.653 9.246 -24.710 1.00 93.44 406 LYS A CA 1
ATOM 3026 C C . LYS A 1 406 ? 11.779 10.497 -24.830 1.00 93.44 406 LYS A C 1
ATOM 3028 O O . LYS A 1 406 ? 10.693 10.460 -25.393 1.00 93.44 406 LYS A O 1
ATOM 3033 N N . GLY A 1 407 ? 12.291 11.616 -24.317 1.00 90.00 407 GLY A N 1
ATOM 3034 C CA . GLY A 1 407 ? 11.565 12.888 -24.204 1.00 90.00 407 GLY A CA 1
ATOM 3035 C C . GLY A 1 407 ? 11.366 13.344 -22.756 1.00 90.00 407 GLY A C 1
ATOM 3036 O O . GLY A 1 407 ? 11.170 14.533 -22.519 1.00 90.00 407 GLY A O 1
ATOM 3037 N N . HIS A 1 408 ? 11.511 12.443 -21.780 1.00 92.75 408 HIS A N 1
ATOM 3038 C CA . HIS A 1 408 ? 11.542 12.786 -20.361 1.00 92.75 408 HIS A CA 1
ATOM 3039 C C . HIS A 1 408 ? 12.986 12.862 -19.832 1.00 92.75 408 HIS A C 1
ATOM 3041 O O . HIS A 1 408 ? 13.844 12.082 -20.251 1.00 92.75 408 HIS A O 1
ATOM 3047 N N . PRO A 1 409 ? 13.288 13.763 -18.879 1.00 93.88 409 PRO A N 1
ATOM 3048 C CA . PRO A 1 409 ? 14.546 13.717 -18.145 1.00 93.88 409 PRO A CA 1
ATOM 3049 C C . PRO A 1 409 ? 14.514 12.531 -17.170 1.00 93.88 409 PRO A C 1
ATOM 3051 O O . PRO A 1 409 ? 13.778 12.571 -16.185 1.00 93.88 409 PRO A O 1
ATOM 3054 N N . VAL A 1 410 ? 15.318 11.493 -17.424 1.00 96.56 410 VAL A N 1
ATOM 3055 C CA . VAL A 1 410 ? 15.391 10.278 -16.590 1.00 96.56 410 VAL A CA 1
ATOM 3056 C C . VAL A 1 410 ? 16.799 10.079 -16.025 1.00 96.56 410 VAL A C 1
ATOM 3058 O O . VAL A 1 410 ? 17.795 10.197 -16.735 1.00 96.56 410 VAL A O 1
ATOM 3061 N N . GLU A 1 411 ? 16.880 9.760 -14.738 1.00 97.25 411 GLU A N 1
ATOM 3062 C CA . GLU A 1 411 ? 18.057 9.217 -14.060 1.00 97.25 411 GLU A CA 1
ATOM 3063 C C . GLU A 1 411 ? 17.926 7.690 -13.984 1.00 97.25 411 GLU A C 1
ATOM 3065 O O . GLU A 1 411 ? 16.911 7.185 -13.502 1.00 97.25 411 GLU A O 1
ATOM 3070 N N . LEU A 1 412 ? 18.935 6.964 -14.474 1.00 97.31 412 LEU A N 1
ATOM 3071 C CA . LEU A 1 412 ? 18.973 5.498 -14.490 1.00 97.31 412 LEU A CA 1
ATOM 3072 C C . LEU A 1 412 ? 19.969 4.992 -13.443 1.00 97.31 412 LEU A C 1
ATOM 3074 O O . LEU A 1 412 ? 21.123 5.421 -13.448 1.00 97.31 412 LEU A O 1
ATOM 3078 N N . ALA A 1 413 ? 19.556 4.049 -12.595 1.00 97.50 413 ALA A N 1
ATOM 3079 C CA . ALA A 1 413 ? 20.434 3.420 -11.608 1.00 97.50 413 ALA A CA 1
ATOM 3080 C C . ALA A 1 413 ? 20.193 1.906 -11.503 1.00 97.50 413 ALA A C 1
ATOM 3082 O O . ALA A 1 413 ? 19.069 1.467 -11.268 1.00 97.50 413 ALA A O 1
ATOM 3083 N N . SER A 1 414 ? 21.254 1.106 -11.622 1.00 97.00 414 SER A N 1
ATOM 3084 C CA . SER A 1 414 ? 21.252 -0.321 -11.274 1.00 97.00 414 SER A CA 1
ATOM 3085 C C . SER A 1 414 ? 22.021 -0.570 -9.976 1.00 97.00 414 SER A C 1
ATOM 3087 O O . SER A 1 414 ? 22.917 0.194 -9.614 1.00 97.00 414 SER A O 1
ATOM 3089 N N . GLY A 1 415 ? 21.687 -1.646 -9.263 1.00 95.94 415 GLY A N 1
ATOM 3090 C CA . GLY A 1 415 ? 22.424 -2.061 -8.071 1.00 95.94 415 GLY A CA 1
ATOM 3091 C C . GLY A 1 415 ? 22.258 -3.540 -7.736 1.00 95.94 415 GLY A C 1
ATOM 3092 O O . GLY A 1 415 ? 21.277 -4.177 -8.113 1.00 95.94 415 GLY A O 1
ATOM 3093 N N . THR A 1 416 ? 23.219 -4.080 -6.989 1.00 97.19 416 THR A N 1
ATOM 3094 C CA . THR A 1 416 ? 23.110 -5.413 -6.379 1.00 97.19 416 THR A CA 1
ATOM 3095 C C . THR A 1 416 ? 22.830 -5.262 -4.886 1.00 97.19 416 THR A C 1
ATOM 3097 O O . THR A 1 416 ? 23.532 -4.525 -4.194 1.00 97.19 416 THR A O 1
ATOM 3100 N N . VAL A 1 417 ? 21.818 -5.964 -4.384 1.00 96.25 417 VAL A N 1
ATOM 3101 C CA . VAL A 1 417 ? 21.438 -6.021 -2.967 1.00 96.25 417 VAL A CA 1
ATOM 3102 C C . VAL A 1 417 ? 21.651 -7.430 -2.419 1.00 96.25 417 VAL A C 1
ATOM 3104 O O . VAL A 1 417 ? 21.733 -8.394 -3.174 1.00 96.25 417 VAL A O 1
ATOM 3107 N N . ARG A 1 418 ? 21.745 -7.561 -1.092 1.00 93.69 418 ARG A N 1
ATOM 3108 C CA . ARG A 1 418 ? 21.790 -8.867 -0.422 1.00 93.69 418 ARG A CA 1
ATOM 3109 C C . ARG A 1 418 ? 20.386 -9.286 0.005 1.00 93.69 418 ARG A C 1
ATOM 3111 O O . ARG A 1 418 ? 19.680 -8.513 0.652 1.00 93.69 418 ARG A O 1
ATOM 3118 N N . SER A 1 419 ? 20.026 -10.520 -0.320 1.00 93.81 419 SER A N 1
ATOM 3119 C CA . SER A 1 419 ? 18.809 -11.221 0.097 1.00 93.81 419 SER A CA 1
ATOM 3120 C C . SER A 1 419 ? 19.136 -12.721 0.227 1.00 93.81 419 SER A C 1
ATOM 3122 O O . SER A 1 419 ? 20.142 -13.143 -0.341 1.00 93.81 419 SER A O 1
ATOM 3124 N N . PRO A 1 420 ? 18.350 -13.560 0.930 1.00 90.00 420 PRO A N 1
ATOM 3125 C CA . PRO A 1 420 ? 18.631 -15.000 1.062 1.00 90.00 420 PRO A CA 1
ATOM 3126 C C . PRO A 1 420 ? 18.417 -15.848 -0.209 1.00 90.00 420 PRO A C 1
ATOM 3128 O O . PRO A 1 420 ? 18.251 -17.064 -0.110 1.00 90.00 420 PRO A O 1
ATOM 3131 N N . GLY A 1 421 ? 18.347 -15.229 -1.387 1.00 90.19 421 GLY A N 1
ATOM 3132 C CA . GLY A 1 421 ? 18.143 -15.906 -2.660 1.00 90.19 421 GLY A CA 1
ATOM 3133 C C . GLY A 1 421 ? 17.952 -14.937 -3.833 1.00 90.19 421 GLY A C 1
ATOM 3134 O O . GLY A 1 421 ? 18.011 -13.712 -3.650 1.00 90.19 421 GLY A O 1
ATOM 3135 N N . PRO A 1 422 ? 17.684 -15.476 -5.038 1.00 92.88 422 PRO A N 1
ATOM 3136 C CA . PRO A 1 422 ? 17.550 -14.684 -6.250 1.00 92.88 422 PRO A CA 1
ATOM 3137 C C . PRO A 1 422 ? 16.341 -13.754 -6.195 1.00 92.88 422 PRO A C 1
ATOM 3139 O O . PRO A 1 422 ? 15.255 -14.130 -5.746 1.00 92.88 422 PRO A O 1
ATOM 3142 N N . GLY A 1 423 ? 16.529 -12.537 -6.692 1.00 95.00 423 GLY A N 1
ATOM 3143 C CA . GLY A 1 423 ? 15.512 -11.500 -6.659 1.00 95.00 423 GLY A CA 1
ATOM 3144 C C . GLY A 1 423 ? 15.794 -10.380 -7.642 1.00 95.00 423 GLY A C 1
ATOM 3145 O O . GLY A 1 423 ? 16.947 -10.096 -7.957 1.00 95.00 423 GLY A O 1
ATOM 3146 N N . ASN A 1 424 ? 14.730 -9.761 -8.140 1.00 96.75 424 ASN A N 1
ATOM 3147 C CA . ASN A 1 424 ? 14.800 -8.680 -9.110 1.00 96.75 424 ASN A CA 1
ATOM 3148 C C . ASN A 1 424 ? 13.603 -7.737 -8.930 1.00 96.75 424 ASN A C 1
ATOM 3150 O O . ASN A 1 424 ? 12.470 -8.208 -8.789 1.00 96.75 424 ASN A O 1
ATOM 3154 N N . ALA A 1 425 ? 13.838 -6.429 -8.939 1.00 97.62 425 ALA A N 1
ATOM 3155 C CA . ALA A 1 425 ? 12.784 -5.421 -8.910 1.00 97.62 425 ALA A CA 1
ATOM 3156 C C . ALA A 1 425 ? 13.204 -4.150 -9.651 1.00 97.62 425 ALA A C 1
ATOM 3158 O O . ALA A 1 425 ? 14.317 -3.658 -9.466 1.00 97.62 425 ALA A O 1
ATOM 3159 N N . LEU A 1 426 ? 12.265 -3.589 -10.410 1.00 98.50 426 LEU A N 1
ATOM 3160 C CA . LEU A 1 426 ? 12.392 -2.325 -11.125 1.00 98.50 426 LEU A CA 1
ATOM 3161 C C . LEU A 1 426 ? 11.298 -1.366 -10.646 1.00 98.50 426 LEU A C 1
ATOM 3163 O O . LEU A 1 426 ? 10.138 -1.766 -10.523 1.00 98.50 426 LEU A O 1
ATOM 3167 N N . TRP A 1 427 ? 11.632 -0.096 -10.423 1.00 98.62 427 TRP A N 1
ATOM 3168 C CA . TRP A 1 427 ? 10.632 0.943 -10.192 1.00 98.62 427 TRP A CA 1
ATOM 3169 C C . TRP A 1 427 ? 11.027 2.304 -10.764 1.00 98.62 427 TRP A C 1
ATOM 3171 O O . TRP A 1 427 ? 12.198 2.681 -10.793 1.00 98.62 427 TRP A O 1
ATOM 3181 N N . LEU A 1 428 ? 10.016 3.054 -11.201 1.00 98.69 428 LEU A N 1
ATOM 3182 C CA . LEU A 1 428 ? 10.096 4.445 -11.624 1.00 98.69 428 LEU A CA 1
ATOM 3183 C C . LEU A 1 428 ? 9.442 5.334 -10.571 1.00 98.69 428 LEU A C 1
ATOM 3185 O O . LEU A 1 428 ? 8.344 5.040 -10.103 1.00 98.69 428 LEU A O 1
ATOM 3189 N N . VAL A 1 429 ? 10.092 6.448 -10.250 1.00 98.25 429 VAL A N 1
ATOM 3190 C CA . VAL A 1 429 ? 9.585 7.493 -9.360 1.00 98.25 429 VAL A CA 1
ATOM 3191 C C . VAL A 1 429 ? 9.397 8.778 -10.158 1.00 98.25 429 VAL A C 1
ATOM 3193 O O . VAL A 1 429 ? 10.367 9.386 -10.617 1.00 98.25 429 VAL A O 1
ATOM 3196 N N . ALA A 1 430 ? 8.142 9.195 -10.293 1.00 96.81 430 ALA A N 1
ATOM 3197 C CA . ALA A 1 430 ? 7.728 10.453 -10.891 1.00 96.81 430 ALA A CA 1
ATOM 3198 C C . ALA A 1 430 ? 7.326 11.417 -9.772 1.00 96.81 430 ALA A C 1
ATOM 3200 O O . ALA A 1 430 ? 6.229 11.304 -9.223 1.00 96.81 430 ALA A O 1
ATOM 3201 N N . ARG A 1 431 ? 8.225 12.332 -9.385 1.00 95.50 431 ARG A N 1
ATOM 3202 C CA . ARG A 1 431 ? 7.923 13.326 -8.350 1.00 95.50 431 ARG A CA 1
ATOM 3203 C C . ARG A 1 431 ? 7.355 14.593 -8.972 1.00 95.50 431 ARG A C 1
ATOM 3205 O O . ARG A 1 431 ? 7.969 15.174 -9.855 1.00 95.50 431 ARG A O 1
ATOM 3212 N N . ASP A 1 432 ? 6.197 15.008 -8.491 1.00 92.00 432 ASP A N 1
ATOM 3213 C CA . ASP A 1 432 ? 5.539 16.256 -8.859 1.00 92.00 432 ASP A CA 1
ATOM 3214 C C . ASP A 1 432 ? 6.118 17.409 -8.027 1.00 92.00 432 ASP A C 1
ATOM 3216 O O . ASP A 1 432 ? 6.194 17.311 -6.800 1.00 92.00 432 ASP A O 1
ATOM 3220 N N . GLU A 1 433 ? 6.578 18.479 -8.676 1.00 87.88 433 GLU A N 1
ATOM 3221 C CA . GLU A 1 433 ? 7.292 19.569 -7.995 1.00 87.88 433 GLU A CA 1
ATOM 3222 C C . GLU A 1 433 ? 6.344 20.494 -7.223 1.00 87.88 433 GLU A C 1
ATOM 3224 O O . GLU A 1 433 ? 6.686 20.938 -6.128 1.00 87.88 433 GLU A O 1
ATOM 3229 N N . GLY A 1 434 ? 5.139 20.744 -7.749 1.00 82.25 434 GLY A N 1
ATOM 3230 C CA . GLY A 1 434 ? 4.149 21.610 -7.105 1.00 82.25 434 GLY A CA 1
ATOM 3231 C C . GLY A 1 434 ? 3.488 20.964 -5.886 1.00 82.25 434 GLY A C 1
ATOM 3232 O O . GLY A 1 434 ? 3.295 21.611 -4.859 1.00 82.25 434 GLY A O 1
ATOM 3233 N N . THR A 1 435 ? 3.157 19.675 -5.974 1.00 82.25 435 THR A N 1
ATOM 3234 C CA . THR A 1 435 ? 2.477 18.937 -4.892 1.00 82.25 435 THR A CA 1
ATOM 3235 C C . THR A 1 435 ? 3.431 18.139 -3.996 1.00 82.25 435 THR A C 1
ATOM 3237 O O . THR A 1 435 ? 3.025 17.684 -2.923 1.00 82.25 435 THR A O 1
ATOM 3240 N N . GLY A 1 436 ? 4.684 17.931 -4.414 1.00 83.94 436 GLY A N 1
ATOM 3241 C CA . GLY A 1 436 ? 5.699 17.140 -3.709 1.00 83.94 436 GLY A CA 1
ATOM 3242 C C . GLY A 1 436 ? 5.484 15.618 -3.738 1.00 83.94 436 GLY A C 1
ATOM 3243 O O . GLY A 1 436 ? 6.305 14.882 -3.180 1.00 83.94 436 GLY A O 1
ATOM 3244 N N . ILE A 1 437 ? 4.403 15.131 -4.361 1.00 89.50 437 ILE A N 1
ATOM 3245 C CA . ILE A 1 437 ? 4.007 13.712 -4.409 1.00 89.50 437 ILE A CA 1
ATOM 3246 C C . ILE A 1 437 ? 5.025 12.915 -5.225 1.00 89.50 437 ILE A C 1
ATOM 3248 O O . ILE A 1 437 ? 5.399 13.343 -6.310 1.00 89.50 437 ILE A O 1
ATOM 3252 N N . GLY A 1 438 ? 5.442 11.738 -4.752 1.00 94.75 438 GLY A N 1
ATOM 3253 C CA . GLY A 1 438 ? 6.106 10.744 -5.600 1.00 94.75 438 GLY A CA 1
ATOM 3254 C C . GLY A 1 438 ? 5.099 9.707 -6.089 1.00 94.75 438 GLY A C 1
ATOM 3255 O O . GLY A 1 438 ? 4.579 8.953 -5.280 1.00 94.75 438 GLY A O 1
ATOM 3256 N N . ASN A 1 439 ? 4.836 9.634 -7.390 1.00 96.88 439 ASN A N 1
ATOM 3257 C CA . ASN A 1 439 ? 4.095 8.522 -7.985 1.00 96.88 439 ASN A CA 1
ATOM 3258 C C . ASN A 1 439 ? 5.080 7.404 -8.349 1.00 96.88 439 ASN A C 1
ATOM 3260 O O . ASN A 1 439 ? 6.124 7.678 -8.948 1.00 96.88 439 ASN A O 1
ATOM 3264 N N . VAL A 1 440 ? 4.788 6.165 -7.938 1.00 97.94 440 VAL A N 1
ATOM 3265 C CA . VAL A 1 440 ? 5.726 5.034 -8.038 1.00 97.94 440 VAL A CA 1
ATOM 3266 C C . VAL A 1 440 ? 5.120 3.898 -8.854 1.00 97.94 440 VAL A C 1
ATOM 3268 O O . VAL A 1 440 ? 4.153 3.265 -8.442 1.00 97.94 440 VAL A O 1
ATOM 3271 N N . PHE A 1 441 ? 5.751 3.599 -9.985 1.00 98.00 441 PHE A N 1
ATOM 3272 C CA . PHE A 1 441 ? 5.394 2.505 -10.887 1.00 98.00 441 PHE A CA 1
ATOM 3273 C C . PHE A 1 441 ? 6.431 1.404 -10.717 1.00 98.00 441 PHE A C 1
ATOM 3275 O O . PHE A 1 441 ? 7.621 1.705 -10.702 1.00 98.00 441 PHE A O 1
ATOM 3282 N N . SER A 1 442 ? 6.031 0.144 -10.552 1.00 97.50 442 SER A N 1
ATOM 3283 C CA . SER A 1 442 ? 6.990 -0.921 -10.233 1.00 97.50 442 SER A CA 1
ATOM 3284 C C . SER A 1 442 ? 6.609 -2.280 -10.800 1.00 97.50 442 SER A C 1
ATOM 3286 O O . SER A 1 442 ? 5.434 -2.580 -11.000 1.00 97.50 442 SER A O 1
ATOM 3288 N N . ALA A 1 443 ? 7.628 -3.103 -11.025 1.00 96.69 443 ALA A N 1
ATOM 3289 C CA . ALA A 1 443 ? 7.510 -4.490 -11.433 1.00 96.69 443 ALA A CA 1
ATOM 3290 C C . ALA A 1 443 ? 8.517 -5.347 -10.654 1.00 96.69 443 ALA A C 1
ATOM 3292 O O . ALA A 1 443 ? 9.652 -4.939 -10.402 1.00 96.69 443 ALA A O 1
ATOM 3293 N N . ILE A 1 444 ? 8.092 -6.550 -10.268 1.00 94.62 444 ILE A N 1
ATOM 3294 C CA . ILE A 1 444 ? 8.937 -7.553 -9.613 1.00 94.62 444 ILE A CA 1
ATOM 3295 C C . ILE A 1 444 ? 9.233 -8.647 -10.633 1.00 94.62 444 ILE A C 1
ATOM 3297 O O . ILE A 1 444 ? 8.310 -9.166 -11.264 1.00 94.62 444 ILE A O 1
ATOM 3301 N N . GLY A 1 445 ? 10.507 -9.002 -10.790 1.00 91.00 445 GLY A N 1
ATOM 3302 C CA . GLY A 1 445 ? 10.916 -10.056 -11.710 1.00 91.00 445 GLY A CA 1
ATOM 3303 C C . GLY A 1 445 ? 10.368 -11.423 -11.297 1.00 91.00 445 GLY A C 1
ATOM 3304 O O . GLY A 1 445 ? 10.273 -11.747 -10.113 1.00 91.00 445 GLY A O 1
ATOM 3305 N N . ALA A 1 446 ? 10.030 -12.241 -12.291 1.00 86.25 446 ALA A N 1
ATOM 3306 C CA . ALA A 1 446 ? 9.602 -13.623 -12.110 1.00 86.25 446 ALA A CA 1
ATOM 3307 C C . ALA A 1 446 ? 10.508 -14.570 -12.908 1.00 86.25 446 ALA A C 1
ATOM 3309 O O . ALA A 1 446 ? 11.153 -14.165 -13.877 1.00 86.25 446 ALA A O 1
ATOM 3310 N N . SER A 1 447 ? 10.553 -15.845 -12.517 1.00 84.25 447 SER A N 1
ATOM 3311 C CA . SER A 1 447 ? 11.308 -16.868 -13.247 1.00 84.25 447 SER A CA 1
ATOM 3312 C C . SER A 1 447 ? 10.868 -16.929 -14.712 1.00 84.25 447 SER A C 1
ATOM 3314 O O . SER A 1 447 ? 9.674 -17.013 -14.993 1.00 84.25 447 SER A O 1
ATOM 3316 N N . ASN A 1 448 ? 11.836 -16.915 -15.631 1.00 83.12 448 ASN A N 1
ATOM 3317 C CA . ASN A 1 448 ? 11.633 -16.898 -17.087 1.00 83.12 448 ASN A CA 1
ATOM 3318 C C . ASN A 1 448 ? 10.880 -15.666 -17.639 1.00 83.12 448 ASN A C 1
ATOM 3320 O O . ASN A 1 448 ? 10.431 -15.699 -18.784 1.00 83.12 448 ASN A O 1
ATOM 3324 N N . ALA A 1 449 ? 10.742 -14.582 -16.867 1.00 87.50 449 ALA A N 1
ATOM 3325 C CA . ALA A 1 449 ? 10.209 -13.324 -17.381 1.00 87.50 449 ALA A CA 1
ATOM 3326 C C . ALA A 1 449 ? 11.212 -12.626 -18.318 1.00 87.50 449 ALA A C 1
ATOM 3328 O O . ALA A 1 449 ? 12.422 -12.654 -18.090 1.00 87.50 449 ALA A O 1
ATOM 3329 N N . ASP A 1 450 ? 10.690 -11.974 -19.357 1.00 94.38 450 ASP A N 1
ATOM 3330 C CA . ASP A 1 450 ? 11.474 -11.146 -20.272 1.00 94.38 450 ASP A CA 1
ATOM 3331 C C . ASP A 1 450 ? 11.830 -9.802 -19.614 1.00 94.38 450 ASP A C 1
ATOM 3333 O O . ASP A 1 450 ? 10.945 -9.059 -19.183 1.00 94.38 450 ASP A O 1
ATOM 3337 N N . ALA A 1 451 ? 13.124 -9.485 -19.543 1.00 95.88 451 ALA A N 1
ATOM 3338 C CA . ALA A 1 451 ? 13.630 -8.268 -18.904 1.00 95.88 451 ALA A CA 1
ATOM 3339 C C . ALA A 1 451 ? 13.157 -7.012 -19.654 1.00 95.88 451 ALA A C 1
ATOM 3341 O O . ALA A 1 451 ? 12.707 -6.028 -19.068 1.00 95.88 451 ALA A O 1
ATOM 3342 N N . GLU A 1 452 ? 13.179 -7.064 -20.982 1.00 97.94 452 GLU A N 1
ATOM 3343 C CA . GLU A 1 452 ? 12.725 -5.985 -21.841 1.00 97.94 452 GLU A CA 1
ATOM 3344 C C . GLU A 1 452 ? 11.210 -5.755 -21.695 1.00 97.94 452 GLU A C 1
ATOM 3346 O O . GLU A 1 452 ? 10.752 -4.615 -21.773 1.00 97.94 452 GLU A O 1
ATOM 3351 N N . ALA A 1 453 ? 10.405 -6.793 -21.446 1.00 96.75 453 ALA A N 1
ATOM 3352 C CA . ALA A 1 453 ? 8.989 -6.655 -21.093 1.00 96.75 453 ALA A CA 1
ATOM 3353 C C . ALA A 1 453 ? 8.779 -6.058 -19.691 1.00 96.75 453 ALA A C 1
ATOM 3355 O O . ALA A 1 453 ? 7.911 -5.199 -19.539 1.00 96.75 453 ALA A O 1
ATOM 3356 N N . ILE A 1 454 ? 9.579 -6.446 -18.688 1.00 96.88 454 ILE A N 1
ATOM 3357 C CA . ILE A 1 454 ? 9.541 -5.837 -17.345 1.00 96.88 454 ILE A CA 1
ATOM 3358 C C . ILE A 1 454 ? 9.816 -4.331 -17.447 1.00 96.88 454 ILE A C 1
ATOM 3360 O O . ILE A 1 454 ? 8.995 -3.529 -16.997 1.00 96.88 454 ILE A O 1
ATOM 3364 N N . GLY A 1 455 ? 10.909 -3.950 -18.116 1.00 98.00 455 GLY A N 1
ATOM 3365 C CA . GLY A 1 455 ? 11.277 -2.555 -18.366 1.00 98.00 455 GLY A CA 1
ATOM 3366 C C . GLY A 1 455 ? 10.168 -1.753 -19.045 1.00 98.00 455 GLY A C 1
ATOM 3367 O O . GLY A 1 455 ? 9.736 -0.719 -18.530 1.00 98.00 455 GLY A O 1
ATOM 3368 N N . ARG A 1 456 ? 9.647 -2.267 -20.167 1.00 98.38 456 ARG A N 1
ATOM 3369 C CA . ARG A 1 456 ? 8.541 -1.626 -20.891 1.00 98.38 456 ARG A CA 1
ATOM 3370 C C . ARG A 1 456 ? 7.296 -1.472 -20.024 1.00 98.38 456 ARG A C 1
ATOM 3372 O O . ARG A 1 456 ? 6.741 -0.383 -19.995 1.00 98.38 456 ARG A O 1
ATOM 3379 N N . SER A 1 457 ? 6.912 -2.490 -19.251 1.00 97.62 457 SER A N 1
ATOM 3380 C CA . SER A 1 457 ? 5.692 -2.437 -18.431 1.00 97.62 457 SER A CA 1
ATOM 3381 C C . SER A 1 457 ? 5.684 -1.293 -17.404 1.00 97.62 457 SER A C 1
ATOM 3383 O O . SER A 1 457 ? 4.644 -0.670 -17.188 1.00 97.62 457 SER A O 1
ATOM 3385 N N . VAL A 1 458 ? 6.840 -0.958 -16.814 1.00 98.19 458 VAL A N 1
ATOM 3386 C CA . VAL A 1 458 ? 6.971 0.162 -15.864 1.00 98.19 458 VAL A CA 1
ATOM 3387 C C . VAL A 1 458 ? 6.891 1.516 -16.576 1.00 98.19 458 VAL A C 1
ATOM 3389 O O . VAL A 1 458 ? 6.227 2.429 -16.083 1.00 98.19 458 VAL A O 1
ATOM 3392 N N . ALA A 1 459 ? 7.522 1.647 -17.747 1.00 98.31 459 ALA A N 1
ATOM 3393 C CA . ALA A 1 459 ? 7.451 2.860 -18.561 1.00 98.31 459 ALA A CA 1
ATOM 3394 C C . ALA A 1 459 ? 6.040 3.095 -19.136 1.00 98.31 459 ALA A C 1
ATOM 3396 O O . ALA A 1 459 ? 5.521 4.204 -19.040 1.00 98.31 459 ALA A O 1
ATOM 3397 N N . GLU A 1 460 ? 5.390 2.056 -19.665 1.00 97.75 460 GLU A N 1
ATOM 3398 C CA . GLU A 1 460 ? 4.015 2.093 -20.184 1.00 97.75 460 GLU A CA 1
ATOM 3399 C C . GLU A 1 460 ? 3.007 2.486 -19.093 1.00 97.75 460 GLU A C 1
ATOM 3401 O O . GLU A 1 460 ? 2.139 3.323 -19.337 1.00 97.75 460 GLU A O 1
ATOM 3406 N N . ALA A 1 461 ? 3.142 1.947 -17.874 1.00 96.06 461 ALA A N 1
ATOM 3407 C CA . ALA A 1 461 ? 2.286 2.316 -16.746 1.00 96.06 461 ALA A CA 1
ATOM 3408 C C . ALA A 1 461 ? 2.453 3.792 -16.337 1.00 96.06 461 ALA A C 1
ATOM 3410 O O . ALA A 1 461 ? 1.458 4.472 -16.077 1.00 96.06 461 ALA A O 1
ATOM 3411 N N . PHE A 1 462 ? 3.691 4.303 -16.330 1.00 96.94 462 PHE A N 1
ATOM 3412 C CA . PHE A 1 462 ? 3.963 5.723 -16.093 1.00 96.94 462 PHE A CA 1
ATOM 3413 C C . PHE A 1 462 ? 3.360 6.617 -17.185 1.00 96.94 462 PHE A C 1
ATOM 3415 O O . PHE A 1 462 ? 2.695 7.600 -16.860 1.00 96.94 462 PHE A O 1
ATOM 3422 N N . LEU A 1 463 ? 3.575 6.283 -18.463 1.00 95.75 463 LEU A N 1
ATOM 3423 C CA . LEU A 1 463 ? 3.090 7.076 -19.597 1.00 95.75 463 LEU A CA 1
ATOM 3424 C C . LEU A 1 463 ? 1.557 7.136 -19.610 1.00 95.75 463 LEU A C 1
ATOM 3426 O O . LEU A 1 463 ? 0.996 8.229 -19.658 1.00 95.75 463 LEU A O 1
ATOM 3430 N N . ALA A 1 464 ? 0.888 5.991 -19.443 1.00 93.31 464 ALA A N 1
ATOM 3431 C CA . ALA A 1 464 ? -0.571 5.913 -19.383 1.00 93.31 464 ALA A CA 1
ATOM 3432 C C . ALA A 1 464 ? -1.166 6.726 -18.218 1.00 93.31 464 ALA A C 1
ATOM 3434 O O . ALA A 1 464 ? -2.218 7.341 -18.367 1.00 93.31 464 ALA A O 1
ATOM 3435 N N . TRP A 1 465 ? -0.500 6.775 -17.057 1.00 93.56 465 TRP A N 1
ATOM 3436 C CA . TRP A 1 465 ? -0.908 7.681 -15.980 1.00 93.56 465 TRP A CA 1
ATOM 3437 C C . TRP A 1 465 ? -0.647 9.149 -16.342 1.00 93.56 465 TRP A C 1
ATOM 3439 O O . TRP A 1 465 ? -1.526 9.990 -16.142 1.00 93.56 465 TRP A O 1
ATOM 3449 N N . ARG A 1 466 ? 0.530 9.470 -16.896 1.00 92.25 466 ARG A N 1
ATOM 3450 C CA . ARG A 1 466 ? 0.931 10.851 -17.199 1.00 92.25 466 ARG A CA 1
ATOM 3451 C C . ARG A 1 466 ? 0.012 11.518 -18.221 1.00 92.25 466 ARG A C 1
ATOM 3453 O O . ARG A 1 466 ? -0.249 12.710 -18.083 1.00 92.25 466 ARG A O 1
ATOM 3460 N N . GLU A 1 467 ? -0.520 10.763 -19.180 1.00 90.31 467 GLU A N 1
ATOM 3461 C CA . GLU A 1 467 ? -1.529 11.240 -20.137 1.00 90.31 467 GLU A CA 1
ATOM 3462 C C . GLU A 1 467 ? -2.819 11.745 -19.461 1.00 90.31 467 GLU A C 1
ATOM 3464 O O . GLU A 1 467 ? -3.469 12.642 -19.992 1.00 90.31 467 GLU A O 1
ATOM 3469 N N . THR A 1 468 ? -3.173 11.246 -18.269 1.00 90.19 468 THR A N 1
ATOM 3470 C CA . THR A 1 468 ? -4.399 11.666 -17.557 1.00 90.19 468 THR A CA 1
ATOM 3471 C C . THR A 1 468 ? -4.268 12.981 -16.783 1.00 90.19 468 THR A C 1
ATOM 3473 O O . THR A 1 468 ? -5.280 13.550 -16.376 1.00 90.19 468 THR A O 1
ATOM 3476 N N . GLY A 1 469 ? -3.043 13.446 -16.503 1.00 88.62 469 GLY A N 1
ATOM 3477 C CA . GLY A 1 469 ? -2.787 14.617 -15.647 1.00 88.62 469 GLY A CA 1
ATOM 3478 C C . GLY A 1 469 ? -3.229 14.481 -14.176 1.00 88.62 469 GLY A C 1
ATOM 3479 O O . GLY A 1 469 ? -3.195 15.458 -13.427 1.00 88.62 469 GLY A O 1
ATOM 3480 N N . THR A 1 470 ? -3.660 13.294 -13.737 1.00 92.75 470 THR A N 1
ATOM 3481 C CA . THR A 1 470 ? -4.249 13.094 -12.401 1.00 92.75 470 THR A CA 1
ATOM 3482 C C . THR A 1 470 ? -3.211 13.155 -11.276 1.00 92.75 470 THR A C 1
ATOM 3484 O O . THR A 1 470 ? -2.039 12.859 -11.489 1.00 92.75 470 THR A O 1
ATOM 3487 N N . SER A 1 471 ? -3.627 13.541 -10.064 1.00 93.31 471 SER A N 1
ATOM 3488 C CA . SER A 1 471 ? -2.732 13.749 -8.912 1.00 93.31 471 SER A CA 1
ATOM 3489 C C . SER A 1 471 ? -1.904 12.513 -8.551 1.00 93.31 471 SER A C 1
ATOM 3491 O O . SER A 1 471 ? -0.724 12.624 -8.204 1.00 93.31 471 SER A O 1
ATOM 3493 N N . VAL A 1 472 ? -2.546 11.339 -8.569 1.00 95.19 472 VAL A N 1
ATOM 3494 C CA . VAL A 1 472 ? -1.972 10.083 -8.075 1.00 95.19 472 VAL A CA 1
ATOM 3495 C C . VAL A 1 472 ? -2.234 8.908 -9.008 1.00 95.19 472 VAL A C 1
ATOM 3497 O O . VAL A 1 472 ? -3.272 8.837 -9.669 1.00 95.19 472 VAL A O 1
ATOM 3500 N N . GLU A 1 473 ? -1.293 7.969 -9.035 1.00 93.50 473 GLU A N 1
ATOM 3501 C CA . GLU A 1 473 ? -1.446 6.709 -9.762 1.00 93.50 473 GLU A CA 1
ATOM 3502 C C . GLU A 1 473 ? -2.432 5.738 -9.057 1.00 93.50 473 GLU A C 1
ATOM 3504 O O . GLU A 1 473 ? -2.736 5.918 -7.869 1.00 93.50 473 GLU A O 1
ATOM 3509 N N . PRO A 1 474 ? -2.984 4.731 -9.768 1.00 89.69 474 PRO A N 1
ATOM 3510 C CA . PRO A 1 474 ? -4.101 3.913 -9.283 1.00 89.69 474 PRO A CA 1
ATOM 3511 C C . PRO A 1 474 ? -3.917 3.189 -7.942 1.00 89.69 474 PRO A C 1
ATOM 3513 O O . PRO A 1 474 ? -4.907 2.992 -7.240 1.00 89.69 474 PRO A O 1
ATOM 3516 N N . HIS A 1 475 ? -2.702 2.782 -7.561 1.00 93.19 475 HIS A N 1
ATOM 3517 C CA . HIS A 1 475 ? -2.487 2.045 -6.308 1.00 93.19 475 HIS A CA 1
ATOM 3518 C C . HIS A 1 475 ? -2.418 2.992 -5.103 1.00 93.19 475 HIS A C 1
ATOM 3520 O O . HIS A 1 475 ? -2.937 2.687 -4.029 1.00 93.19 475 HIS A O 1
ATOM 3526 N N . LEU A 1 476 ? -1.806 4.166 -5.262 1.00 95.94 476 LEU A N 1
ATOM 3527 C CA . LEU A 1 476 ? -1.775 5.224 -4.257 1.00 95.94 476 LEU A CA 1
ATOM 3528 C C . LEU A 1 476 ? -3.182 5.792 -4.043 1.00 95.94 476 LEU A C 1
ATOM 3530 O O . LEU A 1 476 ? -3.539 6.137 -2.916 1.00 95.94 476 LEU A O 1
ATOM 3534 N N . ALA A 1 477 ? -4.000 5.816 -5.099 1.00 95.12 477 ALA A N 1
ATOM 3535 C CA . ALA A 1 477 ? -5.395 6.225 -5.037 1.00 95.12 477 ALA A CA 1
ATOM 3536 C C . ALA A 1 477 ? -6.209 5.419 -4.009 1.00 95.12 477 ALA A C 1
ATOM 3538 O O . ALA A 1 477 ? -6.924 6.033 -3.223 1.00 95.12 477 ALA A O 1
ATOM 3539 N N . ASP A 1 478 ? -6.110 4.085 -3.949 1.00 93.75 478 ASP A N 1
ATOM 3540 C CA . ASP A 1 478 ? -6.841 3.321 -2.923 1.00 93.75 478 ASP A CA 1
ATOM 3541 C C . ASP A 1 478 ? -6.216 3.464 -1.520 1.00 93.75 478 ASP A C 1
ATOM 3543 O O . ASP A 1 478 ? -6.941 3.563 -0.524 1.00 93.75 478 ASP A O 1
ATOM 3547 N N . GLN A 1 479 ? -4.887 3.587 -1.441 1.00 95.88 479 GLN A N 1
ATOM 3548 C CA . GLN A 1 479 ? -4.132 3.671 -0.184 1.00 95.88 479 GLN A CA 1
ATOM 3549 C C . GLN A 1 479 ? -4.262 5.023 0.542 1.00 95.88 479 GLN A C 1
ATOM 3551 O O . GLN A 1 479 ? -4.016 5.085 1.750 1.00 95.88 479 GLN A O 1
ATOM 3556 N N . LEU A 1 480 ? -4.651 6.099 -0.153 1.00 95.88 480 LEU A N 1
ATOM 3557 C CA . LEU A 1 480 ? -4.872 7.429 0.438 1.00 95.88 480 LEU A CA 1
ATOM 3558 C C . LEU A 1 480 ? -6.249 7.622 1.076 1.00 95.88 480 LEU A C 1
ATOM 3560 O O . LEU A 1 480 ? -6.405 8.510 1.916 1.00 95.88 480 LEU A O 1
ATOM 3564 N N . MET A 1 481 ? -7.226 6.782 0.733 1.00 96.38 481 MET A N 1
ATOM 3565 C CA . MET A 1 481 ? -8.590 6.883 1.259 1.00 96.38 481 MET A CA 1
ATOM 3566 C C . MET A 1 481 ? -8.633 6.799 2.790 1.00 96.38 481 MET A C 1
ATOM 3568 O O . MET A 1 481 ? -9.306 7.602 3.435 1.00 96.38 481 MET A O 1
ATOM 3572 N N . LEU A 1 482 ? -7.873 5.869 3.378 1.00 96.12 482 LEU A N 1
ATOM 3573 C CA . LEU A 1 482 ? -7.809 5.683 4.829 1.00 96.12 482 LEU A CA 1
ATOM 3574 C C . LEU A 1 482 ? -7.129 6.870 5.557 1.00 96.12 482 LEU A C 1
ATOM 3576 O O . LEU A 1 482 ? -7.751 7.396 6.481 1.00 96.12 482 LEU A O 1
ATOM 3580 N N . PRO A 1 483 ? -5.931 7.356 5.153 1.00 96.00 483 PRO A N 1
ATOM 3581 C CA . PRO A 1 483 ? -5.372 8.618 5.646 1.00 96.00 483 PRO A CA 1
ATOM 3582 C C . PRO A 1 483 ? -6.349 9.799 5.597 1.00 96.00 483 PRO A C 1
ATOM 3584 O O . PRO A 1 483 ? -6.522 10.477 6.604 1.00 96.00 483 PRO A O 1
ATOM 3587 N N . ILE A 1 484 ? -7.019 10.022 4.461 1.00 96.00 484 ILE A N 1
ATOM 3588 C CA . ILE A 1 484 ? -7.961 11.139 4.271 1.00 96.00 484 ILE A CA 1
ATOM 3589 C C . ILE A 1 484 ? -9.160 11.035 5.218 1.00 96.00 484 ILE A C 1
ATOM 3591 O O . ILE A 1 484 ? -9.553 12.021 5.841 1.00 96.00 484 ILE A O 1
ATOM 3595 N N . ALA A 1 485 ? -9.726 9.837 5.366 1.00 95.31 485 ALA A N 1
ATOM 3596 C CA . ALA A 1 485 ? -10.875 9.619 6.234 1.00 95.31 485 ALA A CA 1
ATOM 3597 C C . ALA A 1 485 ? -10.549 9.758 7.729 1.00 95.31 485 ALA A C 1
ATOM 3599 O O . ALA A 1 485 ? -11.408 10.198 8.494 1.00 95.31 485 ALA A O 1
ATOM 3600 N N . LEU A 1 486 ? -9.324 9.404 8.137 1.00 94.69 486 LEU A N 1
ATOM 3601 C CA . LEU A 1 486 ? -8.830 9.571 9.508 1.00 94.69 486 LEU A CA 1
ATOM 3602 C C . LEU A 1 486 ? -8.342 11.002 9.799 1.00 94.69 486 LEU A C 1
ATOM 3604 O O . LEU A 1 486 ? -8.410 11.437 10.944 1.00 94.69 486 LEU A O 1
ATOM 3608 N N . ALA A 1 487 ? -7.923 11.754 8.778 1.00 94.50 487 ALA A N 1
ATOM 3609 C CA . ALA A 1 487 ? -7.656 13.194 8.858 1.00 94.50 487 ALA A CA 1
ATOM 3610 C C . ALA A 1 487 ? -8.929 14.064 8.838 1.00 94.50 487 ALA A C 1
ATOM 3612 O O . ALA A 1 487 ? -8.850 15.283 8.961 1.00 94.50 487 ALA A O 1
ATOM 3613 N N . GLY A 1 488 ? -10.110 13.462 8.644 1.00 92.94 488 GLY A N 1
ATOM 3614 C CA . GLY A 1 488 ? -11.385 14.184 8.597 1.00 92.94 488 GLY A CA 1
ATOM 3615 C C . GLY A 1 488 ? -11.543 15.123 7.394 1.00 92.94 488 GLY A C 1
ATOM 3616 O O . GLY A 1 488 ? -12.476 15.922 7.370 1.00 92.94 488 GLY A O 1
ATOM 3617 N N . GLY A 1 489 ? -10.671 15.031 6.385 1.00 94.31 489 GLY A N 1
ATOM 3618 C CA . GLY A 1 489 ? -10.743 15.859 5.186 1.00 94.31 489 GLY A CA 1
ATOM 3619 C C . GLY A 1 489 ? -9.681 15.514 4.145 1.00 94.31 489 GLY A C 1
ATOM 3620 O O . GLY A 1 489 ? -8.588 15.039 4.461 1.00 94.31 489 GLY A O 1
ATOM 3621 N N . GLY A 1 490 ? -9.996 15.774 2.879 1.00 95.25 490 GLY A N 1
ATOM 3622 C CA . GLY A 1 490 ? -9.046 15.624 1.781 1.00 95.25 490 GLY A CA 1
ATOM 3623 C C . GLY A 1 490 ? -9.702 15.359 0.432 1.00 95.25 490 GLY A C 1
ATOM 3624 O O . GLY A 1 490 ? -10.886 15.029 0.348 1.00 95.25 490 GLY A O 1
ATOM 3625 N N . SER A 1 491 ? -8.916 15.514 -0.629 1.00 95.81 491 SER A N 1
ATOM 3626 C CA . SER A 1 491 ? -9.343 15.324 -2.017 1.00 95.81 491 SER A CA 1
ATOM 3627 C C . SER A 1 491 ? -8.157 15.057 -2.942 1.00 95.81 491 SER A C 1
ATOM 3629 O O . SER A 1 491 ? -7.065 15.557 -2.686 1.00 95.81 491 SER A O 1
ATOM 3631 N N . TYR A 1 492 ? -8.364 14.319 -4.030 1.00 95.62 492 TYR A N 1
ATOM 3632 C CA . TYR A 1 492 ? -7.359 14.067 -5.072 1.00 95.62 492 TYR A CA 1
ATOM 3633 C C . TYR A 1 492 ? -8.014 13.652 -6.392 1.00 95.62 492 TYR A C 1
ATOM 3635 O O . TYR A 1 492 ? -9.208 13.344 -6.424 1.00 95.62 492 TYR A O 1
ATOM 3643 N N . THR A 1 493 ? -7.238 13.601 -7.478 1.00 94.88 493 THR A N 1
ATOM 3644 C CA . THR A 1 493 ? -7.645 12.927 -8.718 1.00 94.88 493 THR A CA 1
ATOM 3645 C C . THR A 1 493 ? -6.787 11.695 -9.009 1.00 94.88 493 THR A C 1
ATOM 3647 O O . THR A 1 493 ? -5.615 11.639 -8.641 1.00 94.88 493 THR A O 1
ATOM 3650 N N . CYS A 1 494 ? -7.375 10.690 -9.657 1.00 93.81 494 CYS A N 1
ATOM 3651 C CA . CYS A 1 494 ? -6.711 9.442 -10.050 1.00 93.81 494 CYS A CA 1
ATOM 3652 C C . CYS A 1 494 ? -7.247 8.925 -11.392 1.00 93.81 494 CYS A C 1
ATOM 3654 O O . CYS A 1 494 ? -8.349 9.295 -11.802 1.00 93.81 494 CYS A O 1
ATOM 3656 N N . SER A 1 495 ? -6.477 8.077 -12.077 1.00 89.12 495 SER A N 1
ATOM 3657 C CA . SER A 1 495 ? -6.820 7.585 -13.420 1.00 89.12 495 SER A CA 1
ATOM 3658 C C . SER A 1 495 ? -7.762 6.370 -13.455 1.00 89.12 495 SER A C 1
ATOM 3660 O O . SER A 1 495 ? -8.346 6.064 -14.492 1.00 89.12 495 SER A O 1
ATOM 3662 N N . GLU A 1 496 ? -7.946 5.672 -12.330 1.00 86.62 496 GLU A N 1
ATOM 3663 C CA . GLU A 1 496 ? -8.853 4.523 -12.214 1.00 86.62 496 GLU A CA 1
ATOM 3664 C C . GLU A 1 496 ? -9.491 4.462 -10.819 1.00 86.62 496 GLU A C 1
ATOM 3666 O O . GLU A 1 496 ? -8.799 4.522 -9.802 1.00 86.62 496 GLU A O 1
ATOM 3671 N N . LEU A 1 497 ? -10.811 4.247 -10.760 1.00 85.56 497 LEU A N 1
ATOM 3672 C CA . LEU A 1 497 ? -11.504 3.873 -9.526 1.00 85.56 497 LEU A CA 1
ATOM 3673 C C . LEU A 1 497 ? -11.516 2.341 -9.369 1.00 85.56 497 LEU A C 1
ATOM 3675 O O . LEU A 1 497 ? -12.487 1.669 -9.731 1.00 85.56 497 LEU A O 1
ATOM 3679 N N . THR A 1 498 ? -10.417 1.800 -8.836 1.00 87.44 498 THR A N 1
ATOM 3680 C CA . THR A 1 498 ? -10.189 0.351 -8.704 1.00 87.44 498 THR A CA 1
ATOM 3681 C C . THR A 1 498 ? -11.216 -0.342 -7.789 1.00 87.44 498 THR A C 1
ATOM 3683 O O . THR A 1 498 ? -11.939 0.293 -7.014 1.00 87.44 498 THR A O 1
ATOM 3686 N N . LEU A 1 499 ? -11.252 -1.682 -7.811 1.00 85.38 499 LEU A N 1
ATOM 3687 C CA . LEU A 1 499 ? -12.059 -2.452 -6.852 1.00 85.38 499 LEU A CA 1
ATOM 3688 C C . LEU A 1 499 ? -11.600 -2.251 -5.395 1.00 85.38 499 LEU A C 1
ATOM 3690 O O . LEU A 1 499 ? -12.454 -2.252 -4.510 1.00 85.38 499 LEU A O 1
ATOM 3694 N N . HIS A 1 500 ? -10.303 -2.022 -5.141 1.00 89.12 500 HIS A N 1
ATOM 3695 C CA . HIS A 1 500 ? -9.813 -1.654 -3.805 1.00 89.12 500 HIS A CA 1
ATOM 3696 C C . HIS A 1 500 ? -10.377 -0.285 -3.392 1.00 89.12 500 HIS A C 1
ATOM 3698 O O . HIS A 1 500 ? -10.874 -0.140 -2.279 1.00 89.12 500 HIS A O 1
ATOM 3704 N N . SER A 1 501 ? -10.384 0.693 -4.309 1.00 89.94 501 SER A N 1
ATOM 3705 C CA . SER A 1 501 ? -10.932 2.035 -4.076 1.00 89.94 501 SER A CA 1
ATOM 3706 C C . SER A 1 501 ? -12.418 1.980 -3.698 1.00 89.94 501 SER A C 1
ATOM 3708 O O . SER A 1 501 ? -12.821 2.529 -2.677 1.00 89.94 501 SER A O 1
ATOM 3710 N N . ARG A 1 502 ? -13.235 1.251 -4.472 1.00 87.44 502 ARG A N 1
ATOM 3711 C CA . ARG A 1 502 ? -14.673 1.070 -4.183 1.00 87.44 502 ARG A CA 1
ATOM 3712 C C . ARG A 1 502 ? -14.908 0.346 -2.852 1.00 87.44 502 ARG A C 1
ATOM 3714 O O . ARG A 1 502 ? -15.728 0.778 -2.052 1.00 87.44 502 ARG A O 1
ATOM 3721 N N . THR A 1 503 ? -14.132 -0.704 -2.575 1.00 87.19 503 THR A N 1
ATOM 3722 C CA . THR A 1 503 ? -14.203 -1.444 -1.302 1.00 87.19 503 THR A CA 1
ATOM 3723 C C . THR A 1 503 ? -13.835 -0.554 -0.107 1.00 87.19 503 THR A C 1
ATOM 3725 O O . THR A 1 503 ? -14.502 -0.600 0.925 1.00 87.19 503 THR A O 1
ATOM 3728 N N . ASN A 1 504 ? -12.805 0.289 -0.236 1.00 91.94 504 ASN A N 1
ATOM 3729 C CA . ASN A 1 504 ? -12.389 1.208 0.823 1.00 91.94 504 ASN A CA 1
ATOM 3730 C C . ASN A 1 504 ? -13.458 2.272 1.122 1.00 91.94 504 ASN A C 1
ATOM 3732 O O . ASN A 1 504 ? -13.659 2.555 2.299 1.00 91.94 504 ASN A O 1
ATOM 3736 N N . ILE A 1 505 ? -14.165 2.813 0.116 1.00 90.69 505 ILE A N 1
ATOM 3737 C CA . ILE A 1 505 ? -15.259 3.789 0.314 1.00 90.69 505 ILE A CA 1
ATOM 3738 C C . ILE A 1 505 ? -16.312 3.246 1.297 1.00 90.69 505 ILE A C 1
ATOM 3740 O O . ILE A 1 505 ? -16.586 3.892 2.312 1.00 90.69 505 ILE A O 1
ATOM 3744 N N . GLU A 1 506 ? -16.832 2.038 1.056 1.00 87.56 506 GLU A N 1
ATOM 3745 C CA . GLU A 1 506 ? -17.875 1.442 1.906 1.00 87.56 506 GLU A CA 1
ATOM 3746 C C . GLU A 1 506 ? -17.387 1.116 3.318 1.00 87.56 506 GLU A C 1
ATOM 3748 O O . GLU A 1 506 ? -18.044 1.444 4.307 1.00 87.56 506 GLU A O 1
ATOM 3753 N N . VAL A 1 507 ? -16.214 0.488 3.436 1.00 90.81 507 VAL A N 1
ATOM 3754 C CA . VAL A 1 507 ? -15.664 0.087 4.742 1.00 90.81 507 VAL A CA 1
ATOM 3755 C C . VAL A 1 507 ? -15.355 1.323 5.590 1.00 90.81 507 VAL A C 1
ATOM 3757 O O . VAL A 1 507 ? -15.670 1.359 6.780 1.00 90.81 507 VAL A O 1
ATOM 3760 N N . ILE A 1 508 ? -14.786 2.369 4.986 1.00 93.38 508 ILE A N 1
ATOM 3761 C CA . ILE A 1 508 ? -14.521 3.638 5.668 1.00 93.38 508 ILE A CA 1
ATOM 3762 C C . ILE A 1 508 ? -15.823 4.267 6.163 1.00 93.38 508 ILE A C 1
ATOM 3764 O O . ILE A 1 508 ? -15.883 4.675 7.326 1.00 93.38 508 ILE A O 1
ATOM 3768 N N . HIS A 1 509 ? -16.867 4.311 5.334 1.00 91.00 509 HIS A N 1
ATOM 3769 C CA . HIS A 1 509 ? -18.170 4.837 5.736 1.00 91.00 509 HIS A CA 1
ATOM 3770 C C . HIS A 1 509 ? -18.787 4.022 6.886 1.00 91.00 509 HIS A C 1
ATOM 3772 O O . HIS A 1 509 ? -19.230 4.613 7.869 1.00 91.00 509 HIS A O 1
ATOM 3778 N N . ALA A 1 510 ? -18.722 2.687 6.838 1.00 87.88 510 ALA A N 1
ATOM 3779 C CA . ALA A 1 510 ? -19.244 1.804 7.884 1.00 87.88 510 ALA A CA 1
ATOM 3780 C C . ALA A 1 510 ? -18.598 2.031 9.267 1.00 87.88 510 ALA A C 1
ATOM 3782 O O . ALA A 1 510 ? -19.297 2.105 10.280 1.00 87.88 510 ALA A O 1
ATOM 3783 N N . PHE A 1 511 ? -17.271 2.188 9.334 1.00 91.62 511 PHE A N 1
ATOM 3784 C CA . PHE A 1 511 ? -16.585 2.456 10.605 1.00 91.62 511 PHE A CA 1
ATOM 3785 C C . PHE A 1 511 ? -16.677 3.922 11.042 1.00 91.62 511 PHE A C 1
ATOM 3787 O O . PHE A 1 511 ? -16.937 4.197 12.216 1.00 91.62 511 PHE A O 1
ATOM 3794 N N . THR A 1 512 ? -16.445 4.873 10.134 1.00 90.81 512 THR A N 1
ATOM 3795 C CA . THR A 1 512 ? -16.226 6.288 10.492 1.00 90.81 512 THR A CA 1
ATOM 3796 C C . THR A 1 512 ? -17.459 7.170 10.338 1.00 90.81 512 THR A C 1
ATOM 3798 O O . THR A 1 512 ? -17.488 8.267 10.889 1.00 90.81 512 THR A O 1
ATOM 3801 N N . GLY A 1 513 ? -18.465 6.750 9.568 1.00 87.62 513 GLY A N 1
ATOM 3802 C CA . GLY A 1 513 ? -19.569 7.611 9.139 1.00 87.62 513 GLY A CA 1
ATOM 3803 C C . GLY A 1 513 ? -19.141 8.781 8.240 1.00 87.62 513 GLY A C 1
ATOM 3804 O O . GLY A 1 513 ? -19.951 9.668 7.985 1.00 87.62 513 GLY A O 1
ATOM 3805 N N . HIS A 1 514 ? -17.883 8.849 7.788 1.00 88.62 514 HIS A N 1
ATOM 3806 C CA . HIS A 1 514 ? -17.453 9.812 6.773 1.00 88.62 514 HIS A CA 1
ATOM 3807 C C . HIS A 1 514 ? -17.731 9.252 5.376 1.00 88.62 514 HIS A C 1
ATOM 3809 O O . HIS A 1 514 ? -17.531 8.064 5.128 1.00 88.62 514 HIS A O 1
ATOM 3815 N N . ARG A 1 515 ? -18.175 10.106 4.449 1.00 88.44 515 ARG A N 1
ATOM 3816 C CA . ARG A 1 515 ? -18.462 9.709 3.066 1.00 88.44 515 ARG A CA 1
ATOM 3817 C C . ARG A 1 515 ? -17.358 10.187 2.136 1.00 88.44 515 ARG A C 1
ATOM 3819 O O . ARG A 1 515 ? -17.259 11.375 1.836 1.00 88.44 515 ARG A O 1
ATOM 3826 N N . LEU A 1 516 ? -16.548 9.243 1.665 1.00 91.56 516 LEU A N 1
ATOM 3827 C CA . LEU A 1 516 ? -15.750 9.431 0.459 1.00 91.56 516 LEU A CA 1
ATOM 3828 C C . LEU A 1 516 ? -16.687 9.318 -0.746 1.00 91.56 516 LEU A C 1
ATOM 3830 O O . LEU A 1 516 ? -17.407 8.330 -0.866 1.00 91.56 516 LEU A O 1
ATOM 3834 N N . ARG A 1 517 ? -16.682 10.317 -1.626 1.00 90.94 517 ARG A N 1
ATOM 3835 C CA . ARG A 1 517 ? -17.409 10.280 -2.903 1.00 90.94 517 ARG A CA 1
ATOM 3836 C C . ARG A 1 517 ? -16.433 10.268 -4.069 1.00 90.94 517 ARG A C 1
ATOM 3838 O O . ARG A 1 517 ? -15.314 10.773 -3.949 1.00 90.94 517 ARG A O 1
ATOM 3845 N N . ALA A 1 518 ? -16.881 9.694 -5.182 1.00 89.69 518 ALA A N 1
ATOM 3846 C CA . ALA A 1 518 ? -16.155 9.646 -6.439 1.00 89.69 518 ALA A CA 1
ATOM 3847 C C . ALA A 1 518 ? -16.974 10.314 -7.552 1.00 89.69 518 ALA A C 1
ATOM 3849 O O . ALA A 1 518 ? -18.172 10.061 -7.671 1.00 89.69 518 ALA A O 1
ATOM 3850 N N . TRP A 1 519 ? -16.323 11.121 -8.387 1.00 91.06 519 TRP A N 1
ATOM 3851 C CA . TRP A 1 519 ? -16.922 11.731 -9.577 1.00 91.06 519 TRP A CA 1
ATOM 3852 C C . TRP A 1 519 ? -16.092 11.391 -10.815 1.00 91.06 519 TRP A C 1
ATOM 3854 O O . TRP A 1 519 ? -14.869 11.540 -10.787 1.00 91.06 519 TRP A O 1
ATOM 3864 N N . ASP A 1 520 ? -16.747 10.953 -11.890 1.00 88.56 520 ASP A N 1
ATOM 3865 C CA . ASP A 1 520 ? -16.149 10.795 -13.221 1.00 88.56 520 ASP A CA 1
ATOM 3866 C C . ASP A 1 520 ? -16.000 12.178 -13.872 1.00 88.56 520 ASP A C 1
ATOM 3868 O O . ASP A 1 520 ? -17.003 12.851 -14.107 1.00 88.56 520 ASP A O 1
ATOM 3872 N N . LEU A 1 521 ? -14.761 12.607 -14.136 1.00 87.56 521 LEU A N 1
ATOM 3873 C CA . LEU A 1 521 ? -14.418 13.879 -14.791 1.00 87.56 521 LEU A CA 1
ATOM 3874 C C . LEU A 1 521 ? -14.167 13.721 -16.307 1.00 87.56 521 LEU A C 1
ATOM 3876 O O . LEU A 1 521 ? -13.611 14.624 -16.945 1.00 87.56 521 LEU A O 1
ATOM 3880 N N . GLY A 1 522 ? -14.507 12.562 -16.877 1.00 82.94 522 GLY A N 1
ATOM 3881 C CA . GLY A 1 522 ? -14.194 12.209 -18.256 1.00 82.94 522 GLY A CA 1
ATOM 3882 C C . GLY A 1 522 ? -12.717 11.869 -18.483 1.00 82.94 522 GLY A C 1
ATOM 3883 O O . GLY A 1 522 ? -11.853 12.084 -17.632 1.00 82.94 522 GLY A O 1
ATOM 3884 N N . ASP A 1 523 ? -12.435 11.318 -19.666 1.00 84.44 523 ASP A N 1
ATOM 3885 C CA . ASP A 1 523 ? -11.085 11.004 -20.161 1.00 84.44 523 ASP A CA 1
ATOM 3886 C C . ASP A 1 523 ? -10.214 10.184 -19.190 1.00 84.44 523 ASP A C 1
ATOM 3888 O O . ASP A 1 523 ? -9.013 10.407 -19.052 1.00 84.44 523 ASP A O 1
ATOM 3892 N N . SER A 1 524 ? -10.835 9.202 -18.523 1.00 84.69 524 SER A N 1
ATOM 3893 C CA . SER A 1 524 ? -10.194 8.341 -17.517 1.00 84.69 524 SER A CA 1
ATOM 3894 C C . SER A 1 524 ? -9.611 9.133 -16.340 1.00 84.69 524 SER A C 1
ATOM 3896 O O . SER A 1 524 ? -8.496 8.873 -15.893 1.00 84.69 524 SER A O 1
ATOM 3898 N N . ARG A 1 525 ? -10.364 10.117 -15.833 1.00 90.06 525 ARG A N 1
ATOM 3899 C CA . ARG A 1 525 ? -10.013 10.910 -14.649 1.00 90.06 525 ARG A CA 1
ATOM 3900 C C . ARG A 1 525 ? -11.157 10.866 -13.647 1.00 90.06 525 ARG A C 1
ATOM 3902 O O . ARG A 1 525 ? -12.294 11.183 -13.978 1.00 90.06 525 ARG A O 1
ATOM 3909 N N . PHE A 1 526 ? -10.845 10.536 -12.401 1.00 91.94 526 PHE A N 1
ATOM 3910 C CA . PHE A 1 526 ? -11.807 10.493 -11.305 1.00 91.94 526 PHE A CA 1
ATOM 3911 C C . PHE A 1 526 ? -11.364 11.431 -10.191 1.00 91.94 526 PHE A C 1
ATOM 3913 O O . PHE A 1 526 ? -10.194 11.410 -9.804 1.00 91.94 526 PHE A O 1
ATOM 3920 N N . ARG A 1 527 ? -12.286 12.223 -9.638 1.00 94.19 527 ARG A N 1
ATOM 3921 C CA . ARG A 1 527 ? -12.068 12.984 -8.399 1.00 94.19 527 ARG A CA 1
ATOM 3922 C C . ARG A 1 527 ? -12.569 12.170 -7.220 1.00 94.19 527 ARG A C 1
ATOM 3924 O O . ARG A 1 527 ? -13.695 11.689 -7.259 1.00 94.19 527 ARG A O 1
ATOM 3931 N N . ILE A 1 528 ? -11.764 12.069 -6.170 1.00 94.94 528 ILE A N 1
ATOM 3932 C CA . ILE A 1 528 ? -12.157 11.523 -4.870 1.00 94.94 528 ILE A CA 1
ATOM 3933 C C . ILE A 1 528 ? -12.098 12.654 -3.850 1.00 94.94 528 ILE A C 1
ATOM 3935 O O . ILE A 1 528 ? -11.120 13.402 -3.825 1.00 94.94 528 ILE A O 1
ATOM 3939 N N . ALA A 1 529 ? -13.110 12.780 -2.995 1.00 95.06 529 ALA A N 1
ATOM 3940 C CA . ALA A 1 529 ? -13.063 13.691 -1.854 1.00 95.06 529 ALA A CA 1
ATOM 3941 C C . ALA A 1 529 ? -13.840 13.146 -0.657 1.00 95.06 529 ALA A C 1
ATOM 3943 O O . ALA A 1 529 ? -14.844 12.449 -0.820 1.00 95.06 529 ALA A O 1
ATOM 3944 N N . LEU A 1 530 ? -13.392 13.504 0.548 1.00 93.81 530 LEU A N 1
ATOM 3945 C CA . LEU A 1 530 ? -14.205 13.371 1.750 1.00 93.81 530 LEU A CA 1
ATOM 3946 C C . LEU A 1 530 ? -15.210 14.522 1.779 1.00 93.81 530 LEU A C 1
ATOM 3948 O O . LEU A 1 530 ? -14.815 15.688 1.772 1.00 93.81 530 LEU A O 1
ATOM 3952 N N . VAL A 1 531 ? -16.498 14.201 1.803 1.00 86.56 531 VAL A N 1
ATOM 3953 C CA . VAL A 1 531 ? -17.563 15.205 1.880 1.00 86.56 531 VAL A CA 1
ATOM 3954 C C . VAL A 1 531 ? -17.963 15.398 3.339 1.00 86.56 531 VAL A C 1
ATOM 3956 O O . VAL A 1 531 ? -18.002 14.435 4.110 1.00 86.56 531 VAL A O 1
ATOM 3959 N N . ALA A 1 532 ? -18.246 16.647 3.717 1.00 68.19 532 ALA A N 1
ATOM 3960 C CA . ALA A 1 532 ? -18.807 16.969 5.024 1.00 68.19 532 ALA A CA 1
ATOM 3961 C C . ALA A 1 532 ? -20.107 16.177 5.272 1.00 68.19 532 ALA A C 1
ATOM 3963 O O . ALA A 1 532 ? -20.829 15.847 4.326 1.00 68.19 532 ALA A O 1
ATOM 3964 N N . ARG A 1 533 ? -20.358 15.843 6.542 1.00 56.38 533 ARG A N 1
ATOM 3965 C CA . ARG A 1 533 ? -21.559 15.114 6.973 1.00 56.38 533 ARG A CA 1
ATOM 3966 C C . ARG A 1 533 ? -22.823 15.961 6.853 1.00 56.38 533 ARG A C 1
ATOM 3968 O O . ARG A 1 533 ? -22.723 17.176 7.128 1.00 56.38 533 ARG A O 1
#

Secondary structure (DSSP, 8-state):
---PPPPPPPPPPPPP-----------------------------------------------HHHHHHHHHTSTTTTTTEEEEEESTT-TT-EEEEEGGGEEEE-SSEEEE--SSTTSPPEEEEGGGEEEEEETTS-EEEETTTEEPPPPPPP----------S----S-PEEE----------BTTTTBEEEETTSTT-SSHHHHHHHHHHHHH---EEEESTTTTSSS-S--HHHHHHHHHHHHHHT-EEES-STT-S-EEEE------SEEEEE--SS-BHHHHHHHHHHHHHHSS--S-EEEEEEEBSB-TTS--HHHIIIIIHHHHHHTT--EEEEEEE--BTTTB-EEEEEEE----SPPPEE------B--EEEEEEEESS-HHHHHHHHHHHHHHTTTS-EEEEEEE---SS-EEEEEEEEEBTTT--EEEEEEE--TT--HHHHHHHHHHHHHHHHTTT-SB-HHHHHHHHHHHHHTT-EEEEES---HHHHHHHHHHHHHH--EEEEEE-STT-EEEEEEP-

Foldseek 3Di:
DDDDDDDDDDDDDDDDDDDDDDDDDDDDDDDDDDDDDDDDDDDDDDDDDDDDDDDPPPPPQQDPLNVLQVQCQDVCHQQQKWWWFAPPPDPPRIDIDRRVQFPDRDPFFTWGDDPDPPDDTDTDGPVGTAFMAGVVGGTQAGPVPGGDDDDDDDDDDDDDDDDDDPPPDDDFDWDDQDKDQDLDQDPPQREGEGECCIQPVAQLLLLLLLLLCLQQQHKYKYAQRSVVDPQGDDDLLSLLLLVLSCVQQVWDKDQSDPSGRMMIIGGHAGDAEEEEGESVWQHEPQSSCLSVQVSQQNHPDQHKHKYKYFHAQFEPPDDHVCCCVAAVVVQQVQQFWQKDKDWPAHAYPGQTGTMMIIIGGHTDQGAAAAFDFFDDWDAKEKEKEWEPDDLVLSVLLQVLLVVLVPPGRYDYYYYYGYYPDTWMKIKMWTAGPVNRGTAIFIDTDDPPDDSSVRSNRSNVQVVVFVVQRWRYEDVSLLSCLSSNLSSVWYKTKYQDCGSSNSSSQVSSCSSRVWGWIWTHNDPSMIMTITDDD

Sequence (533 aa):
MEIGRTHIAAPNWPKFSDRRGSARLSLLGPRRGKLAAIEPVEARTNALHDRGCEGRKVRVMSTLRDLLNRARWRDGGLHELEVHVLHRGAPNDRRVIAGNRITAVRANGIELAPEADDEDPIFVPYHRFLAVAVAGGAELWSKDHGMASPAAAPVAEGEEARGARLDVVDAGKEIVSEFGVVLREATNDSLLVIDGSAGEGGGQILRTSLSLSMATGKPFVLERIRAGRKKPGLMRQHLTCVKAAALVCGAEVEGATLGSSRIVFRPGAIRSGDHTIEIGTAGSISLVLQTLALPLALTPSTSPSRITVRGGTHVPWSPPFPFLEQAWLPLVRRAGAGIDLELISTGFNPAAGGEVVMTVLPSGPLAPIHLGESTVLSRLRLQGIVSDLSEALARRELTAAGELLKGHPVELASGTVRSPGPGNALWLVARDEGTGIGNVFSAIGASNADAEAIGRSVAEAFLAWRETGTSVEPHLADQLMLPIALAGGGSYTCSELTLHSRTNIEVIHAFTGHRLRAWDLGDSRFRIALVAR

InterPro domains:
  IPR000228 RNA 3'-terminal phosphate cyclase [PTHR11096] (189-515)
  IPR013791 RNA 3'-terminal phosphate cyclase, insert domain [PF05189] (378-465)
  IPR013792 RNA 3'-terminal phosphate cyclase/enolpyruvate transferase, alpha/beta [SSF55205] (192-401)
  IPR017770 RNA 3'-terminal phosphate cyclase type 1 [MF_00200] (191-525)
  IPR017770 RNA 3'-terminal phosphate cyclase type 1 [TIGR03399] (193-516)
  IPR023797 RNA 3'-terminal phosphate cyclase domain [PF01137] (199-515)
  IPR036553 RNA 3'-terminal phosphate cyclase, insert domain superfamily [G3DSA:3.30.360.20] (374-467)
  IPR036553 RNA 3'-terminal phosphate cyclase, insert domain superfamily [SSF52913] (380-469)
  IPR037136 RNA 3'-terminal phosphate cyclase domain superfamily [G3DSA:3.65.10.20] (193-514)

Solvent-accessible surface area (backbone atoms only — not comparable to full-atom values): 30327 Å² total; per-residue (Å²): 132,85,86,84,87,81,84,83,78,81,86,82,81,83,78,90,73,92,81,80,83,90,85,89,84,84,89,83,86,89,82,92,76,87,86,82,90,82,84,87,85,78,88,84,82,87,89,85,78,91,80,88,79,78,81,78,78,76,74,82,79,77,47,76,62,52,51,53,54,54,35,55,73,42,92,63,31,36,60,47,28,33,37,32,29,46,43,99,74,44,98,85,40,71,45,76,41,59,28,68,41,55,74,43,84,53,98,65,28,34,31,26,62,44,98,51,98,90,51,73,66,47,74,50,51,55,91,36,50,47,34,36,26,38,64,100,58,60,68,51,31,32,70,90,75,43,68,58,82,83,84,85,80,91,84,87,88,87,88,83,90,90,75,100,63,94,68,94,78,73,96,39,53,74,54,84,83,91,67,80,65,54,80,46,78,44,84,98,55,77,30,42,38,37,51,28,44,51,71,62,19,55,68,58,69,56,38,56,49,52,25,46,17,55,60,67,56,43,30,36,33,38,32,50,24,13,58,84,35,104,72,44,23,29,46,68,57,54,45,41,40,53,51,50,51,28,66,39,15,62,30,56,70,44,54,86,47,81,54,30,39,42,37,38,42,38,42,38,72,73,58,65,37,81,43,80,45,76,54,90,40,38,35,53,35,50,64,43,47,66,34,46,49,60,33,57,16,64,37,92,50,86,52,46,29,39,40,37,35,35,11,5,35,49,32,81,99,52,69,31,54,68,37,44,65,49,33,50,46,57,54,46,38,72,22,47,38,42,66,48,80,46,81,78,38,45,5,25,59,76,67,4,69,6,32,37,40,36,40,26,32,54,26,64,83,37,45,56,48,72,46,62,70,49,70,56,64,49,70,27,39,37,42,22,38,24,13,87,55,65,61,68,50,37,47,44,15,52,48,38,17,50,65,73,43,68,92,58,62,70,46,80,46,70,46,81,52,71,43,80,44,57,35,41,40,38,37,37,37,46,32,27,66,82,79,66,46,25,38,66,34,66,45,60,66,55,92,94,56,57,45,50,56,50,16,33,53,33,39,52,54,46,49,64,45,59,76,44,41,36,44,34,45,55,69,58,49,38,64,44,52,60,58,23,64,72,21,74,22,27,32,35,29,17,51,51,87,44,51,61,33,57,38,47,38,54,55,46,27,73,75,69,68,46,45,60,47,41,23,45,63,54,84,56,30,32,42,39,33,52,48,86,129

Organism: NCBI:txid1391654

Radius of gyration: 26.49 Å; Cα contacts (8 Å, |Δi|>4): 1081; chains: 1; bounding box: 78×75×67 Å

Nearest PDB structures (foldseek):
  1qmh-assembly1_B  TM=9.524E-01  e=1.298E-40  Escherichia coli K-12
  3tut-assembly1_A  TM=9.616E-01  e=3.886E-40  Escherichia coli K-12
  4o89-assembly2_B  TM=9.213E-01  e=4.959E-38  Pyrococcus horikoshii OT3
  3pqv-assembly1_A  TM=8.420E-01  e=7.679E-24  Kluyveromyces lactis
  5tzs-assembly1_h  TM=8.279E-01  e=4.425E-20  Saccharomyces cerevisiae S288C